Protein AF-A0A9W4S0P4-F1 (afdb_monomer_lite)

Foldseek 3Di:
DDPDDPPDPPPPPDPCPVCNVVDDDDPVVVVVVPPDDPLQDQDQADDLVVLVVVCVVQQLAFDDDPPDQLLRGDQGDGAAAEAAPRGLVRSLVSLLVVLLVLLVVLCCVLVNQNPPDDADWLVVLQQQLAWADPCAHPVGDGDFATFGPRDDDPVPDDSVSSNSVSVLVSLLCNSVRSPHLDYCLPPVNCVPPVPDPSRPQHHLLNDLFPVSNLVSCVPRFAQDPFPCRRAALSVPPCLLFQQNLQLCCQQNLPVQQKFQDDPVRLVLQLVLCVVVVVVVCVVDSVPDDSLQKIKNFQLCLCVLLVHALPDWLWDDDPSDAIFGAARKMWMWGQDLQQGIGTFKMFLHGRPGSVQTAMDGDPDPDPPPDRPCSVWQQLVSNRSQNVLLSVLCCLVQQQQLQVQQLLLSLLVSLCSNQPRCPDLLNVLQVVLCNSSRSSNVSCVSHVVVPPLCNQARHHSSSSSSNSVVSQLPAALVCPQLLNSCVRRSAHSDLVRCPRSSNPSSVCSNVLSVVLVVQLVVLLVSVCVPAPQVCNLVVCQVPRSNQSSQVSCCPSVVGHNSDNRRHSSSVSSNSSSSSSSSPVSNCSNPSCCSRQPVSCLSRGNTFQDTDDSYNVRSSPDGSSNSSNGD

Structure (mmCIF, N/CA/C/O backbone):
data_AF-A0A9W4S0P4-F1
#
_entry.id   AF-A0A9W4S0P4-F1
#
loop_
_atom_site.group_PDB
_atom_site.id
_atom_site.type_symbol
_atom_site.label_atom_id
_atom_site.label_alt_id
_atom_site.label_comp_id
_atom_site.label_asym_id
_atom_site.label_entity_id
_atom_site.label_seq_id
_atom_site.pdbx_PDB_ins_code
_atom_site.Cartn_x
_atom_site.Cartn_y
_atom_site.Cartn_z
_atom_site.occupancy
_atom_site.B_iso_or_equiv
_atom_site.auth_seq_id
_atom_site.auth_comp_id
_atom_site.auth_asym_id
_atom_site.auth_atom_id
_atom_site.pdbx_PDB_model_num
ATOM 1 N N . MET A 1 1 ? -3.890 -64.249 23.429 1.00 43.38 1 MET A N 1
ATOM 2 C CA . MET A 1 1 ? -2.995 -63.856 24.542 1.00 43.38 1 MET A CA 1
ATOM 3 C C . MET A 1 1 ? -1.859 -64.872 24.683 1.00 43.38 1 MET A C 1
ATOM 5 O O . MET A 1 1 ? -1.871 -65.682 25.593 1.00 43.38 1 MET A O 1
ATOM 9 N N . ALA A 1 2 ? -0.919 -64.854 23.736 1.00 40.12 2 ALA A N 1
ATOM 10 C CA . ALA A 1 2 ? 0.427 -65.438 23.806 1.00 40.12 2 ALA A CA 1
ATOM 11 C C . ALA A 1 2 ? 1.055 -65.195 22.425 1.00 40.12 2 ALA A C 1
ATOM 13 O O . ALA A 1 2 ? 0.642 -65.818 21.453 1.00 40.12 2 ALA A O 1
ATOM 14 N N . GLY A 1 3 ? 1.957 -64.220 22.320 1.00 43.75 3 GLY A N 1
ATOM 15 C CA . GLY A 1 3 ? 2.601 -63.862 21.052 1.00 43.75 3 GLY A CA 1
ATOM 16 C C . GLY A 1 3 ? 2.799 -62.362 20.887 1.00 43.75 3 GLY A C 1
ATOM 17 O O . GLY A 1 3 ? 2.212 -61.783 19.984 1.00 43.75 3 GLY A O 1
ATOM 18 N N . LEU A 1 4 ? 3.558 -61.736 21.797 1.00 37.00 4 LEU A N 1
ATOM 19 C CA . LEU A 1 4 ? 4.128 -60.385 21.638 1.00 37.00 4 LEU A CA 1
ATOM 20 C C . LEU A 1 4 ? 5.081 -60.051 22.805 1.00 37.00 4 LEU A C 1
ATOM 22 O O . LEU A 1 4 ? 4.949 -59.025 23.460 1.00 37.00 4 LEU A O 1
ATOM 26 N N . LEU A 1 5 ? 6.027 -60.946 23.112 1.00 39.72 5 LEU A N 1
ATOM 27 C CA . LEU A 1 5 ? 7.005 -60.736 24.193 1.00 39.72 5 LEU A CA 1
ATOM 28 C C . LEU A 1 5 ? 8.457 -61.019 23.780 1.00 39.72 5 LEU A C 1
ATOM 30 O O . LEU A 1 5 ? 9.267 -61.366 24.627 1.00 39.72 5 LEU A O 1
ATOM 34 N N . ASP A 1 6 ? 8.811 -60.834 22.503 1.00 44.28 6 ASP A N 1
ATOM 35 C CA . ASP A 1 6 ? 10.183 -61.122 22.043 1.00 44.28 6 ASP A CA 1
ATOM 36 C C . ASP A 1 6 ? 10.804 -60.046 21.135 1.00 44.28 6 ASP A C 1
ATOM 38 O O . ASP A 1 6 ? 11.559 -60.326 20.208 1.00 44.28 6 ASP A O 1
ATOM 42 N N . LEU A 1 7 ? 10.492 -58.771 21.394 1.00 41.81 7 LEU A N 1
ATOM 43 C CA . LEU A 1 7 ? 11.038 -57.648 20.620 1.00 41.81 7 LEU A CA 1
ATOM 44 C C . LEU A 1 7 ? 11.452 -56.458 21.489 1.00 41.81 7 LEU A C 1
ATOM 46 O O . LEU A 1 7 ? 11.227 -55.308 21.140 1.00 41.81 7 LEU A O 1
ATOM 50 N N . VAL A 1 8 ? 12.127 -56.728 22.607 1.00 38.03 8 VAL A N 1
ATOM 51 C CA . VAL A 1 8 ? 13.010 -55.737 23.236 1.00 38.03 8 VAL A CA 1
ATOM 52 C C . VAL A 1 8 ? 14.280 -56.445 23.705 1.00 38.03 8 VAL A C 1
ATOM 54 O O . VAL A 1 8 ? 14.461 -56.742 24.881 1.00 38.03 8 VAL A O 1
ATOM 57 N N . ARG A 1 9 ? 15.213 -56.690 22.775 1.00 40.59 9 ARG A N 1
ATOM 58 C CA . ARG A 1 9 ? 16.629 -56.729 23.156 1.00 40.59 9 ARG A CA 1
ATOM 59 C C . ARG A 1 9 ? 16.983 -55.315 23.599 1.00 40.59 9 ARG A C 1
ATOM 61 O O . ARG A 1 9 ? 17.320 -54.471 22.770 1.00 40.59 9 ARG A O 1
ATOM 68 N N . THR A 1 10 ? 16.879 -55.046 24.895 1.00 41.00 10 THR A N 1
ATOM 69 C CA . THR A 1 10 ? 17.542 -53.902 25.509 1.00 41.00 10 THR A CA 1
ATOM 70 C C . THR A 1 10 ? 19.032 -54.070 25.232 1.00 41.00 10 THR A C 1
ATOM 72 O O . THR A 1 10 ? 19.732 -54.841 25.884 1.00 41.00 10 THR A O 1
ATOM 75 N N . LYS A 1 11 ? 19.543 -53.373 24.210 1.00 44.16 11 LYS A N 1
ATOM 76 C CA . LYS A 1 11 ? 20.970 -53.066 24.168 1.00 44.16 11 LYS A CA 1
ATOM 77 C C . LYS A 1 11 ? 21.252 -52.371 25.496 1.00 44.16 11 LYS A C 1
ATOM 79 O O . LYS A 1 11 ? 20.682 -51.313 25.747 1.00 44.16 11 LYS A O 1
ATOM 84 N N . HIS A 1 12 ? 22.065 -52.982 26.356 1.00 43.97 12 HIS A N 1
ATOM 85 C CA . HIS A 1 12 ? 22.713 -52.263 27.444 1.00 43.97 12 HIS A CA 1
ATOM 86 C C . HIS A 1 12 ? 23.447 -51.081 26.809 1.00 43.97 12 HIS A C 1
ATOM 88 O O . HIS A 1 12 ? 24.526 -51.237 26.242 1.00 43.97 12 HIS A O 1
ATOM 94 N N . VAL A 1 13 ? 22.818 -49.908 26.833 1.00 51.09 13 VAL A N 1
ATOM 95 C CA . VAL A 1 13 ? 23.530 -48.647 26.695 1.00 51.09 13 VAL A CA 1
ATOM 96 C C . VAL A 1 13 ? 24.336 -48.559 27.988 1.00 51.09 13 VAL A C 1
ATOM 98 O O . VAL A 1 13 ? 23.722 -48.607 29.058 1.00 51.09 13 VAL A O 1
ATOM 101 N N . PRO A 1 14 ? 25.678 -48.544 27.940 1.00 56.94 14 PRO A N 1
ATOM 102 C CA . PRO A 1 14 ? 26.466 -48.369 29.149 1.00 56.94 14 PRO A CA 1
ATOM 103 C C . PRO A 1 14 ? 25.975 -47.101 29.843 1.00 56.94 14 PRO A C 1
ATOM 105 O O . PRO A 1 14 ? 25.745 -46.095 29.167 1.00 56.94 14 PRO A O 1
ATOM 108 N N . PHE A 1 15 ? 25.785 -47.149 31.163 1.00 55.56 15 PHE A N 1
ATOM 109 C CA . PHE A 1 15 ? 25.598 -45.933 31.947 1.00 55.56 15 PHE A CA 1
ATOM 110 C C . PHE A 1 15 ? 26.760 -45.000 31.602 1.00 55.56 15 PHE A C 1
ATOM 112 O O . PHE A 1 15 ? 27.913 -45.308 31.900 1.00 55.56 15 PHE A O 1
ATOM 119 N N . MET A 1 16 ? 26.456 -43.912 30.895 1.00 58.59 16 MET A N 1
ATOM 120 C CA . MET A 1 16 ? 27.433 -42.882 30.575 1.00 58.59 16 MET A CA 1
ATOM 121 C C . MET A 1 16 ? 27.926 -42.353 31.924 1.00 58.59 16 MET A C 1
ATOM 123 O O . MET A 1 16 ? 27.111 -41.894 32.727 1.00 58.59 16 MET A O 1
ATOM 127 N N . ASN A 1 17 ? 29.220 -42.513 32.217 1.00 65.94 17 ASN A N 1
ATOM 128 C CA . ASN A 1 17 ? 29.811 -42.004 33.451 1.00 65.94 17 ASN A CA 1
ATOM 129 C C . ASN A 1 17 ? 29.472 -40.506 33.546 1.00 65.94 17 ASN A C 1
ATOM 131 O O . ASN A 1 17 ? 29.605 -39.780 32.560 1.00 65.94 17 ASN A O 1
ATOM 135 N N . LEU A 1 18 ? 29.013 -40.040 34.711 1.00 62.00 18 LEU A N 1
ATOM 136 C CA . LEU A 1 18 ? 28.729 -38.624 34.946 1.00 62.00 18 LEU A CA 1
ATOM 137 C C . LEU A 1 18 ? 29.951 -37.753 34.601 1.00 62.00 18 LEU A C 1
ATOM 139 O O . LEU A 1 18 ? 29.788 -36.661 34.066 1.00 62.00 18 LEU A O 1
ATOM 143 N N . GLU A 1 19 ? 31.168 -38.260 34.822 1.00 68.69 19 GLU A N 1
ATOM 144 C CA . GLU A 1 19 ? 32.403 -37.593 34.402 1.00 68.69 19 GLU A CA 1
ATOM 145 C C . GLU A 1 19 ? 32.515 -37.459 32.883 1.00 68.69 19 GLU A C 1
ATOM 147 O O . GLU A 1 19 ? 32.966 -36.416 32.430 1.00 68.69 19 GLU A O 1
ATOM 152 N N . ASP A 1 20 ? 32.071 -38.442 32.093 1.00 69.25 20 ASP A N 1
ATOM 153 C CA . ASP A 1 20 ? 32.088 -38.370 30.624 1.00 69.25 20 ASP A CA 1
ATOM 154 C C . ASP A 1 20 ? 31.030 -37.390 30.089 1.00 69.25 20 ASP A C 1
ATOM 156 O O . ASP A 1 20 ? 31.280 -36.698 29.104 1.00 69.25 20 ASP A O 1
ATOM 160 N N . VAL A 1 21 ? 29.877 -37.272 30.762 1.00 66.25 21 VAL A N 1
ATOM 161 C CA . VAL A 1 21 ? 28.834 -36.274 30.441 1.00 66.25 21 VAL A CA 1
ATOM 162 C C . VAL A 1 21 ? 29.294 -34.855 30.792 1.00 66.25 21 VAL A C 1
ATOM 164 O O . VAL A 1 21 ? 28.997 -33.903 30.070 1.00 66.25 21 VAL A O 1
ATOM 167 N N . LEU A 1 22 ? 30.037 -34.703 31.890 1.00 73.31 22 LEU A N 1
ATOM 168 C CA . LEU A 1 22 ? 30.604 -33.427 32.332 1.00 73.31 22 LEU A CA 1
ATOM 169 C C . LEU A 1 22 ? 31.939 -33.094 31.644 1.00 73.31 22 LEU A C 1
ATOM 171 O O . LEU A 1 22 ? 32.423 -31.964 31.775 1.00 73.31 22 LEU A O 1
ATOM 175 N N . ARG A 1 23 ? 32.530 -34.038 30.896 1.00 76.69 23 ARG A N 1
ATOM 176 C CA . ARG A 1 23 ? 33.805 -33.864 30.197 1.00 76.69 23 ARG A CA 1
ATOM 177 C C . ARG A 1 23 ? 33.635 -32.887 29.047 1.00 76.69 23 ARG A C 1
ATOM 179 O O . ARG A 1 23 ? 33.257 -33.231 27.929 1.00 76.69 23 ARG A O 1
ATOM 186 N N . GLN A 1 24 ? 33.947 -31.631 29.328 1.00 75.50 24 GLN A N 1
ATOM 187 C CA . GLN A 1 24 ? 34.022 -30.615 28.297 1.00 75.50 24 GLN A CA 1
ATOM 188 C C . GLN A 1 24 ? 35.199 -30.941 27.365 1.00 75.50 24 GLN A C 1
ATOM 190 O O . GLN A 1 24 ? 36.301 -31.198 27.859 1.00 75.50 24 GLN A O 1
ATOM 195 N N . PRO A 1 25 ? 35.004 -30.923 26.032 1.00 76.69 25 PRO A N 1
ATOM 196 C CA . PRO A 1 25 ? 36.110 -31.082 25.100 1.00 76.69 25 PRO A CA 1
ATOM 197 C C . PRO A 1 25 ? 37.154 -29.999 25.361 1.00 76.69 25 PRO A C 1
ATOM 199 O O . PRO A 1 25 ? 36.801 -28.859 25.696 1.00 76.69 25 PRO A O 1
ATOM 202 N N . SER A 1 26 ? 38.428 -30.351 25.199 1.00 82.12 26 SER A N 1
ATOM 203 C CA . SER A 1 26 ? 39.521 -29.400 25.403 1.00 82.12 26 SER A CA 1
ATOM 204 C C . SER A 1 26 ? 39.373 -28.198 24.460 1.00 82.12 26 SER A C 1
ATOM 206 O O . SER A 1 26 ? 38.736 -28.284 23.405 1.00 82.12 26 SER A O 1
ATOM 208 N N . LEU A 1 27 ? 39.974 -27.052 24.802 1.00 78.50 27 LEU A N 1
ATOM 209 C CA . LEU A 1 27 ? 39.972 -25.888 23.903 1.00 78.50 27 LEU A CA 1
ATOM 210 C C . LEU A 1 27 ? 40.546 -26.237 22.521 1.00 78.50 27 LEU A C 1
ATOM 212 O O . LEU A 1 27 ? 40.086 -25.704 21.515 1.00 78.50 27 LEU A O 1
ATOM 216 N N . GLU A 1 28 ? 41.503 -27.163 22.457 1.00 82.44 28 GLU A N 1
ATOM 217 C CA . GLU A 1 28 ? 42.084 -27.646 21.206 1.00 82.44 28 GLU A CA 1
ATOM 218 C C . GLU A 1 28 ? 41.093 -28.497 20.395 1.00 82.44 28 GLU A C 1
ATOM 220 O O . GLU A 1 28 ? 40.957 -28.305 19.188 1.00 82.44 28 GLU A O 1
ATOM 225 N N . GLU A 1 29 ? 40.336 -29.384 21.046 1.00 80.94 29 GLU A N 1
ATOM 226 C CA . GLU A 1 29 ? 39.271 -30.169 20.405 1.00 80.94 29 GLU A CA 1
ATOM 227 C C . GLU A 1 29 ? 38.113 -29.292 19.923 1.00 80.94 29 GLU A C 1
ATOM 229 O O . GLU A 1 29 ? 37.562 -29.531 18.850 1.00 80.94 29 GLU A O 1
ATOM 234 N N . ARG A 1 30 ? 37.756 -28.248 20.681 1.00 78.56 30 ARG A N 1
ATOM 235 C CA . ARG A 1 30 ? 36.761 -27.253 20.256 1.00 78.56 30 ARG A CA 1
ATOM 236 C C . ARG A 1 30 ? 37.254 -26.448 19.056 1.00 78.56 30 ARG A C 1
ATOM 238 O O . ARG A 1 30 ? 36.494 -26.255 18.115 1.00 78.56 30 ARG A O 1
ATOM 245 N N . ARG A 1 31 ? 38.529 -26.039 19.047 1.00 77.25 31 ARG A N 1
ATOM 246 C CA . ARG A 1 31 ? 39.148 -25.348 17.903 1.00 77.25 31 ARG A CA 1
ATOM 247 C C . ARG A 1 31 ? 39.183 -26.218 16.650 1.00 77.25 31 ARG A C 1
ATOM 249 O O . ARG A 1 31 ? 38.881 -25.718 15.578 1.00 77.25 31 ARG A O 1
ATOM 256 N N . LYS A 1 32 ? 39.455 -27.521 16.781 1.00 79.31 32 LYS A N 1
ATOM 257 C CA . LYS A 1 32 ? 39.404 -28.479 15.659 1.00 79.31 32 LYS A CA 1
ATOM 258 C C . LYS A 1 32 ? 37.998 -28.651 15.060 1.00 79.31 32 LYS A C 1
ATOM 260 O O . LYS A 1 32 ? 37.893 -29.095 13.923 1.00 79.31 32 LYS A O 1
ATOM 265 N N . LYS A 1 33 ? 36.936 -28.300 15.800 1.00 74.25 33 LYS A N 1
ATOM 266 C CA . LYS A 1 33 ? 35.532 -28.314 15.338 1.00 74.25 33 LYS A CA 1
ATOM 267 C C . LYS A 1 33 ? 35.062 -26.983 14.734 1.00 74.25 33 LYS A C 1
ATOM 269 O O . LYS A 1 33 ? 33.964 -26.930 14.185 1.00 74.25 33 LYS A O 1
ATOM 274 N N . LEU A 1 34 ? 35.847 -25.906 14.845 1.00 73.38 34 LEU A N 1
ATOM 275 C CA . LEU A 1 34 ? 35.546 -24.635 14.183 1.00 73.38 34 LEU A CA 1
ATOM 276 C C . LEU A 1 34 ? 35.919 -24.766 12.702 1.00 73.38 34 LEU A C 1
ATOM 278 O O . LEU A 1 34 ? 37.085 -24.663 12.337 1.00 73.38 34 LEU A O 1
ATOM 282 N N . HIS A 1 35 ? 34.923 -25.045 11.861 1.00 70.12 35 HIS A N 1
ATOM 283 C CA . HIS A 1 35 ? 35.114 -25.230 10.418 1.00 70.12 35 HIS A CA 1
ATOM 284 C C . HIS A 1 35 ? 35.026 -23.931 9.603 1.00 70.12 35 HIS A C 1
ATOM 286 O O . HIS A 1 35 ? 35.460 -23.927 8.457 1.00 70.12 35 HIS A O 1
ATOM 292 N N . ALA A 1 36 ? 34.488 -22.853 10.181 1.00 69.00 36 ALA A N 1
ATOM 293 C CA . ALA A 1 36 ? 34.312 -21.560 9.521 1.00 69.00 36 ALA A CA 1
ATOM 294 C C . ALA A 1 36 ? 35.010 -20.448 10.310 1.00 69.00 36 ALA A C 1
ATOM 296 O O . ALA A 1 36 ? 34.996 -20.452 11.548 1.00 69.00 36 ALA A O 1
ATOM 297 N N . ARG A 1 37 ? 35.605 -19.488 9.598 1.00 74.19 37 ARG A N 1
ATOM 298 C CA . ARG A 1 37 ? 36.118 -18.247 10.195 1.00 74.19 37 ARG A CA 1
ATOM 299 C C . ARG A 1 37 ? 34.969 -17.267 10.411 1.00 74.19 37 ARG A C 1
ATOM 301 O O . ARG A 1 37 ? 33.988 -17.291 9.679 1.00 74.19 37 ARG A O 1
ATOM 308 N N . ILE A 1 38 ? 35.085 -16.382 11.401 1.00 77.12 38 ILE A N 1
ATOM 309 C CA . ILE A 1 38 ? 34.030 -15.392 11.674 1.00 77.12 38 ILE A CA 1
ATOM 310 C C . ILE A 1 38 ? 33.799 -14.460 10.474 1.00 77.12 38 ILE A C 1
ATOM 312 O O . ILE A 1 38 ? 32.658 -14.127 10.185 1.00 77.12 38 ILE A O 1
ATOM 316 N N . GLU A 1 39 ? 34.854 -14.130 9.718 1.00 72.31 39 GLU A N 1
ATOM 317 C CA . GLU A 1 39 ? 34.764 -13.364 8.464 1.00 72.31 39 GLU A CA 1
ATOM 318 C C . GLU A 1 39 ? 34.008 -14.083 7.330 1.00 72.31 39 GLU A C 1
ATOM 320 O O . GLU A 1 39 ? 33.661 -13.455 6.330 1.00 72.31 39 GLU A O 1
ATOM 325 N N . GLU A 1 40 ? 33.757 -15.389 7.474 1.00 69.56 40 GLU A N 1
ATOM 326 C CA . GLU A 1 40 ? 33.021 -16.207 6.506 1.00 69.56 40 GLU A CA 1
ATOM 327 C C . GLU A 1 40 ? 31.526 -16.322 6.838 1.00 69.56 40 GLU A C 1
ATOM 329 O O . GLU A 1 40 ? 30.764 -16.901 6.062 1.00 69.56 40 GLU A O 1
ATOM 334 N N . LEU A 1 41 ? 31.098 -15.781 7.982 1.00 72.88 41 LEU A N 1
ATOM 335 C CA . LEU A 1 41 ? 29.720 -15.832 8.454 1.00 72.88 41 LEU A CA 1
ATOM 336 C C . LEU A 1 41 ? 29.034 -14.480 8.236 1.00 72.88 41 LEU A C 1
ATOM 338 O O . LEU A 1 41 ? 29.562 -13.435 8.610 1.00 72.88 41 LEU A O 1
ATOM 342 N N . ALA A 1 42 ? 27.831 -14.502 7.661 1.00 70.88 42 ALA A N 1
ATOM 343 C CA . ALA A 1 42 ? 27.023 -13.298 7.494 1.00 70.88 42 ALA A CA 1
ATOM 344 C C . ALA A 1 42 ? 26.508 -12.791 8.851 1.00 70.88 42 ALA A C 1
ATOM 346 O O . ALA A 1 42 ? 26.011 -13.573 9.667 1.00 70.88 42 ALA A O 1
ATOM 347 N N . LEU A 1 43 ? 26.571 -11.476 9.071 1.00 78.75 43 LEU A N 1
ATOM 348 C CA . LEU A 1 43 ? 25.964 -10.848 10.242 1.00 78.75 43 LEU A CA 1
ATOM 349 C C . LEU A 1 43 ? 24.451 -10.720 10.028 1.00 78.75 43 LEU A C 1
ATOM 351 O O . LEU A 1 43 ? 23.988 -9.959 9.176 1.00 78.75 43 LEU A O 1
ATOM 355 N N . THR A 1 44 ? 23.673 -11.474 10.799 1.00 75.81 44 THR A N 1
ATOM 356 C CA . THR A 1 44 ? 22.209 -11.486 10.673 1.00 75.81 44 THR A CA 1
ATOM 357 C C . THR A 1 44 ? 21.516 -10.499 11.604 1.00 75.81 44 THR A C 1
ATOM 359 O O . THR A 1 44 ? 20.497 -9.937 11.216 1.00 75.81 44 THR A O 1
ATOM 362 N N . ASP A 1 45 ? 22.054 -10.292 12.806 1.00 83.69 45 ASP A N 1
ATOM 363 C CA . ASP A 1 45 ? 21.522 -9.376 13.820 1.00 83.69 45 ASP A CA 1
ATOM 364 C C . ASP A 1 45 ? 22.657 -8.915 14.753 1.00 83.69 45 ASP A C 1
ATOM 366 O O . ASP A 1 45 ? 23.716 -9.550 14.803 1.00 83.69 45 ASP A O 1
ATOM 370 N N . PHE A 1 46 ? 22.435 -7.831 15.494 1.00 88.38 46 PHE A N 1
ATOM 371 C CA . PHE A 1 46 ? 23.350 -7.363 16.533 1.00 88.38 46 PHE A CA 1
ATOM 372 C C . PHE A 1 46 ? 22.920 -7.862 17.914 1.00 88.38 46 PHE A C 1
ATOM 374 O O . PHE A 1 46 ? 21.733 -7.893 18.239 1.00 88.38 46 PHE A O 1
ATOM 381 N N . ASP A 1 47 ? 23.897 -8.183 18.767 1.00 91.06 47 ASP A N 1
ATOM 382 C CA . ASP A 1 47 ? 23.639 -8.235 20.207 1.00 91.06 47 ASP A CA 1
ATOM 383 C C . ASP A 1 47 ? 23.196 -6.831 20.669 1.00 91.06 47 ASP A C 1
ATOM 385 O O . ASP A 1 47 ? 23.927 -5.866 20.415 1.00 91.06 47 ASP A O 1
ATOM 389 N N . PRO A 1 48 ? 22.029 -6.682 21.326 1.00 89.62 48 PRO A N 1
ATOM 390 C CA . PRO A 1 48 ? 21.514 -5.367 21.696 1.00 89.62 48 PRO A CA 1
ATOM 391 C C . PRO A 1 48 ? 22.465 -4.559 22.584 1.00 89.62 48 PRO A C 1
ATOM 393 O O . PRO A 1 48 ? 22.616 -3.363 22.370 1.00 89.62 48 PRO A O 1
ATOM 396 N N . GLY A 1 49 ? 23.152 -5.199 23.536 1.00 91.62 49 GLY A N 1
ATOM 397 C CA . GLY A 1 49 ? 24.069 -4.503 24.438 1.00 91.62 49 GLY A CA 1
ATOM 398 C C . GLY A 1 49 ? 25.337 -4.036 23.725 1.00 91.62 49 GLY A C 1
ATOM 399 O O . GLY A 1 49 ? 25.835 -2.945 23.996 1.00 91.62 49 GLY A O 1
ATOM 400 N N . VAL A 1 50 ? 25.842 -4.830 22.777 1.00 92.56 50 VAL A N 1
ATOM 401 C CA . VAL A 1 50 ? 26.963 -4.411 21.918 1.00 92.56 50 VAL A CA 1
ATOM 402 C C . VAL A 1 50 ? 26.547 -3.250 21.014 1.00 92.56 50 VAL A C 1
ATOM 404 O O . VAL A 1 50 ? 27.310 -2.297 20.860 1.00 92.56 50 VAL A O 1
ATOM 407 N N . PHE A 1 51 ? 25.339 -3.305 20.451 1.00 93.75 51 PHE A N 1
ATOM 408 C CA . PHE A 1 51 ? 24.803 -2.242 19.604 1.00 93.75 51 PHE A CA 1
ATOM 409 C C . PHE A 1 51 ? 24.675 -0.916 20.362 1.00 93.75 51 PHE A C 1
ATOM 411 O O . PHE A 1 51 ? 25.153 0.107 19.877 1.00 93.75 51 PHE A O 1
ATOM 418 N N . ASP A 1 52 ? 24.126 -0.941 21.579 1.00 90.31 52 ASP A N 1
ATOM 419 C CA . ASP A 1 52 ? 23.987 0.244 22.433 1.00 90.31 52 ASP A CA 1
ATOM 420 C C . ASP A 1 52 ? 25.343 0.906 22.723 1.00 90.31 52 ASP A C 1
ATOM 422 O O . ASP A 1 52 ? 25.495 2.127 22.617 1.00 90.31 52 ASP A O 1
ATOM 426 N N . VAL A 1 53 ? 26.356 0.097 23.059 1.00 91.38 53 VAL A N 1
ATOM 427 C CA . VAL A 1 53 ? 27.721 0.584 23.307 1.00 91.38 53 VAL A CA 1
ATOM 428 C C . VAL A 1 53 ? 28.308 1.233 22.054 1.00 91.38 53 VAL A C 1
ATOM 430 O O . VAL A 1 53 ? 28.968 2.268 22.163 1.00 91.38 53 VAL A O 1
ATOM 433 N N . GLU A 1 54 ? 28.044 0.673 20.873 1.00 92.56 54 GLU A N 1
ATOM 434 C CA . GLU A 1 54 ? 28.544 1.227 19.617 1.00 92.56 54 GLU A CA 1
ATOM 435 C C . GLU A 1 54 ? 27.832 2.528 19.226 1.00 92.56 54 GLU A C 1
ATOM 437 O O . GLU A 1 54 ? 28.481 3.491 18.829 1.00 92.56 54 GLU A O 1
ATOM 442 N N . LEU A 1 55 ? 26.517 2.641 19.432 1.00 90.81 55 LEU A N 1
ATOM 443 C CA . LEU A 1 55 ? 25.811 3.910 19.221 1.00 90.81 55 LEU A CA 1
ATOM 444 C C . LEU A 1 55 ? 26.372 5.037 20.108 1.00 90.81 55 LEU A C 1
ATOM 446 O O . LEU A 1 55 ? 26.498 6.184 19.665 1.00 90.81 55 LEU A O 1
ATOM 450 N N . LEU A 1 56 ? 26.741 4.717 21.352 1.00 88.12 56 LEU A N 1
ATOM 451 C CA . LEU A 1 56 ? 27.374 5.657 22.283 1.00 88.12 56 LEU A CA 1
ATOM 452 C C . LEU A 1 56 ? 28.823 5.991 21.900 1.00 88.12 56 LEU A C 1
ATOM 454 O O . LEU A 1 56 ? 29.259 7.134 22.089 1.00 88.12 56 LEU A O 1
ATOM 458 N N . SER A 1 57 ? 29.579 5.014 21.390 1.00 89.75 57 SER A N 1
ATOM 459 C CA . SER A 1 57 ? 30.969 5.200 20.953 1.00 89.75 57 SER A CA 1
ATOM 460 C C . SER A 1 57 ? 31.031 6.119 19.728 1.00 89.75 57 SER A C 1
ATOM 462 O O . SER A 1 57 ? 31.816 7.070 19.713 1.00 89.75 57 SER A O 1
ATOM 464 N N . GLN A 1 58 ? 30.114 5.910 18.780 1.00 90.00 58 GLN A N 1
ATOM 465 C CA . GLN A 1 58 ? 29.964 6.680 17.545 1.00 90.00 58 GLN A CA 1
ATOM 466 C C . GLN A 1 58 ? 29.232 8.012 17.748 1.00 90.00 58 GLN A C 1
ATOM 468 O O . GLN A 1 58 ? 29.099 8.784 16.805 1.00 90.00 58 GLN A O 1
ATOM 473 N N . GLN A 1 59 ? 28.772 8.313 18.971 1.00 87.75 59 GLN A N 1
ATOM 474 C CA . GLN A 1 59 ? 28.019 9.531 19.304 1.00 87.75 59 GLN A CA 1
ATOM 475 C C . GLN A 1 59 ? 26.736 9.696 18.469 1.00 87.75 59 GLN A C 1
ATOM 477 O O . GLN A 1 59 ? 26.336 10.818 18.151 1.00 87.75 59 GLN A O 1
ATOM 482 N N . ILE A 1 60 ? 26.097 8.580 18.108 1.00 85.81 60 ILE A N 1
ATOM 483 C CA . ILE A 1 60 ? 24.792 8.534 17.427 1.00 85.81 60 ILE A CA 1
ATOM 484 C C . ILE A 1 60 ? 23.655 8.739 18.435 1.00 85.81 60 ILE A C 1
ATOM 486 O O . ILE A 1 60 ? 22.568 9.166 18.070 1.00 85.81 60 ILE A O 1
ATOM 490 N N . VAL A 1 61 ? 23.906 8.497 19.722 1.00 81.12 61 VAL A N 1
ATOM 491 C CA . VAL A 1 61 ? 22.983 8.825 20.814 1.00 81.12 61 VAL A CA 1
ATOM 492 C C . VAL A 1 61 ? 23.652 9.830 21.747 1.00 81.12 61 VAL A C 1
ATOM 494 O O . VAL A 1 61 ? 24.853 9.743 22.021 1.00 81.12 61 VAL A O 1
ATOM 497 N N . ALA A 1 62 ? 22.888 10.819 22.211 1.00 70.00 62 ALA A N 1
ATOM 498 C CA . ALA A 1 62 ? 23.404 11.877 23.066 1.00 70.00 62 ALA A CA 1
ATOM 499 C C . ALA A 1 62 ? 23.850 11.310 24.421 1.00 70.00 62 ALA A C 1
ATOM 501 O O . ALA A 1 62 ? 23.141 10.521 25.049 1.00 70.00 62 ALA A O 1
ATOM 502 N N . ARG A 1 63 ? 25.025 11.734 24.900 1.00 68.38 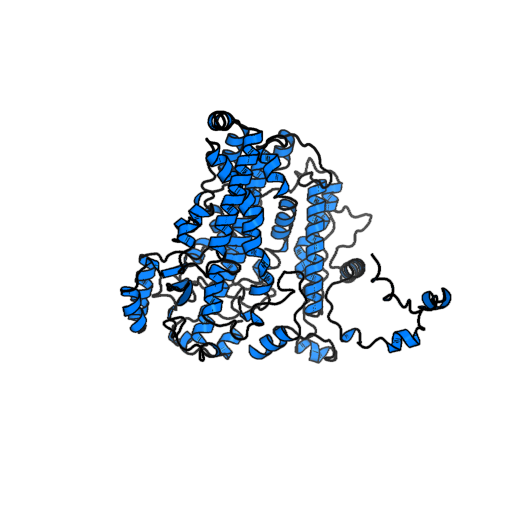63 ARG A N 1
ATOM 503 C CA . ARG A 1 63 ? 25.455 11.415 26.264 1.00 68.38 63 ARG A CA 1
ATOM 504 C C . ARG A 1 63 ? 24.648 12.254 27.244 1.00 68.38 63 ARG A C 1
ATOM 506 O O . ARG A 1 63 ? 24.597 13.474 27.113 1.00 68.38 63 ARG A O 1
ATOM 513 N N . VAL A 1 64 ? 24.055 11.593 28.230 1.00 65.25 64 VAL A N 1
ATOM 514 C CA . VAL A 1 64 ? 23.362 12.276 29.320 1.00 65.25 64 VAL A CA 1
ATOM 515 C C . VAL A 1 64 ? 24.392 12.762 30.332 1.00 65.25 64 VAL A C 1
ATOM 517 O O . VAL A 1 64 ? 25.116 11.958 30.917 1.00 65.25 64 VAL A O 1
ATOM 520 N N . ASP A 1 65 ? 24.465 14.077 30.512 1.00 61.53 65 ASP A N 1
ATOM 521 C CA . ASP A 1 65 ? 25.173 14.707 31.625 1.00 61.53 65 ASP A CA 1
ATOM 522 C C . ASP A 1 65 ? 24.213 14.828 32.819 1.00 61.53 65 ASP A C 1
ATOM 524 O O . ASP A 1 65 ? 23.052 15.197 32.638 1.00 61.53 65 ASP A O 1
ATOM 528 N N . GLN A 1 66 ? 24.684 14.506 34.027 1.00 59.62 66 GLN A N 1
ATOM 529 C CA . GLN A 1 66 ? 23.865 14.509 35.248 1.00 59.62 66 GLN A CA 1
ATOM 530 C C . GLN A 1 66 ? 23.290 15.897 35.560 1.00 59.62 66 GLN A C 1
ATOM 532 O O . GLN A 1 66 ? 22.219 15.992 36.159 1.00 59.62 66 GLN A O 1
ATOM 537 N N . ASP A 1 67 ? 23.960 16.953 35.095 1.00 61.00 67 ASP A N 1
ATOM 538 C CA . ASP A 1 67 ? 23.556 18.342 35.306 1.00 61.00 67 ASP A CA 1
ATOM 539 C C . ASP A 1 67 ? 22.701 18.912 34.159 1.00 61.00 67 ASP A C 1
ATOM 541 O O . ASP A 1 67 ? 22.186 20.029 34.265 1.00 61.00 67 ASP A O 1
ATOM 545 N N . THR A 1 68 ? 22.516 18.168 33.059 1.00 59.12 68 THR A N 1
ATOM 546 C CA . THR A 1 68 ? 21.726 18.617 31.903 1.00 59.12 68 THR A CA 1
ATOM 547 C C . THR A 1 68 ? 20.302 18.057 31.974 1.00 59.12 68 THR A C 1
ATOM 549 O O . THR A 1 68 ? 20.103 16.851 31.817 1.00 59.12 68 THR A O 1
ATOM 552 N N . PRO A 1 69 ? 19.273 18.910 32.153 1.00 58.56 69 PRO A N 1
ATOM 553 C CA . PRO A 1 69 ? 17.881 18.487 32.056 1.00 58.56 69 PRO A CA 1
ATOM 554 C C . PRO A 1 69 ? 17.610 17.818 30.707 1.00 58.56 69 PRO A C 1
ATOM 556 O O . PRO A 1 69 ? 18.052 18.317 29.673 1.00 58.56 69 PRO A O 1
ATOM 559 N N . ALA A 1 70 ? 16.856 16.719 30.690 1.00 55.91 70 ALA A N 1
ATOM 560 C CA . ALA A 1 70 ? 16.674 15.936 29.469 1.00 55.91 70 ALA A CA 1
ATOM 561 C C . ALA A 1 70 ? 16.039 16.717 28.303 1.00 55.91 70 ALA A C 1
ATOM 563 O O . ALA A 1 70 ? 16.449 16.528 27.166 1.00 55.91 70 ALA A O 1
ATOM 564 N N . ASN A 1 71 ? 15.152 17.688 28.557 1.00 53.47 71 ASN A N 1
ATOM 565 C CA . ASN A 1 71 ? 14.646 18.605 27.514 1.00 53.47 71 ASN A CA 1
ATOM 566 C C . ASN A 1 71 ? 15.712 19.512 26.873 1.00 53.47 71 ASN A C 1
ATOM 568 O O . ASN A 1 71 ? 15.392 20.263 25.955 1.00 53.47 71 ASN A O 1
ATOM 572 N N . ARG A 1 72 ? 16.952 19.499 27.367 1.00 56.50 72 ARG A N 1
ATOM 573 C CA . ARG A 1 72 ? 18.090 20.245 26.817 1.00 56.50 72 ARG A CA 1
ATOM 574 C C . ARG A 1 72 ? 19.164 19.336 26.226 1.00 56.50 72 ARG A C 1
ATOM 576 O O . ARG A 1 72 ? 20.206 19.844 25.813 1.00 56.50 72 ARG A O 1
ATOM 583 N N . LEU A 1 73 ? 18.931 18.022 26.176 1.00 63.22 73 LEU A N 1
ATOM 584 C CA . LEU A 1 73 ? 19.816 17.098 25.475 1.00 63.22 73 LEU A CA 1
ATOM 585 C C . LEU A 1 73 ? 19.870 17.491 23.999 1.00 63.22 73 LEU A C 1
ATOM 587 O O . LEU A 1 73 ? 18.862 17.484 23.296 1.00 63.22 73 LEU A O 1
ATOM 591 N N . ALA A 1 74 ? 21.060 17.873 23.541 1.00 65.56 74 ALA A N 1
ATOM 592 C CA . ALA A 1 74 ? 21.284 18.139 22.132 1.00 65.56 74 ALA A CA 1
ATOM 593 C C . ALA A 1 74 ? 21.162 16.833 21.342 1.00 65.56 74 ALA A C 1
ATOM 595 O O . ALA A 1 74 ? 21.670 15.801 21.779 1.00 65.56 74 ALA A O 1
ATOM 596 N N . ILE A 1 75 ? 20.552 16.901 20.158 1.00 73.75 75 ILE A N 1
ATOM 597 C CA . ILE A 1 75 ? 20.558 15.786 19.208 1.00 73.75 75 ILE A CA 1
ATOM 598 C C . ILE A 1 75 ? 22.017 15.433 18.906 1.00 73.75 75 ILE A C 1
ATOM 600 O O . ILE A 1 75 ? 22.818 16.307 18.545 1.00 73.75 75 ILE A O 1
ATOM 604 N N . ALA A 1 76 ? 22.362 14.159 19.084 1.00 79.25 76 ALA A N 1
ATOM 605 C CA . ALA A 1 76 ? 23.702 13.664 18.816 1.00 79.25 76 ALA A CA 1
ATOM 606 C C . ALA A 1 76 ? 24.079 13.935 17.353 1.00 79.25 76 ALA A C 1
ATOM 608 O O . ALA A 1 76 ? 23.219 13.912 16.477 1.00 79.25 76 ALA A O 1
ATOM 609 N N . LYS A 1 77 ? 25.354 14.218 17.078 1.00 83.12 77 LYS A N 1
ATOM 610 C CA . LYS A 1 77 ? 25.834 14.583 15.729 1.00 83.12 77 LYS A CA 1
ATOM 611 C C . LYS A 1 77 ? 26.749 13.533 15.105 1.00 83.12 77 LYS A C 1
ATOM 613 O O . LYS A 1 77 ? 27.319 13.793 14.050 1.00 83.12 77 LYS A O 1
ATOM 618 N N . GLY A 1 78 ? 26.913 12.393 15.768 1.00 85.75 78 GLY A N 1
ATOM 619 C CA . GLY A 1 78 ? 27.700 11.286 15.261 1.00 85.75 78 GLY A CA 1
ATOM 620 C C . GLY A 1 78 ? 27.088 10.657 14.018 1.00 85.75 78 GLY A C 1
ATOM 621 O O . GLY A 1 78 ? 25.902 10.822 13.722 1.00 85.75 78 GLY A O 1
ATOM 622 N N . ASN A 1 79 ? 27.926 9.939 13.286 1.00 88.88 79 ASN A N 1
ATOM 623 C CA . ASN A 1 79 ? 27.570 9.219 12.078 1.00 88.88 79 ASN A CA 1
ATOM 624 C C . ASN A 1 79 ? 28.538 8.053 11.868 1.00 88.88 79 ASN A C 1
ATOM 626 O O . ASN A 1 79 ? 29.691 8.096 12.297 1.00 88.88 79 ASN A O 1
ATOM 630 N N . ILE A 1 80 ? 28.079 7.020 11.169 1.00 90.19 80 ILE A N 1
ATOM 631 C CA . ILE A 1 80 ? 28.967 5.960 10.698 1.00 90.19 80 ILE A CA 1
ATOM 632 C C . ILE A 1 80 ? 29.701 6.457 9.446 1.00 90.19 80 ILE A C 1
ATOM 634 O O . ILE A 1 80 ? 29.082 6.833 8.456 1.00 90.19 80 ILE A O 1
ATOM 638 N N . ILE A 1 81 ? 31.036 6.447 9.456 1.00 88.25 81 ILE A N 1
ATOM 639 C CA . ILE A 1 81 ? 31.822 6.902 8.292 1.00 88.25 81 ILE A CA 1
ATOM 640 C C . ILE A 1 81 ? 31.961 5.792 7.243 1.00 88.25 81 ILE A C 1
ATOM 642 O O . ILE A 1 81 ? 31.818 6.036 6.046 1.00 88.25 81 ILE A O 1
ATOM 646 N N . ILE A 1 82 ? 32.255 4.566 7.688 1.00 87.38 82 ILE A N 1
ATOM 647 C CA . ILE A 1 82 ? 32.426 3.390 6.828 1.00 87.38 82 ILE A CA 1
ATOM 648 C C . ILE A 1 82 ? 31.622 2.229 7.411 1.00 87.38 82 ILE A C 1
ATOM 650 O O . ILE A 1 82 ? 31.799 1.888 8.578 1.00 87.38 82 ILE A O 1
ATOM 654 N N . GLY A 1 83 ? 30.783 1.596 6.591 1.00 87.44 83 GLY A N 1
ATOM 655 C CA . GLY A 1 83 ? 29.999 0.416 6.971 1.00 87.44 83 GLY A CA 1
ATOM 656 C C . GLY A 1 83 ? 29.908 -0.626 5.855 1.00 87.44 83 GLY A C 1
ATOM 657 O O . GLY A 1 83 ? 30.327 -0.386 4.724 1.00 87.44 83 GLY A O 1
ATOM 658 N N . THR A 1 84 ? 29.371 -1.806 6.155 1.00 85.25 84 THR A N 1
ATOM 659 C CA . THR A 1 84 ? 29.036 -2.835 5.153 1.00 85.25 84 THR A CA 1
ATOM 660 C C . THR A 1 84 ? 27.533 -2.847 4.898 1.00 85.25 84 THR A C 1
ATOM 662 O O . THR A 1 84 ? 26.767 -2.451 5.770 1.00 85.25 84 THR A O 1
ATOM 665 N N . TYR A 1 85 ? 27.092 -3.328 3.731 1.00 84.00 85 TYR A N 1
ATOM 666 C CA . TYR A 1 85 ? 25.661 -3.435 3.424 1.00 84.00 85 TYR A CA 1
ATOM 667 C C . TYR A 1 85 ? 24.914 -4.278 4.471 1.00 84.00 85 TYR A C 1
ATOM 669 O O . TYR A 1 85 ? 23.957 -3.803 5.080 1.00 84.00 85 TYR A O 1
ATOM 677 N N . ASP A 1 86 ? 25.406 -5.490 4.749 1.00 82.00 86 ASP A N 1
ATOM 678 C CA . ASP A 1 86 ? 24.776 -6.405 5.708 1.00 82.00 86 ASP A CA 1
ATOM 679 C C . ASP A 1 86 ? 24.749 -5.839 7.132 1.00 82.00 86 ASP A C 1
ATOM 681 O O . ASP A 1 86 ? 23.739 -5.967 7.830 1.00 82.00 86 ASP A O 1
ATOM 685 N N . GLY A 1 87 ? 25.841 -5.179 7.541 1.00 87.62 87 GLY A N 1
ATOM 686 C CA . GLY A 1 87 ? 25.955 -4.524 8.840 1.00 87.62 87 GLY A CA 1
ATOM 687 C C . GLY A 1 87 ? 24.991 -3.352 8.973 1.00 87.62 87 GLY A C 1
ATOM 688 O O . GLY A 1 87 ? 24.260 -3.277 9.954 1.00 87.62 87 GLY A O 1
ATOM 689 N N . THR A 1 88 ? 24.912 -2.478 7.968 1.00 90.06 88 THR A N 1
ATOM 690 C CA . THR A 1 88 ? 23.959 -1.361 7.957 1.00 90.06 88 THR A CA 1
ATOM 691 C C . THR A 1 88 ? 22.518 -1.857 7.952 1.00 90.06 88 THR A C 1
ATOM 693 O O . THR A 1 88 ? 21.701 -1.338 8.703 1.00 90.06 88 THR A O 1
ATOM 696 N N . GLN A 1 89 ? 22.189 -2.895 7.181 1.00 87.56 89 GLN A N 1
ATOM 697 C CA . GLN A 1 89 ? 20.839 -3.459 7.171 1.00 87.56 89 GLN A CA 1
ATOM 698 C C . GLN A 1 89 ? 20.439 -4.028 8.546 1.00 87.56 89 GLN A C 1
ATOM 700 O O . GLN A 1 89 ? 19.326 -3.781 9.020 1.00 87.56 89 GLN A O 1
ATOM 705 N N . ALA A 1 90 ? 21.336 -4.773 9.204 1.00 88.31 90 ALA A N 1
ATOM 706 C CA . ALA A 1 90 ? 21.102 -5.282 10.557 1.00 88.31 90 ALA A CA 1
ATOM 707 C C . ALA A 1 90 ? 20.986 -4.135 11.579 1.00 88.31 90 ALA A C 1
ATOM 709 O O . ALA A 1 90 ? 20.080 -4.141 12.411 1.00 88.31 90 ALA A O 1
ATOM 710 N N . ALA A 1 91 ? 21.839 -3.114 11.466 1.00 92.44 91 ALA A N 1
ATOM 711 C CA . ALA A 1 91 ? 21.819 -1.936 12.328 1.00 92.44 91 ALA A CA 1
ATOM 712 C C . ALA A 1 91 ? 20.525 -1.122 12.176 1.00 92.44 91 ALA A C 1
ATOM 714 O O . ALA A 1 91 ? 19.938 -0.730 13.178 1.00 92.44 91 ALA A O 1
ATOM 715 N N . LEU A 1 92 ? 20.039 -0.916 10.947 1.00 92.12 92 LEU A N 1
ATOM 716 C CA . LEU A 1 92 ? 18.764 -0.242 10.680 1.00 92.12 92 LEU A CA 1
ATOM 717 C C . LEU A 1 92 ? 17.588 -1.011 11.284 1.00 92.12 92 LEU A C 1
ATOM 719 O O . LEU A 1 92 ? 16.732 -0.412 11.928 1.00 92.12 92 LEU A O 1
ATOM 723 N N . THR A 1 93 ? 17.577 -2.339 11.133 1.00 89.75 93 THR A N 1
ATOM 724 C CA . THR A 1 93 ? 16.546 -3.198 11.736 1.00 89.75 93 THR A CA 1
ATOM 725 C C . THR A 1 93 ? 16.541 -3.052 13.255 1.00 89.75 93 THR A C 1
ATOM 727 O O . THR A 1 93 ? 15.481 -2.918 13.867 1.00 89.75 93 THR A O 1
ATOM 730 N N . GLN A 1 94 ? 17.722 -3.060 13.877 1.00 92.06 94 GLN A N 1
ATOM 731 C CA . GLN A 1 94 ? 17.813 -2.963 15.325 1.00 92.06 94 GLN A CA 1
ATOM 732 C C . GLN A 1 94 ? 17.495 -1.559 15.850 1.00 92.06 94 GLN A C 1
ATOM 734 O O . GLN A 1 94 ? 16.792 -1.423 16.850 1.00 92.06 94 GLN A O 1
ATOM 739 N N . ALA A 1 95 ? 17.926 -0.512 15.152 1.00 92.06 95 ALA A N 1
ATOM 740 C CA . ALA A 1 95 ? 17.562 0.858 15.484 1.00 92.06 95 ALA A CA 1
ATOM 741 C C . ALA A 1 95 ? 16.057 1.096 15.368 1.00 92.06 95 ALA A C 1
ATOM 743 O O . ALA A 1 95 ? 15.474 1.714 16.253 1.00 92.06 95 ALA A O 1
ATOM 744 N N . TYR A 1 96 ? 15.401 0.544 14.345 1.00 91.25 96 TYR A N 1
ATOM 745 C CA . TYR A 1 96 ? 13.952 0.662 14.216 1.00 91.25 96 TYR A CA 1
ATOM 746 C C . TYR A 1 96 ? 13.206 -0.031 15.366 1.00 91.25 96 TYR A C 1
ATOM 748 O O . TYR A 1 96 ? 12.317 0.572 15.961 1.00 91.25 96 TYR A O 1
ATOM 756 N N . LYS A 1 97 ? 13.654 -1.218 15.806 1.00 91.19 97 LYS A N 1
ATOM 757 C CA . LYS A 1 97 ? 13.126 -1.864 17.027 1.00 91.19 97 LYS A CA 1
ATOM 758 C C . LYS A 1 97 ? 13.303 -0.994 18.283 1.00 91.19 97 LYS A C 1
ATOM 760 O O . LYS A 1 97 ? 12.472 -1.041 19.189 1.00 91.19 97 LYS A O 1
ATOM 765 N N . MET A 1 98 ? 14.395 -0.228 18.389 1.00 90.50 98 MET A N 1
ATOM 766 C CA . MET A 1 98 ? 14.598 0.720 19.498 1.00 90.50 98 MET A CA 1
ATOM 767 C C . MET A 1 98 ? 13.655 1.923 19.404 1.00 90.50 98 MET A C 1
ATOM 769 O O . MET A 1 98 ? 13.132 2.364 20.428 1.00 90.50 98 MET A O 1
ATOM 773 N N . ILE A 1 99 ? 13.411 2.427 18.192 1.00 89.69 99 ILE A N 1
ATOM 774 C CA . ILE A 1 99 ? 12.438 3.491 17.927 1.00 89.69 99 ILE A CA 1
ATOM 775 C C . ILE A 1 99 ? 11.043 3.030 18.362 1.00 89.69 99 ILE A C 1
ATOM 777 O O . ILE A 1 99 ? 10.441 3.682 19.210 1.00 89.69 99 ILE A O 1
ATOM 781 N N . GLU A 1 100 ? 10.568 1.875 17.889 1.00 90.62 100 GLU A N 1
ATOM 782 C CA . GLU A 1 100 ? 9.263 1.311 18.271 1.00 90.62 100 GLU A CA 1
ATOM 783 C C . GLU A 1 100 ? 9.105 1.224 19.797 1.00 90.62 100 GLU A C 1
ATOM 785 O O . GLU A 1 100 ? 8.168 1.786 20.361 1.00 90.62 100 GLU A O 1
ATOM 790 N N . LYS A 1 101 ? 10.081 0.629 20.496 1.00 90.31 101 LYS A N 1
ATOM 791 C CA . LYS A 1 101 ? 10.078 0.537 21.969 1.00 90.31 101 LYS A CA 1
ATOM 792 C C . LYS A 1 101 ? 10.068 1.901 22.665 1.00 90.31 101 LYS A C 1
ATOM 794 O O . LYS A 1 101 ? 9.503 2.030 23.751 1.00 90.31 101 LYS A O 1
ATOM 799 N N . THR A 1 102 ? 10.702 2.909 22.069 1.00 87.94 102 THR A N 1
ATOM 800 C CA . THR A 1 102 ? 10.717 4.275 22.608 1.00 87.94 102 THR A CA 1
ATOM 801 C C . THR A 1 102 ? 9.316 4.880 22.563 1.00 87.94 102 THR A C 1
ATOM 803 O O . THR A 1 102 ? 8.847 5.391 23.581 1.00 87.94 102 THR A O 1
ATOM 806 N N . TYR A 1 103 ? 8.611 4.762 21.434 1.00 88.88 103 TYR A N 1
ATOM 807 C CA . TYR A 1 103 ? 7.235 5.253 21.312 1.00 88.88 103 TYR A CA 1
ATOM 808 C C . TYR A 1 103 ? 6.249 4.439 22.155 1.00 88.88 103 TYR A C 1
ATOM 810 O O . TYR A 1 103 ? 5.384 5.034 22.793 1.00 88.88 103 TYR A O 1
ATOM 818 N N . GLU A 1 104 ? 6.409 3.115 22.255 1.00 90.44 104 GLU A N 1
ATOM 819 C CA . GLU A 1 104 ? 5.617 2.291 23.181 1.00 90.44 104 GLU A CA 1
ATOM 820 C C . GLU A 1 104 ? 5.743 2.795 24.631 1.00 90.44 104 GLU A C 1
ATOM 822 O O . GLU A 1 104 ? 4.743 2.995 25.318 1.00 90.44 104 GLU A O 1
ATOM 827 N N . SER A 1 105 ? 6.972 3.068 25.085 1.00 87.94 105 SER A N 1
ATOM 828 C CA . SER A 1 105 ? 7.243 3.599 26.429 1.00 87.94 105 SER A CA 1
ATOM 829 C C . SER A 1 105 ? 6.638 4.992 26.643 1.00 87.94 105 SER A C 1
ATOM 831 O O . SER A 1 105 ? 6.064 5.282 27.696 1.00 87.94 105 SER A O 1
ATOM 833 N N . VAL A 1 106 ? 6.713 5.869 25.635 1.00 84.69 106 VAL A N 1
ATOM 834 C CA . VAL A 1 106 ? 6.077 7.196 25.676 1.00 84.69 106 VAL A CA 1
ATOM 835 C C . VAL A 1 106 ? 4.563 7.058 25.836 1.00 84.69 106 VAL A C 1
ATOM 837 O O . VAL A 1 106 ? 3.978 7.699 26.708 1.00 84.69 106 VAL A O 1
ATOM 840 N N . PHE A 1 107 ? 3.932 6.205 25.033 1.00 88.50 107 PHE A N 1
ATOM 841 C CA . PHE A 1 107 ? 2.482 6.026 25.028 1.00 88.50 107 PHE A CA 1
ATOM 842 C C . PHE A 1 107 ? 1.966 5.347 26.303 1.00 88.50 107 PHE A C 1
ATOM 844 O O . PHE A 1 107 ? 0.863 5.670 26.755 1.00 88.50 107 PHE A O 1
ATOM 851 N N . ASP A 1 108 ? 2.778 4.490 26.929 1.00 86.94 108 ASP A N 1
ATOM 852 C CA . ASP A 1 108 ? 2.523 3.938 28.262 1.00 86.94 108 ASP A CA 1
ATOM 853 C C . ASP A 1 108 ? 2.508 5.042 29.332 1.00 86.94 108 ASP A C 1
ATOM 855 O O . ASP A 1 108 ? 1.535 5.183 30.082 1.00 86.94 108 ASP A O 1
ATOM 859 N N . VAL A 1 109 ? 3.536 5.901 29.356 1.00 83.38 109 VAL A N 1
ATOM 860 C CA . VAL A 1 109 ? 3.629 7.023 30.308 1.00 83.38 109 VAL A CA 1
ATOM 861 C C . VAL A 1 109 ? 2.480 8.016 30.121 1.00 83.38 109 VAL A C 1
ATOM 863 O O . VAL A 1 109 ? 1.906 8.475 31.111 1.00 83.38 109 VAL A O 1
ATOM 866 N N . LEU A 1 110 ? 2.095 8.301 28.874 1.00 82.00 110 LEU A N 1
ATOM 867 C CA . LEU A 1 110 ? 0.980 9.194 28.538 1.00 82.00 110 LEU A CA 1
ATOM 868 C C . LEU A 1 110 ? -0.409 8.593 28.814 1.00 82.00 110 LEU A C 1
ATOM 870 O O . LEU A 1 110 ? -1.404 9.301 28.676 1.00 82.00 110 LEU A O 1
ATOM 874 N N . GLN A 1 111 ? -0.491 7.322 29.229 1.00 84.75 111 GLN A N 1
ATOM 875 C CA . GLN A 1 111 ? -1.749 6.597 29.465 1.00 84.75 111 GLN A CA 1
ATOM 876 C C . GLN A 1 111 ? -2.615 6.426 28.204 1.00 84.75 111 GLN A C 1
ATOM 878 O O . GLN A 1 111 ? -3.822 6.207 28.308 1.00 84.75 111 GLN A O 1
ATOM 883 N N . ILE A 1 112 ? -2.009 6.514 27.017 1.00 88.19 112 ILE A N 1
ATOM 884 C CA . ILE A 1 112 ? -2.697 6.304 25.739 1.00 88.19 112 ILE A CA 1
ATOM 885 C C . ILE A 1 112 ? -2.796 4.796 25.481 1.00 88.19 112 ILE A C 1
ATOM 887 O O . ILE A 1 112 ? -3.900 4.268 25.405 1.00 88.19 112 ILE A O 1
ATOM 891 N N . GLU A 1 113 ? -1.667 4.084 25.452 1.00 88.75 113 GLU A N 1
ATOM 892 C CA . GLU A 1 113 ? -1.609 2.622 25.280 1.00 88.75 113 GLU A CA 1
ATOM 893 C C . GLU A 1 113 ? -0.927 1.977 26.500 1.00 88.75 113 GLU A C 1
ATOM 895 O O . GLU A 1 113 ? 0.211 1.518 26.407 1.00 88.75 113 GLU A O 1
ATOM 900 N N . PRO A 1 114 ? -1.575 1.975 27.683 1.00 86.69 114 PRO A N 1
ATOM 901 C CA . PRO A 1 114 ? -0.938 1.504 28.904 1.00 86.69 114 PRO A CA 1
ATOM 902 C C . PRO A 1 114 ? -0.703 -0.013 28.866 1.00 86.69 114 PRO A C 1
ATOM 904 O O . PRO A 1 114 ? -1.614 -0.808 28.629 1.00 86.69 114 PRO A O 1
ATOM 907 N N . THR A 1 115 ? 0.523 -0.417 29.182 1.00 86.94 115 THR A N 1
ATOM 908 C CA . THR A 1 115 ? 0.986 -1.806 29.297 1.00 86.94 115 THR A CA 1
ATOM 909 C C . THR A 1 115 ? 0.242 -2.540 30.405 1.00 86.94 115 THR A C 1
ATOM 911 O O . THR A 1 115 ? -0.125 -3.706 30.259 1.00 86.94 115 THR A O 1
ATOM 914 N N . ILE A 1 116 ? 0.013 -1.853 31.528 1.00 84.94 116 ILE A N 1
ATOM 915 C CA . ILE A 1 116 ? -0.833 -2.350 32.613 1.00 84.94 116 ILE A CA 1
ATOM 916 C C . ILE A 1 116 ? -2.253 -1.842 32.358 1.00 84.94 116 ILE A C 1
ATOM 918 O O . ILE A 1 116 ? -2.452 -0.625 32.388 1.00 84.94 116 ILE A O 1
ATOM 922 N N . PRO A 1 117 ? -3.246 -2.730 32.166 1.00 82.75 117 PRO A N 1
ATOM 923 C CA . PRO A 1 117 ? -4.620 -2.319 31.917 1.00 82.75 117 PRO A CA 1
ATOM 924 C C . PRO A 1 117 ? -5.140 -1.397 33.019 1.00 82.75 117 PRO A C 1
ATOM 926 O O . PRO A 1 117 ? -5.055 -1.714 34.208 1.00 82.75 117 PRO A O 1
ATOM 929 N N . ARG A 1 118 ? -5.700 -0.254 32.620 1.00 84.31 118 ARG A N 1
ATOM 930 C CA . ARG A 1 118 ? -6.334 0.712 33.519 1.00 84.31 118 ARG A CA 1
ATOM 931 C C . ARG A 1 118 ? -7.693 1.085 32.971 1.00 84.31 118 ARG A C 1
ATOM 933 O O . ARG A 1 118 ? -7.858 1.259 31.767 1.00 84.31 118 ARG A O 1
ATOM 940 N N . PHE A 1 119 ? -8.654 1.206 33.874 1.00 88.12 119 PHE A N 1
ATOM 941 C CA . PHE A 1 119 ? -9.929 1.805 33.536 1.00 88.12 119 PHE A CA 1
ATOM 942 C C . PHE A 1 119 ? -9.753 3.322 33.435 1.00 88.12 119 PHE A C 1
ATOM 944 O O . PHE A 1 119 ? -9.188 3.934 34.342 1.00 88.12 119 PHE A O 1
ATOM 951 N N . ILE A 1 120 ? -10.223 3.905 32.335 1.00 89.44 120 ILE A N 1
ATOM 952 C CA . ILE A 1 120 ? -10.137 5.336 32.062 1.00 89.44 120 ILE A CA 1
ATOM 953 C C . ILE A 1 120 ? -11.524 5.821 31.647 1.00 89.44 120 ILE A C 1
ATOM 955 O O . ILE A 1 120 ? -12.099 5.315 30.680 1.00 89.44 120 ILE A O 1
ATOM 959 N N . ASP A 1 121 ? -12.055 6.805 32.373 1.00 92.25 121 ASP A N 1
ATOM 960 C CA . ASP A 1 121 ? -13.349 7.395 32.055 1.00 92.25 121 ASP A CA 1
ATOM 961 C C . ASP A 1 121 ? -13.305 8.199 30.743 1.00 92.25 121 ASP A C 1
ATOM 963 O O . ASP A 1 121 ? -12.260 8.668 30.281 1.00 92.25 121 ASP A O 1
ATOM 967 N N . LEU A 1 122 ? -14.471 8.351 30.115 1.00 95.31 122 LEU A N 1
ATOM 968 C CA . LEU A 1 122 ? -14.585 8.974 28.798 1.00 95.31 122 LEU A CA 1
ATOM 969 C C . LEU A 1 122 ? -14.166 10.454 28.793 1.00 95.31 122 LEU A C 1
ATOM 971 O O . LEU A 1 122 ? -13.653 10.940 27.783 1.00 95.31 122 LEU A O 1
ATOM 975 N N . GLU A 1 123 ? -14.359 11.177 29.899 1.00 94.06 123 GLU A N 1
ATOM 976 C CA . GLU A 1 123 ? -13.965 12.583 30.000 1.00 94.06 123 GLU A CA 1
ATOM 977 C C . GLU A 1 123 ? -12.442 12.714 29.962 1.00 94.06 123 GLU A C 1
ATOM 979 O O . GLU A 1 123 ? -11.914 13.515 29.187 1.00 94.06 123 GLU A O 1
ATOM 984 N N . PHE A 1 124 ? -11.726 11.872 30.707 1.00 91.06 124 PHE A N 1
ATOM 985 C CA . PHE A 1 124 ? -1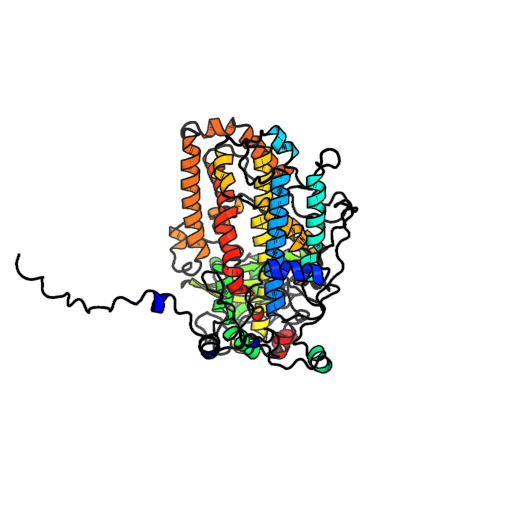0.270 11.820 30.641 1.00 91.06 124 PHE A CA 1
ATOM 986 C C . PHE A 1 124 ? -9.772 11.360 29.266 1.00 91.06 124 PHE A C 1
ATOM 988 O O . PHE A 1 124 ? -8.848 11.970 28.720 1.00 91.06 124 PHE A O 1
ATOM 995 N N . LYS A 1 125 ? -10.416 10.361 28.636 1.00 92.88 125 LYS A N 1
ATOM 996 C CA . LYS A 1 125 ? -10.065 9.953 27.261 1.00 92.88 125 LYS A CA 1
ATOM 997 C C . LYS A 1 125 ? -10.166 11.127 26.284 1.00 92.88 125 LYS A C 1
ATOM 999 O O . LYS A 1 125 ? -9.248 11.336 25.501 1.00 92.88 125 LYS A O 1
ATOM 1004 N N . ARG A 1 126 ? -11.209 11.959 26.359 1.00 93.81 126 ARG A N 1
ATOM 1005 C CA . ARG A 1 126 ? -11.349 13.154 25.498 1.00 93.81 126 ARG A CA 1
ATOM 1006 C C . ARG A 1 126 ? -10.231 14.184 25.686 1.00 93.81 126 ARG A C 1
ATOM 1008 O O . ARG A 1 126 ? -9.969 14.950 24.759 1.00 93.81 126 ARG A O 1
ATOM 1015 N N . GLN A 1 127 ? -9.588 14.214 26.855 1.00 89.62 127 GLN A N 1
ATOM 1016 C CA . GLN A 1 127 ? -8.463 15.110 27.134 1.00 89.62 127 GLN A CA 1
ATOM 1017 C C . GLN A 1 127 ? -7.150 14.606 26.525 1.00 89.62 127 GLN A C 1
ATOM 1019 O O . GLN A 1 127 ? -6.377 15.423 26.025 1.00 89.62 127 GLN A O 1
ATOM 1024 N N . ILE A 1 128 ? -6.897 13.293 26.566 1.00 88.75 128 ILE A N 1
ATOM 1025 C CA . ILE A 1 128 ? -5.628 12.704 26.099 1.00 88.75 128 ILE A CA 1
ATOM 1026 C C . ILE A 1 128 ? -5.678 12.252 24.631 1.00 88.75 128 ILE A C 1
ATOM 1028 O O . ILE A 1 128 ? -4.659 12.279 23.952 1.00 88.75 128 ILE A O 1
ATOM 1032 N N . TYR A 1 129 ? -6.859 11.902 24.114 1.00 93.75 129 TYR A N 1
ATOM 1033 C CA . TYR A 1 129 ? -7.081 11.596 22.703 1.00 93.75 129 TYR A CA 1
ATOM 1034 C C . TYR A 1 129 ? -7.542 12.857 21.979 1.00 93.75 129 TYR A C 1
ATOM 1036 O O . TYR A 1 129 ? -8.730 13.190 21.977 1.00 93.75 129 TYR A O 1
ATOM 1044 N N . ARG A 1 130 ? -6.600 13.585 21.380 1.00 93.19 130 ARG A N 1
ATOM 1045 C CA . ARG A 1 130 ? -6.859 14.800 20.596 1.00 93.19 130 ARG A CA 1
ATOM 1046 C C . ARG A 1 130 ? -6.406 14.586 19.161 1.00 93.19 130 ARG A C 1
ATOM 1048 O O . ARG A 1 130 ? -5.436 13.873 18.932 1.00 93.19 130 ARG A O 1
ATOM 1055 N N . TYR A 1 131 ? -7.102 15.199 18.212 1.00 95.00 131 TYR A N 1
ATOM 1056 C CA . TYR A 1 131 ? -6.658 15.194 16.824 1.00 95.00 131 TYR A CA 1
ATOM 1057 C C . TYR A 1 131 ? -5.553 16.221 16.603 1.00 95.00 131 TYR A C 1
ATOM 1059 O O . TYR A 1 131 ? -5.619 17.337 17.120 1.00 95.00 131 TYR A O 1
ATOM 1067 N N . SER A 1 132 ? -4.574 15.849 15.786 1.00 94.50 132 SER A N 1
ATOM 1068 C CA . SER A 1 132 ? -3.591 16.765 15.218 1.00 94.50 132 SER A CA 1
ATOM 1069 C C . SER A 1 132 ? -4.244 17.818 14.313 1.00 94.50 132 SER A C 1
ATOM 1071 O O . SER A 1 132 ? -5.287 17.581 13.700 1.00 94.50 132 SER A O 1
ATOM 1073 N N . SER A 1 133 ? -3.580 18.962 14.138 1.00 92.56 133 SER A N 1
ATOM 1074 C CA . SER A 1 133 ? -3.969 19.966 13.138 1.00 92.56 133 SER A CA 1
ATOM 1075 C C . SER A 1 133 ? -3.877 19.407 11.707 1.00 92.56 133 SER A C 1
ATOM 1077 O O . SER A 1 133 ? -2.901 18.743 11.364 1.00 92.56 133 SER A O 1
ATOM 1079 N N . TYR A 1 134 ? -4.881 19.694 10.869 1.00 94.88 134 TYR A N 1
ATOM 1080 C CA . TYR A 1 134 ? -4.963 19.267 9.463 1.00 94.88 134 TYR A CA 1
ATOM 1081 C C . TYR A 1 134 ? -5.854 20.241 8.646 1.00 94.88 134 TYR A C 1
ATOM 1083 O O . TYR A 1 134 ? -6.915 20.646 9.146 1.00 94.88 134 TYR A O 1
ATOM 1091 N N . PRO A 1 135 ? -5.486 20.662 7.410 1.00 92.00 135 PRO A N 1
ATOM 1092 C CA . PRO A 1 135 ? -4.417 20.136 6.541 1.00 92.00 135 PRO A CA 1
ATOM 1093 C C . PRO A 1 135 ? -3.021 20.727 6.771 1.00 92.00 135 PRO A C 1
ATOM 1095 O O . PRO A 1 135 ? -2.050 20.284 6.158 1.00 92.00 135 PRO A O 1
ATOM 1098 N N . TYR A 1 136 ? -2.904 21.710 7.662 1.00 93.38 136 TYR A N 1
ATOM 1099 C CA . TYR A 1 136 ? -1.639 22.359 7.987 1.00 93.38 136 TYR A CA 1
ATOM 1100 C C . TYR A 1 136 ? -1.271 22.133 9.448 1.00 93.38 136 TYR A C 1
ATOM 1102 O O . TYR A 1 136 ? -2.144 22.057 10.316 1.00 93.38 136 TYR A O 1
ATOM 1110 N N . LYS A 1 137 ? 0.033 22.065 9.721 1.00 87.69 137 LYS A N 1
ATOM 1111 C CA . LYS A 1 137 ? 0.555 22.067 11.090 1.00 87.69 137 LYS A CA 1
ATOM 1112 C C . LYS A 1 137 ? 0.284 23.426 11.734 1.00 87.69 137 LYS A C 1
ATOM 1114 O O . LYS A 1 137 ? 0.217 24.442 11.046 1.00 87.69 137 LYS A O 1
ATOM 1119 N N . THR A 1 138 ? 0.212 23.458 13.063 1.00 82.25 138 THR A N 1
ATOM 1120 C CA . THR A 1 138 ? 0.026 24.704 13.830 1.00 82.25 138 THR A CA 1
ATOM 1121 C C . THR A 1 138 ? 1.125 25.736 13.543 1.00 82.25 138 THR A C 1
ATOM 1123 O O . THR A 1 138 ? 0.850 26.930 13.493 1.00 82.25 138 THR A O 1
ATOM 1126 N N . GLU A 1 139 ? 2.355 25.278 13.295 1.00 83.00 139 GLU A N 1
ATOM 1127 C CA . GLU A 1 139 ? 3.526 26.115 12.986 1.00 83.00 139 GLU A CA 1
ATOM 1128 C C . GLU A 1 139 ? 3.665 26.460 11.486 1.00 83.00 139 GLU A C 1
ATOM 1130 O O . GLU A 1 139 ? 4.577 27.185 11.097 1.00 83.00 139 GLU A O 1
ATOM 1135 N N . GLY A 1 140 ? 2.759 25.962 10.636 1.00 85.31 140 GLY A N 1
ATOM 1136 C CA . GLY A 1 140 ? 2.818 26.092 9.179 1.00 85.31 140 GLY A CA 1
ATOM 1137 C C . GLY A 1 140 ? 3.393 24.861 8.464 1.00 85.31 140 GLY A C 1
ATOM 1138 O O . GLY A 1 140 ? 4.035 23.996 9.057 1.00 85.31 140 GLY A O 1
ATOM 1139 N N . GLY A 1 141 ? 3.131 24.769 7.156 1.00 88.81 141 GLY A N 1
ATOM 1140 C CA . GLY A 1 141 ? 3.459 23.598 6.333 1.00 88.81 141 GLY A CA 1
ATOM 1141 C C . GLY A 1 141 ? 2.389 22.501 6.378 1.00 88.81 141 GLY A C 1
ATOM 1142 O O . GLY A 1 141 ? 1.495 22.517 7.225 1.00 88.81 141 GLY A O 1
ATOM 1143 N N . LEU A 1 142 ? 2.452 21.565 5.428 1.00 90.69 142 LEU A N 1
ATOM 1144 C CA . LEU A 1 142 ? 1.483 20.470 5.317 1.00 90.69 142 LEU A CA 1
ATOM 1145 C C . LEU A 1 142 ? 1.589 19.508 6.508 1.00 90.69 142 LEU A C 1
ATOM 1147 O O . LEU A 1 142 ? 2.682 19.229 7.008 1.00 90.69 142 LEU A O 1
ATOM 1151 N N . ALA A 1 143 ? 0.440 19.010 6.956 1.00 92.50 143 ALA A N 1
ATOM 1152 C CA . ALA A 1 143 ? 0.328 18.002 8.002 1.00 92.50 143 ALA A CA 1
ATOM 1153 C C . ALA A 1 143 ? -0.015 16.626 7.416 1.00 92.50 143 ALA A C 1
ATOM 1155 O O . ALA A 1 143 ? -0.584 16.518 6.329 1.00 92.50 143 ALA A O 1
ATOM 1156 N N . TYR A 1 144 ? 0.299 15.571 8.170 1.00 95.69 144 TYR A N 1
ATOM 1157 C CA . TYR A 1 144 ? -0.297 14.255 7.939 1.00 95.69 144 TYR A CA 1
ATOM 1158 C C . TYR A 1 144 ? -1.817 14.315 8.139 1.00 95.69 144 TYR A C 1
ATOM 1160 O O . TYR A 1 144 ? -2.276 15.183 8.890 1.00 95.69 144 TYR A O 1
ATOM 1168 N N . PRO A 1 145 ? -2.585 13.387 7.537 1.00 96.62 145 PRO A N 1
ATOM 1169 C CA . PRO A 1 145 ? -4.008 13.229 7.827 1.00 96.62 145 PRO A CA 1
ATOM 1170 C C . PRO A 1 145 ? -4.333 13.172 9.330 1.00 96.62 145 PRO A C 1
ATOM 1172 O O . PRO A 1 145 ? -3.431 12.878 10.123 1.00 96.62 145 PRO A O 1
ATOM 1175 N N . PRO A 1 146 ? -5.586 13.459 9.741 1.00 97.06 146 PRO A N 1
ATOM 1176 C CA . PRO A 1 146 ? -5.979 13.491 11.149 1.00 97.06 146 PRO A CA 1
ATOM 1177 C C . PRO A 1 146 ? -5.528 12.242 11.912 1.00 97.06 146 PRO A C 1
ATOM 1179 O O . PRO A 1 146 ? -5.897 11.123 11.574 1.00 97.06 146 PRO A O 1
ATOM 1182 N N . HIS A 1 147 ? -4.723 12.448 12.949 1.00 96.38 147 HIS A N 1
ATOM 1183 C CA . HIS A 1 147 ? -4.142 11.385 13.767 1.00 96.38 147 HIS A CA 1
ATOM 1184 C C . HIS A 1 147 ? -4.053 11.830 15.229 1.00 96.38 147 HIS A C 1
ATOM 1186 O O . HIS A 1 147 ? -4.447 12.952 15.566 1.00 96.38 147 HIS A O 1
ATOM 1192 N N . LEU A 1 148 ? -3.545 10.967 16.112 1.00 95.81 148 LEU A N 1
ATOM 1193 C CA . LEU A 1 148 ? -3.415 11.305 17.524 1.00 95.81 148 LEU A CA 1
ATOM 1194 C C . LEU A 1 148 ? -2.330 12.372 17.763 1.00 95.81 148 LEU A C 1
ATOM 1196 O O . LEU A 1 148 ? -1.136 12.124 17.570 1.00 95.81 148 LEU A O 1
ATOM 1200 N N . ASP A 1 149 ? -2.740 13.529 18.282 1.00 90.69 149 ASP A N 1
ATOM 1201 C CA . ASP A 1 149 ? -1.847 14.528 18.868 1.00 90.69 149 ASP A CA 1
ATOM 1202 C C . ASP A 1 149 ? -1.404 14.084 20.267 1.00 90.69 149 ASP A C 1
ATOM 1204 O O . ASP A 1 149 ? -2.028 14.385 21.292 1.00 90.69 149 ASP A O 1
ATOM 1208 N N . HIS A 1 150 ? -0.314 13.324 20.278 1.00 78.38 150 HIS A N 1
ATOM 1209 C CA . HIS A 1 150 ? 0.284 12.752 21.476 1.00 78.38 150 HIS A CA 1
ATOM 1210 C C . HIS A 1 150 ? 1.216 13.728 22.212 1.00 78.38 150 HIS A C 1
ATOM 1212 O O . HIS A 1 150 ? 1.711 13.383 23.283 1.00 78.38 150 HIS A O 1
ATOM 1218 N N . ILE A 1 151 ? 1.462 14.938 21.685 1.00 71.50 151 ILE A N 1
ATOM 1219 C CA . ILE A 1 151 ? 2.317 15.926 22.352 1.00 71.50 151 ILE A CA 1
ATOM 1220 C C . ILE A 1 151 ? 1.536 16.531 23.531 1.00 71.50 151 ILE A C 1
ATOM 1222 O O . ILE A 1 151 ? 0.508 17.185 23.322 1.00 71.50 151 ILE A O 1
ATOM 1226 N N . PRO A 1 152 ? 1.980 16.341 24.787 1.00 60.66 152 PRO A N 1
ATOM 1227 C CA . PRO A 1 152 ? 1.251 16.857 25.938 1.00 60.66 152 PRO A CA 1
ATOM 1228 C C . PRO A 1 152 ? 1.295 18.392 26.002 1.00 60.66 152 PRO A C 1
ATOM 1230 O O . PRO A 1 152 ? 2.284 19.024 25.635 1.00 60.66 152 PRO A O 1
ATOM 1233 N N . LEU A 1 153 ? 0.216 19.008 26.500 1.00 56.88 153 LEU A N 1
ATOM 1234 C CA . LEU A 1 153 ? 0.166 20.453 26.755 1.00 56.88 153 LEU A CA 1
ATOM 1235 C C . LEU A 1 153 ? 1.187 20.829 27.840 1.00 56.88 153 LEU A C 1
ATOM 1237 O O . LEU A 1 153 ? 1.207 20.203 28.902 1.00 56.88 153 LEU A O 1
ATOM 1241 N N . THR A 1 154 ? 1.974 21.880 27.591 1.00 54.06 154 THR A N 1
ATOM 1242 C CA . THR A 1 154 ? 3.104 22.333 28.429 1.00 54.06 154 THR A CA 1
ATOM 1243 C C . THR A 1 154 ? 2.773 22.456 29.917 1.00 54.06 154 THR A C 1
ATOM 1245 O O . THR A 1 154 ? 3.611 22.142 30.761 1.00 54.06 154 THR A O 1
ATOM 1248 N N . ASP A 1 155 ? 1.537 22.830 30.246 1.00 51.75 155 ASP A N 1
ATOM 1249 C CA . ASP A 1 155 ? 1.107 23.135 31.615 1.00 51.75 155 ASP A CA 1
ATOM 1250 C C . ASP A 1 155 ? 0.648 21.896 32.412 1.00 51.75 155 ASP A C 1
ATOM 1252 O O . ASP A 1 155 ? 0.270 22.013 33.577 1.00 51.75 155 ASP A O 1
ATOM 1256 N N . LYS A 1 156 ? 0.660 20.698 31.806 1.00 50.59 156 LYS A N 1
ATOM 1257 C CA . LYS A 1 156 ? 0.191 19.443 32.430 1.00 50.59 156 LYS A CA 1
ATOM 1258 C C . LYS A 1 156 ? 1.230 18.316 32.441 1.00 50.59 156 LYS A C 1
ATOM 1260 O O . LYS A 1 156 ? 0.890 17.179 32.757 1.00 50.59 156 LYS A O 1
ATOM 1265 N N . THR A 1 157 ? 2.485 18.603 32.103 1.00 51.91 157 THR A N 1
ATOM 1266 C CA . THR A 1 157 ? 3.516 17.574 31.902 1.00 51.91 157 THR A CA 1
ATOM 1267 C C . THR A 1 157 ? 4.229 17.181 33.205 1.00 51.91 157 THR A C 1
ATOM 1269 O O . THR A 1 157 ? 4.893 18.025 33.807 1.00 51.91 157 THR A O 1
ATOM 1272 N N . PRO A 1 158 ? 4.188 15.907 33.644 1.00 55.50 158 PRO A N 1
ATOM 1273 C CA . PRO A 1 158 ? 5.113 15.405 34.658 1.00 55.50 158 PRO A CA 1
ATOM 1274 C C . PRO A 1 158 ? 6.552 15.443 34.123 1.00 55.50 158 PRO A C 1
ATOM 1276 O O . PRO A 1 158 ? 6.778 15.158 32.947 1.00 55.50 158 PRO A O 1
ATOM 1279 N N . ASN A 1 159 ? 7.544 15.690 34.986 1.00 55.88 159 ASN A N 1
ATOM 1280 C CA . ASN A 1 159 ? 8.965 15.716 34.596 1.00 55.88 159 ASN A CA 1
ATOM 1281 C C . ASN A 1 159 ? 9.410 14.461 33.809 1.00 55.88 159 ASN A C 1
ATOM 1283 O O . ASN A 1 159 ? 10.270 14.560 32.947 1.00 55.88 159 ASN A O 1
ATOM 1287 N N . ILE A 1 160 ? 8.801 13.292 34.045 1.00 53.97 160 ILE A N 1
ATOM 1288 C CA . ILE A 1 160 ? 9.103 12.021 33.350 1.00 53.97 160 ILE A CA 1
ATOM 1289 C C . ILE A 1 160 ? 8.752 12.064 31.851 1.00 53.97 160 ILE A C 1
ATOM 1291 O O . ILE A 1 160 ? 9.507 11.550 31.031 1.00 53.97 160 ILE A O 1
ATOM 1295 N N . ALA A 1 161 ? 7.662 12.728 31.464 1.00 54.41 161 ALA A N 1
ATOM 1296 C CA . ALA A 1 161 ? 7.304 12.881 30.051 1.00 54.41 161 ALA A CA 1
ATOM 1297 C C . ALA A 1 161 ? 8.282 13.817 29.309 1.00 54.41 161 ALA A C 1
ATOM 1299 O O . ALA A 1 161 ? 8.539 13.625 28.123 1.00 54.41 161 ALA A O 1
ATOM 1300 N N . ILE A 1 162 ? 8.918 14.751 30.028 1.00 53.84 162 ILE A N 1
ATOM 1301 C CA . ILE A 1 162 ? 10.040 15.545 29.511 1.00 53.84 162 ILE A CA 1
ATOM 1302 C C . ILE A 1 162 ? 11.286 14.669 29.261 1.00 53.84 162 ILE A C 1
ATOM 1304 O O . ILE A 1 162 ? 11.967 14.861 28.255 1.00 53.84 162 ILE A O 1
ATOM 1308 N N . PHE A 1 163 ? 11.580 13.691 30.130 1.00 53.91 163 PHE A N 1
ATOM 1309 C CA . PHE A 1 163 ? 12.702 12.761 29.925 1.00 53.91 163 PHE A CA 1
ATOM 1310 C C . PHE A 1 163 ? 12.518 11.890 28.673 1.00 53.91 163 PHE A C 1
ATOM 1312 O O . PHE A 1 163 ? 13.468 11.708 27.914 1.00 53.91 163 PHE A O 1
ATOM 1319 N N . ASN A 1 164 ? 11.295 11.429 28.402 1.00 61.47 164 ASN A N 1
ATOM 1320 C CA . ASN A 1 164 ? 10.997 10.631 27.210 1.00 61.47 164 ASN A CA 1
ATOM 1321 C C . ASN A 1 164 ? 11.029 11.451 25.905 1.00 61.47 164 ASN A C 1
ATOM 1323 O O . ASN A 1 164 ? 11.425 10.924 24.866 1.00 61.47 164 ASN A O 1
ATOM 1327 N N . ALA A 1 165 ? 10.697 12.747 25.949 1.00 60.25 165 ALA A N 1
ATOM 1328 C CA . ALA A 1 165 ? 10.753 13.632 24.780 1.00 60.25 165 ALA A CA 1
ATOM 1329 C C . ALA A 1 165 ? 12.173 13.776 24.195 1.00 60.25 165 ALA A C 1
ATOM 1331 O O . ALA A 1 165 ? 12.334 13.899 22.984 1.00 60.25 165 ALA A O 1
ATOM 1332 N N . ALA A 1 166 ? 13.213 13.708 25.032 1.00 61.94 166 ALA A N 1
ATOM 1333 C CA . ALA A 1 166 ? 14.603 13.723 24.575 1.00 61.94 166 ALA A CA 1
ATOM 1334 C C . ALA A 1 166 ? 14.980 12.456 23.789 1.00 61.94 166 ALA A C 1
ATOM 1336 O O . ALA A 1 166 ? 15.669 12.534 22.773 1.00 61.94 166 ALA A O 1
ATOM 1337 N N . GLY A 1 167 ? 14.489 11.295 24.240 1.00 66.88 167 GLY A N 1
ATOM 1338 C CA . GLY A 1 167 ? 14.640 10.024 23.528 1.00 66.88 167 GLY A CA 1
ATOM 1339 C C . GLY A 1 167 ? 13.959 10.059 22.159 1.00 66.88 167 GLY A C 1
ATOM 1340 O O . GLY A 1 167 ? 14.578 9.699 21.163 1.00 66.88 167 GLY A O 1
ATOM 1341 N N . VAL A 1 168 ? 12.736 10.593 22.098 1.00 74.94 168 VAL A N 1
ATOM 1342 C CA . VAL A 1 168 ? 11.982 10.813 20.849 1.00 74.94 168 VAL A CA 1
ATOM 1343 C C . VAL A 1 168 ? 12.689 11.804 19.912 1.00 74.94 168 VAL A C 1
ATOM 1345 O O . VAL A 1 168 ? 12.778 11.584 18.708 1.00 74.94 168 VAL A O 1
ATOM 1348 N N . ALA A 1 169 ? 13.275 12.883 20.435 1.00 74.06 169 ALA A N 1
ATOM 1349 C CA . ALA A 1 169 ? 14.030 13.820 19.600 1.00 74.06 169 ALA A CA 1
ATOM 1350 C C . ALA A 1 169 ? 15.250 13.155 18.931 1.00 74.06 169 ALA A C 1
ATOM 1352 O O . ALA A 1 169 ? 15.591 13.489 17.795 1.00 74.06 169 ALA A O 1
ATOM 1353 N N . GLN A 1 170 ? 15.890 12.187 19.599 1.00 78.50 170 GLN A N 1
ATOM 1354 C CA . GLN A 1 170 ? 17.022 11.450 19.034 1.00 78.50 170 GLN A CA 1
ATOM 1355 C C . GLN A 1 170 ? 16.599 10.487 17.913 1.00 78.50 170 GLN A C 1
ATOM 1357 O O . GLN A 1 170 ? 17.349 10.300 16.952 1.00 78.50 170 GLN A O 1
ATOM 1362 N N . THR A 1 171 ? 15.399 9.898 17.983 1.00 82.69 171 THR A N 1
ATOM 1363 C CA . THR A 1 171 ? 14.919 8.973 16.941 1.00 82.69 171 THR A CA 1
ATOM 1364 C C . THR A 1 171 ? 14.713 9.661 15.591 1.00 82.69 171 THR A C 1
ATOM 1366 O O . THR A 1 171 ? 14.882 9.024 14.552 1.00 82.69 171 THR A O 1
ATOM 1369 N N . ALA A 1 172 ? 14.448 10.972 15.583 1.00 80.31 172 ALA A N 1
ATOM 1370 C CA . ALA A 1 172 ? 14.207 11.773 14.378 1.00 80.31 172 ALA A CA 1
ATOM 1371 C C . ALA A 1 172 ? 15.398 11.853 13.397 1.00 80.31 172 ALA A C 1
ATOM 1373 O O . ALA A 1 172 ? 15.222 12.256 12.247 1.00 80.31 172 ALA A O 1
ATOM 1374 N N . VAL A 1 173 ? 16.608 11.473 13.826 1.00 83.25 173 VAL A N 1
ATOM 1375 C CA . VAL A 1 173 ? 17.809 11.439 12.967 1.00 83.25 173 VAL A CA 1
ATOM 1376 C C . VAL A 1 173 ? 18.542 10.095 12.978 1.00 83.25 173 VAL A C 1
ATOM 1378 O O . VAL A 1 173 ? 19.480 9.910 12.204 1.00 83.25 173 VAL A O 1
ATOM 1381 N N . MET A 1 174 ? 18.138 9.166 13.849 1.00 86.88 174 MET A N 1
ATOM 1382 C CA . MET A 1 174 ? 18.900 7.956 14.165 1.00 86.88 174 MET A CA 1
ATOM 1383 C C . MET A 1 174 ? 19.147 7.066 12.940 1.00 86.88 174 MET A C 1
ATOM 1385 O O . MET A 1 174 ? 20.274 6.613 12.739 1.00 86.88 174 MET A O 1
ATOM 1389 N N . LEU A 1 175 ? 18.135 6.837 12.095 1.00 89.31 175 LEU A N 1
ATOM 1390 C CA . LEU A 1 175 ? 18.287 5.971 10.919 1.00 89.31 175 LEU A CA 1
ATOM 1391 C C . LEU A 1 175 ? 19.292 6.579 9.931 1.00 89.31 175 LEU A C 1
ATOM 1393 O O . LEU A 1 175 ? 20.206 5.897 9.467 1.00 89.31 175 LEU A O 1
ATOM 1397 N N . ASN A 1 176 ? 19.203 7.890 9.708 1.00 87.12 176 ASN A N 1
ATOM 1398 C CA . ASN A 1 176 ? 20.110 8.634 8.832 1.00 87.12 176 ASN A CA 1
ATOM 1399 C C . ASN A 1 176 ? 21.563 8.700 9.320 1.00 87.12 176 ASN A C 1
ATOM 1401 O O . ASN A 1 176 ? 22.458 8.957 8.512 1.00 87.12 176 ASN A O 1
ATOM 1405 N N . GLN A 1 177 ? 21.800 8.530 10.622 1.00 89.56 177 GLN A N 1
ATOM 1406 C CA . GLN A 1 177 ? 23.139 8.501 11.221 1.00 89.56 177 GLN A CA 1
ATOM 1407 C C . GLN A 1 177 ? 23.784 7.113 11.165 1.00 89.56 177 GLN A C 1
ATOM 1409 O O . GLN A 1 177 ? 25.011 7.005 11.149 1.00 89.56 177 GLN A O 1
ATOM 1414 N N . ILE A 1 178 ? 22.958 6.064 11.130 1.00 91.75 178 ILE A N 1
ATOM 1415 C CA . ILE A 1 178 ? 23.387 4.665 11.020 1.00 91.75 178 ILE A CA 1
ATOM 1416 C C . ILE A 1 178 ? 23.760 4.302 9.582 1.00 91.75 178 ILE A C 1
ATOM 1418 O O . ILE A 1 178 ? 24.652 3.476 9.370 1.00 91.75 178 ILE A O 1
ATOM 1422 N N . ILE A 1 179 ? 23.098 4.908 8.591 1.00 90.19 179 ILE A N 1
ATOM 1423 C CA . ILE A 1 179 ? 23.496 4.769 7.188 1.00 90.19 179 ILE A CA 1
ATOM 1424 C C . ILE A 1 179 ? 24.892 5.387 7.027 1.00 90.19 179 ILE A C 1
ATOM 1426 O O . ILE A 1 179 ? 25.062 6.575 7.315 1.00 90.19 179 ILE A O 1
ATOM 1430 N N . PRO A 1 180 ? 25.894 4.605 6.589 1.00 89.31 180 PRO A N 1
ATOM 1431 C CA . PRO A 1 180 ? 27.260 5.078 6.543 1.00 89.31 180 PRO A CA 1
ATOM 1432 C C . PRO A 1 180 ? 27.456 6.100 5.424 1.00 89.31 180 PRO A C 1
ATOM 1434 O O . PRO A 1 180 ? 26.857 5.977 4.356 1.00 89.31 180 PRO A O 1
ATOM 1437 N N . ASP A 1 181 ? 28.369 7.050 5.626 1.00 86.38 181 ASP A N 1
ATOM 1438 C CA . ASP A 1 181 ? 28.755 8.002 4.576 1.00 86.38 181 ASP A CA 1
ATOM 1439 C C . ASP A 1 181 ? 29.319 7.278 3.341 1.00 86.38 181 ASP A C 1
ATOM 1441 O O . ASP A 1 181 ? 29.143 7.730 2.209 1.00 86.38 181 ASP A O 1
ATOM 1445 N N . LYS A 1 182 ? 30.030 6.159 3.559 1.00 83.62 182 LYS A N 1
ATOM 1446 C CA . LYS A 1 182 ? 30.571 5.299 2.502 1.00 83.62 182 LYS A CA 1
ATOM 1447 C C . LYS A 1 182 ? 30.449 3.822 2.857 1.00 83.62 182 LYS A C 1
ATOM 1449 O O . LYS A 1 182 ? 30.710 3.406 3.985 1.00 83.62 182 LYS A O 1
ATOM 1454 N N . PHE A 1 183 ? 30.159 2.992 1.862 1.00 83.06 183 PHE A N 1
ATOM 1455 C CA . PHE A 1 183 ? 30.222 1.543 2.032 1.00 83.06 183 PHE A CA 1
ATOM 1456 C C . PHE A 1 183 ? 31.645 1.026 1.801 1.00 83.06 183 PHE A C 1
ATOM 1458 O O . PHE A 1 183 ? 32.322 1.428 0.861 1.00 83.06 183 PHE A O 1
ATOM 1465 N N . ALA A 1 184 ? 32.094 0.076 2.622 1.00 76.50 184 ALA A N 1
ATOM 1466 C CA . ALA A 1 184 ? 33.429 -0.525 2.546 1.00 76.50 184 ALA A CA 1
ATOM 1467 C C . ALA A 1 184 ? 33.727 -1.167 1.178 1.00 76.50 184 ALA A C 1
ATOM 1469 O O . ALA A 1 184 ? 34.883 -1.277 0.771 1.00 76.50 184 ALA A O 1
ATOM 1470 N N . ASN A 1 185 ? 32.679 -1.574 0.454 1.00 68.50 185 ASN A N 1
ATOM 1471 C CA . ASN A 1 185 ? 32.796 -2.180 -0.866 1.00 68.50 185 ASN A CA 1
ATOM 1472 C C . ASN A 1 185 ? 32.871 -1.172 -2.030 1.00 68.50 185 ASN A C 1
ATOM 1474 O O . ASN A 1 185 ? 33.085 -1.607 -3.166 1.00 68.50 185 ASN A O 1
ATOM 1478 N N . ASP A 1 186 ? 32.743 0.130 -1.759 1.00 68.56 186 ASP A N 1
ATOM 1479 C CA . ASP A 1 186 ? 32.900 1.208 -2.739 1.00 68.56 186 ASP A CA 1
ATOM 1480 C C . ASP A 1 186 ? 34.315 1.164 -3.364 1.00 68.56 186 ASP A C 1
ATOM 1482 O O . ASP A 1 186 ? 35.311 1.124 -2.628 1.00 68.56 186 ASP A O 1
ATOM 1486 N N . PRO A 1 187 ? 34.445 1.172 -4.708 1.00 64.31 187 PRO A N 1
ATOM 1487 C CA . PRO A 1 187 ? 35.737 1.192 -5.395 1.00 64.31 187 PRO A CA 1
ATOM 1488 C C . PRO A 1 187 ? 36.703 2.277 -4.892 1.00 64.31 187 PRO A C 1
ATOM 1490 O O . PRO A 1 187 ? 37.904 2.019 -4.774 1.00 64.31 187 PRO A O 1
ATOM 1493 N N . ALA A 1 188 ? 36.195 3.465 -4.546 1.00 61.78 188 ALA A N 1
ATOM 1494 C CA . ALA A 1 188 ? 36.998 4.569 -4.028 1.00 61.78 188 ALA A CA 1
ATOM 1495 C C . ALA A 1 188 ? 37.522 4.296 -2.607 1.00 61.78 188 ALA A C 1
ATOM 1497 O O . ALA A 1 188 ? 38.629 4.712 -2.264 1.00 61.78 188 ALA A O 1
ATOM 1498 N N . VAL A 1 189 ? 36.766 3.559 -1.786 1.00 60.12 189 VAL A N 1
ATOM 1499 C CA . VAL A 1 189 ? 37.188 3.143 -0.438 1.00 60.12 189 VAL A CA 1
ATOM 1500 C C . VAL A 1 189 ? 38.187 1.989 -0.521 1.00 60.12 189 VAL A C 1
ATOM 1502 O O . VAL A 1 189 ? 39.202 2.015 0.180 1.00 60.12 189 VAL A O 1
ATOM 1505 N N . LYS A 1 190 ? 37.978 1.020 -1.423 1.00 59.62 190 LYS A N 1
ATOM 1506 C CA . LYS A 1 190 ? 38.895 -0.118 -1.637 1.00 59.62 190 LYS A CA 1
ATOM 1507 C C . LYS A 1 190 ? 40.302 0.324 -2.029 1.00 59.62 190 LYS A C 1
ATOM 1509 O O . LYS A 1 190 ? 41.276 -0.232 -1.530 1.00 59.62 190 LYS A O 1
ATOM 1514 N N . PHE A 1 191 ? 40.407 1.336 -2.890 1.00 53.62 191 PHE A N 1
ATOM 1515 C CA . PHE A 1 191 ? 41.695 1.856 -3.355 1.00 53.62 191 PHE A CA 1
ATOM 1516 C C . PHE A 1 191 ? 42.517 2.512 -2.233 1.00 53.62 191 PHE A C 1
ATOM 1518 O O . PHE A 1 191 ? 43.741 2.419 -2.233 1.00 53.62 191 PHE A O 1
ATOM 1525 N N . VAL A 1 192 ? 41.852 3.153 -1.267 1.00 51.84 192 VAL A N 1
ATOM 1526 C CA . VAL A 1 192 ? 42.507 3.954 -0.217 1.00 51.84 192 VAL A CA 1
ATOM 1527 C C . VAL A 1 192 ? 42.743 3.166 1.074 1.00 51.84 192 VAL A C 1
ATOM 1529 O O . VAL A 1 192 ? 43.744 3.382 1.750 1.00 51.84 192 VAL A O 1
ATOM 1532 N N . SER A 1 193 ? 41.833 2.262 1.439 1.00 51.78 193 SER A N 1
ATOM 1533 C CA . SER A 1 193 ? 41.824 1.636 2.770 1.00 51.78 193 SER A CA 1
ATOM 1534 C C . SER A 1 193 ? 42.602 0.322 2.870 1.00 51.78 193 SER A C 1
ATOM 1536 O O . SER A 1 193 ? 42.825 -0.158 3.979 1.00 51.78 193 SER A O 1
ATOM 1538 N N . GLY A 1 194 ? 43.003 -0.290 1.748 1.00 44.69 194 GLY A N 1
ATOM 1539 C CA . GLY A 1 194 ? 43.711 -1.579 1.755 1.00 44.69 194 GLY A CA 1
ATOM 1540 C C . GLY A 1 194 ? 42.918 -2.732 2.391 1.00 44.69 194 GLY A C 1
ATOM 1541 O O . GLY A 1 194 ? 43.486 -3.795 2.640 1.00 44.69 194 GLY A O 1
ATOM 1542 N N . VAL A 1 195 ? 41.621 -2.536 2.662 1.00 45.56 195 VAL A N 1
ATOM 1543 C CA . VAL A 1 195 ? 40.732 -3.546 3.239 1.00 45.56 195 VAL A CA 1
ATOM 1544 C C . VAL A 1 195 ? 40.581 -4.659 2.211 1.00 45.56 195 VAL A C 1
ATOM 1546 O O . VAL A 1 195 ? 39.949 -4.495 1.165 1.00 45.56 195 VAL A O 1
ATOM 1549 N N . ALA A 1 196 ? 41.244 -5.782 2.489 1.00 40.00 196 ALA A N 1
ATOM 1550 C CA . ALA A 1 196 ? 41.218 -6.962 1.648 1.00 40.00 196 ALA A CA 1
ATOM 1551 C C . ALA A 1 196 ? 39.768 -7.416 1.422 1.00 40.00 196 ALA A C 1
ATOM 1553 O O . ALA A 1 196 ? 38.931 -7.381 2.322 1.00 40.00 196 ALA A O 1
ATOM 1554 N N . SER A 1 197 ? 39.495 -7.877 0.205 1.00 43.41 197 SER A N 1
ATOM 1555 C CA . SER A 1 197 ? 38.216 -8.373 -0.311 1.00 43.41 197 SER A CA 1
ATOM 1556 C C . SER A 1 197 ? 37.723 -9.674 0.351 1.00 43.41 197 SER A C 1
ATOM 1558 O O . SER A 1 197 ? 37.125 -10.511 -0.320 1.00 43.41 197 SER A O 1
ATOM 1560 N N . SER A 1 198 ? 38.030 -9.898 1.631 1.00 40.50 198 SER A N 1
ATOM 1561 C CA . SER A 1 198 ? 37.732 -11.129 2.369 1.00 40.50 198 SER A CA 1
ATOM 1562 C C . SER A 1 198 ? 36.456 -11.056 3.208 1.00 40.50 198 SER A C 1
ATOM 1564 O O . SER A 1 198 ? 36.151 -12.023 3.896 1.00 40.50 198 SER A O 1
ATOM 1566 N N . LEU A 1 199 ? 35.712 -9.946 3.172 1.00 45.22 199 LEU A N 1
ATOM 1567 C CA . LEU A 1 199 ? 34.386 -9.880 3.787 1.00 45.22 199 LEU A CA 1
ATOM 1568 C C . LEU A 1 199 ? 33.393 -10.603 2.873 1.00 45.22 199 LEU A C 1
ATOM 1570 O O . LEU A 1 199 ? 33.082 -10.130 1.777 1.00 45.22 199 LEU A O 1
ATOM 1574 N N . VAL A 1 200 ? 32.933 -11.776 3.308 1.00 43.38 200 VAL A N 1
ATOM 1575 C CA . VAL A 1 200 ? 31.826 -12.489 2.666 1.00 43.38 200 VAL A CA 1
ATOM 1576 C C . VAL A 1 200 ? 30.617 -11.551 2.597 1.00 43.38 200 VAL A C 1
ATOM 1578 O O . VAL A 1 200 ? 30.264 -10.948 3.604 1.00 43.38 200 VAL A O 1
ATOM 1581 N N . GLY A 1 201 ? 30.009 -11.412 1.409 1.00 53.94 201 GLY A N 1
ATOM 1582 C CA . GLY A 1 201 ? 28.700 -10.758 1.270 1.00 53.94 201 GLY A CA 1
ATOM 1583 C C . GLY A 1 201 ? 28.562 -9.546 0.343 1.00 53.94 201 GLY A C 1
ATOM 1584 O O . GLY A 1 201 ? 27.469 -9.036 0.288 1.00 53.94 201 GLY A O 1
ATOM 1585 N N . GLY A 1 202 ? 29.564 -9.074 -0.418 1.00 64.50 202 GLY A N 1
ATOM 1586 C CA . GLY A 1 202 ? 29.362 -8.089 -1.519 1.00 64.50 202 GLY A CA 1
ATOM 1587 C C . GLY A 1 202 ? 28.386 -6.910 -1.253 1.00 64.50 202 GLY A C 1
ATOM 1588 O O . GLY A 1 202 ? 28.311 -6.398 -0.143 1.00 64.50 202 GLY A O 1
ATOM 1589 N N . MET A 1 203 ? 27.701 -6.404 -2.286 1.00 71.00 203 MET A N 1
ATOM 1590 C CA . MET A 1 203 ? 26.460 -5.612 -2.161 1.00 71.00 203 MET A CA 1
ATOM 1591 C C . MET A 1 203 ? 25.486 -6.104 -3.244 1.00 71.00 203 MET A C 1
ATOM 1593 O O . MET A 1 203 ? 25.968 -6.437 -4.334 1.00 71.00 203 MET A O 1
ATOM 1597 N N . PRO A 1 204 ? 24.160 -6.132 -3.014 1.00 73.75 204 PRO A N 1
ATOM 1598 C CA . PRO A 1 204 ? 23.205 -6.664 -3.993 1.00 73.75 204 PRO A CA 1
ATOM 1599 C C . PRO A 1 204 ? 23.217 -5.950 -5.348 1.00 73.75 204 PRO A C 1
ATOM 1601 O O . PRO A 1 204 ? 22.891 -6.563 -6.358 1.00 73.75 204 PRO A O 1
ATOM 1604 N N . GLN A 1 205 ? 23.651 -4.690 -5.372 1.00 72.25 205 GLN A N 1
ATOM 1605 C CA . GLN A 1 205 ? 23.766 -3.832 -6.551 1.00 72.25 205 GLN A CA 1
ATOM 1606 C C . GLN A 1 205 ? 25.186 -3.753 -7.145 1.00 72.25 205 GLN A C 1
ATOM 1608 O O . GLN A 1 205 ? 25.442 -2.937 -8.022 1.00 72.25 205 GLN A O 1
ATOM 1613 N N . ALA A 1 206 ? 26.151 -4.541 -6.654 1.00 64.88 206 ALA A N 1
ATOM 1614 C CA . ALA A 1 206 ? 27.559 -4.409 -7.056 1.00 64.88 206 ALA A CA 1
ATOM 1615 C C . ALA A 1 206 ? 27.868 -4.906 -8.486 1.00 64.88 206 ALA A C 1
ATOM 1617 O O . ALA A 1 206 ? 28.978 -4.697 -8.980 1.00 64.88 206 ALA A O 1
ATOM 1618 N N . GLY A 1 207 ? 26.929 -5.595 -9.135 1.00 66.81 207 GLY A N 1
ATOM 1619 C CA . GLY A 1 207 ? 27.087 -6.108 -10.491 1.00 66.81 207 GLY A CA 1
ATOM 1620 C C . GLY A 1 207 ? 26.643 -5.096 -11.553 1.00 66.81 207 GLY A C 1
ATOM 1621 O O . GLY A 1 207 ? 25.570 -4.521 -11.401 1.00 66.81 207 GLY A O 1
ATOM 1622 N N . PRO A 1 208 ? 27.398 -4.885 -12.650 1.00 76.31 208 PRO A N 1
ATOM 1623 C CA . PRO A 1 208 ? 26.988 -3.973 -13.720 1.00 76.31 208 PRO A CA 1
ATOM 1624 C C . PRO A 1 208 ? 25.853 -4.537 -14.590 1.00 76.31 208 PRO A C 1
ATOM 1626 O O . PRO A 1 208 ? 25.427 -3.862 -15.524 1.00 76.31 208 PRO A O 1
ATOM 1629 N N . THR A 1 209 ? 25.410 -5.776 -14.345 1.00 87.31 209 THR A N 1
ATOM 1630 C CA . THR A 1 209 ? 24.370 -6.456 -15.124 1.00 87.31 209 THR A CA 1
ATOM 1631 C C . THR A 1 209 ? 23.265 -7.002 -14.228 1.00 87.31 209 THR A C 1
ATOM 1633 O O . THR A 1 209 ? 23.486 -7.338 -13.062 1.00 87.31 209 THR A O 1
ATOM 1636 N N . ILE A 1 210 ? 22.077 -7.185 -14.806 1.00 90.62 210 ILE A N 1
ATOM 1637 C CA . ILE A 1 210 ? 20.943 -7.812 -14.117 1.00 90.62 210 ILE A CA 1
ATOM 1638 C C . ILE A 1 210 ? 21.299 -9.235 -13.663 1.00 90.62 210 ILE A C 1
ATOM 1640 O O . ILE A 1 210 ? 20.941 -9.638 -12.557 1.00 90.62 210 ILE A O 1
ATOM 1644 N N . ALA A 1 211 ? 22.043 -9.982 -14.484 1.00 90.19 211 ALA A N 1
ATOM 1645 C CA . ALA A 1 211 ? 22.459 -11.350 -14.178 1.00 90.19 211 ALA A CA 1
ATOM 1646 C C . ALA A 1 211 ? 23.370 -11.436 -12.941 1.00 90.19 211 ALA A C 1
ATOM 1648 O O . ALA A 1 211 ? 23.305 -12.411 -12.189 1.00 90.19 211 ALA A O 1
ATOM 1649 N N . ASP A 1 212 ? 24.205 -10.424 -12.703 1.00 87.38 212 ASP A N 1
ATOM 1650 C CA . ASP A 1 212 ? 25.046 -10.368 -11.508 1.00 87.38 212 ASP A CA 1
ATOM 1651 C C . ASP A 1 212 ? 24.209 -10.120 -10.245 1.00 87.38 212 ASP A C 1
ATOM 1653 O O . ASP A 1 212 ? 24.427 -10.785 -9.230 1.00 87.38 212 ASP A O 1
ATOM 1657 N N . CYS A 1 213 ? 23.203 -9.241 -10.322 1.00 89.19 213 CYS A N 1
ATOM 1658 C CA . CYS A 1 213 ? 22.242 -9.014 -9.238 1.00 89.19 213 CYS A CA 1
ATOM 1659 C C . CYS A 1 213 ? 21.400 -10.272 -8.950 1.00 89.19 213 CYS A C 1
ATOM 1661 O O . CYS A 1 213 ? 21.222 -10.649 -7.792 1.00 89.19 213 CYS A O 1
ATOM 1663 N N . GLU A 1 214 ? 20.926 -10.971 -9.989 1.00 90.50 214 GLU A N 1
ATOM 1664 C CA . GLU A 1 214 ? 20.224 -12.262 -9.867 1.00 90.50 214 GLU A CA 1
ATOM 1665 C C . GLU A 1 214 ? 21.105 -13.311 -9.173 1.00 90.50 214 GLU A C 1
ATOM 1667 O O . GLU A 1 214 ? 20.667 -14.005 -8.250 1.00 90.50 214 GLU A O 1
ATOM 1672 N N . ARG A 1 215 ? 22.375 -13.408 -9.584 1.00 88.00 215 ARG A N 1
ATOM 1673 C CA . ARG A 1 215 ? 23.348 -14.328 -8.991 1.00 88.00 215 ARG A CA 1
ATOM 1674 C C . ARG A 1 215 ? 23.607 -13.994 -7.529 1.00 88.00 215 ARG A C 1
ATOM 1676 O O . ARG A 1 215 ? 23.625 -14.902 -6.702 1.00 88.00 215 ARG A O 1
ATOM 1683 N N . TYR A 1 216 ? 23.800 -12.718 -7.204 1.00 85.75 216 TYR A N 1
ATOM 1684 C CA . TYR A 1 216 ? 23.978 -12.292 -5.822 1.00 85.75 216 TYR A CA 1
ATOM 1685 C C . TYR A 1 216 ? 22.760 -12.679 -4.976 1.00 85.75 216 TYR A C 1
ATOM 1687 O O . TYR A 1 216 ? 22.913 -13.325 -3.940 1.00 85.75 216 TYR A O 1
ATOM 1695 N N . ASN A 1 217 ? 21.552 -12.367 -5.455 1.00 88.06 217 ASN A N 1
ATOM 1696 C CA . ASN A 1 217 ? 20.296 -12.684 -4.776 1.00 88.06 217 ASN A CA 1
ATOM 1697 C C . ASN A 1 217 ? 20.146 -14.191 -4.496 1.00 88.06 217 ASN A C 1
ATOM 1699 O O . ASN A 1 217 ? 19.675 -14.590 -3.433 1.00 88.06 217 ASN A O 1
ATOM 1703 N N . LEU A 1 218 ? 20.606 -15.042 -5.417 1.00 86.31 218 LEU A N 1
ATOM 1704 C CA . LEU A 1 218 ? 20.579 -16.494 -5.247 1.00 86.31 218 LEU A CA 1
ATOM 1705 C C . LEU A 1 218 ? 21.494 -16.987 -4.107 1.00 86.31 218 LEU A C 1
ATOM 1707 O O . LEU A 1 218 ? 21.112 -17.908 -3.384 1.00 86.31 218 LEU A O 1
ATOM 1711 N N . PHE A 1 219 ? 22.688 -16.404 -3.946 1.00 80.56 219 PHE A N 1
ATOM 1712 C CA . PHE A 1 219 ? 23.715 -16.914 -3.024 1.00 80.56 219 PHE A CA 1
ATOM 1713 C C . PHE A 1 219 ? 23.776 -16.201 -1.667 1.00 80.56 219 PHE A C 1
ATOM 1715 O O . PHE A 1 219 ? 24.198 -16.822 -0.694 1.00 80.56 219 PHE A O 1
ATOM 1722 N N . PHE A 1 220 ? 23.352 -14.938 -1.586 1.00 75.69 220 PHE A N 1
ATOM 1723 C CA . PHE A 1 220 ? 23.520 -14.087 -0.398 1.00 75.69 220 PHE A CA 1
ATOM 1724 C C . PHE A 1 220 ? 22.192 -13.666 0.247 1.00 75.69 220 PHE A C 1
ATOM 1726 O O . PHE A 1 220 ? 22.149 -12.724 1.036 1.00 75.69 220 PHE A O 1
ATOM 1733 N N . ARG A 1 221 ? 21.087 -14.361 -0.060 1.00 73.94 221 ARG A N 1
ATOM 1734 C CA . ARG A 1 221 ? 19.796 -14.103 0.594 1.00 73.94 221 ARG A CA 1
ATOM 1735 C C . ARG A 1 221 ? 19.863 -14.367 2.098 1.00 73.94 221 ARG A C 1
ATOM 1737 O O . ARG A 1 221 ? 20.407 -15.381 2.542 1.00 73.94 221 ARG A O 1
ATOM 1744 N N . LYS A 1 222 ? 19.223 -13.500 2.880 1.00 66.38 222 LYS A N 1
ATOM 1745 C CA . LYS A 1 222 ? 18.986 -13.759 4.302 1.00 66.38 222 LYS A CA 1
ATOM 1746 C C . LYS A 1 222 ? 17.904 -14.822 4.469 1.00 66.38 222 LYS A C 1
ATOM 1748 O O . LYS A 1 222 ? 16.927 -14.861 3.728 1.00 66.38 222 LYS A O 1
ATOM 1753 N N . THR A 1 223 ? 18.060 -15.668 5.480 1.00 66.12 223 THR A N 1
ATOM 1754 C CA . THR A 1 223 ? 16.952 -16.475 5.993 1.00 66.12 223 THR A CA 1
ATOM 1755 C C . THR A 1 223 ? 15.960 -15.539 6.680 1.00 66.12 223 THR A C 1
ATOM 1757 O O . THR A 1 223 ? 16.298 -14.926 7.692 1.00 66.12 223 THR A O 1
ATOM 1760 N N . GLY A 1 224 ? 14.767 -15.397 6.113 1.00 63.84 224 GLY A N 1
ATOM 1761 C CA . GLY A 1 224 ? 13.688 -14.589 6.684 1.00 63.84 224 GLY A CA 1
ATOM 1762 C C . GLY A 1 224 ? 12.879 -15.356 7.728 1.00 63.84 224 GLY A C 1
ATOM 1763 O O . GLY A 1 224 ? 12.891 -16.589 7.768 1.00 63.84 224 GLY A O 1
ATOM 1764 N N . THR A 1 225 ? 12.159 -14.615 8.567 1.00 64.25 225 THR A N 1
ATOM 1765 C CA . THR A 1 225 ? 11.151 -15.143 9.504 1.00 64.25 225 THR A CA 1
ATOM 1766 C C . THR A 1 225 ? 9.746 -15.198 8.893 1.00 64.25 225 THR A C 1
ATOM 1768 O O . THR A 1 225 ? 8.830 -15.725 9.521 1.00 64.25 225 THR A O 1
ATOM 1771 N N . ASP A 1 226 ? 9.575 -14.667 7.678 1.00 72.44 226 ASP A N 1
ATOM 1772 C CA . ASP A 1 226 ? 8.339 -14.729 6.894 1.00 72.44 226 ASP A CA 1
ATOM 1773 C C . ASP A 1 226 ? 8.037 -16.152 6.369 1.00 72.44 226 ASP A C 1
ATOM 1775 O O . ASP A 1 226 ? 8.869 -17.062 6.450 1.00 72.44 226 ASP A O 1
ATOM 1779 N N . VAL A 1 227 ? 6.827 -16.366 5.828 1.00 79.81 227 VAL A N 1
ATOM 1780 C CA . VAL A 1 227 ? 6.397 -17.675 5.280 1.00 79.81 227 VAL A CA 1
ATOM 1781 C C . VAL A 1 227 ? 7.276 -18.184 4.145 1.00 79.81 227 VAL A C 1
ATOM 1783 O O . VAL A 1 227 ? 7.436 -19.396 4.004 1.00 79.81 227 VAL A O 1
ATOM 1786 N N . GLU A 1 228 ? 7.876 -17.274 3.383 1.00 83.88 228 GLU A N 1
ATOM 1787 C CA . GLU A 1 228 ? 8.786 -17.581 2.282 1.00 83.88 228 GLU A CA 1
ATOM 1788 C C . GLU A 1 228 ? 10.224 -17.811 2.780 1.00 83.88 228 GLU A C 1
ATOM 1790 O O . GLU A 1 228 ? 11.124 -18.146 2.005 1.00 83.88 228 GLU A O 1
ATOM 1795 N N . ARG A 1 229 ? 10.454 -17.683 4.095 1.00 82.75 229 ARG A N 1
ATOM 1796 C CA . ARG A 1 229 ? 11.741 -17.857 4.778 1.00 82.75 229 ARG A CA 1
ATOM 1797 C C . ARG A 1 229 ? 12.847 -17.018 4.138 1.00 82.75 229 ARG A C 1
ATOM 1799 O O . ARG A 1 229 ? 13.995 -17.461 4.042 1.00 82.75 229 ARG A O 1
ATOM 1806 N N . GLY A 1 230 ? 12.507 -15.799 3.712 1.00 80.69 230 GLY A N 1
ATOM 1807 C CA . GLY A 1 230 ? 13.420 -14.866 3.044 1.00 80.69 230 GLY A CA 1
ATOM 1808 C C . GLY A 1 230 ? 13.640 -15.139 1.555 1.00 80.69 230 GLY A C 1
ATOM 1809 O O . GLY A 1 230 ? 14.544 -14.560 0.951 1.00 80.69 230 GLY A O 1
ATOM 1810 N N . ALA A 1 231 ? 12.847 -16.021 0.937 1.00 89.69 231 ALA A N 1
ATOM 1811 C CA . ALA A 1 231 ? 12.748 -16.066 -0.515 1.00 89.69 231 ALA A CA 1
ATOM 1812 C C . ALA A 1 231 ? 12.053 -14.804 -1.053 1.00 89.69 231 ALA A C 1
ATOM 1814 O O . ALA A 1 231 ? 11.248 -14.167 -0.378 1.00 89.69 231 ALA A O 1
ATOM 1815 N N . ASN A 1 232 ? 12.382 -14.447 -2.291 1.00 93.62 232 ASN A N 1
ATOM 1816 C CA . ASN A 1 232 ? 11.790 -13.317 -2.993 1.00 93.62 232 ASN A CA 1
ATOM 1817 C C . ASN A 1 232 ? 11.544 -13.659 -4.464 1.00 93.62 232 ASN A C 1
ATOM 1819 O O . ASN A 1 232 ? 12.028 -14.675 -4.976 1.00 93.62 232 ASN A O 1
ATOM 1823 N N . ILE A 1 233 ? 10.797 -12.794 -5.147 1.00 95.44 233 ILE A N 1
ATOM 1824 C CA . ILE A 1 233 ? 10.375 -12.987 -6.533 1.00 95.44 233 ILE A CA 1
ATOM 1825 C C . ILE A 1 233 ? 11.559 -13.156 -7.493 1.00 95.44 233 ILE A C 1
ATOM 1827 O O . ILE A 1 233 ? 11.444 -13.906 -8.458 1.00 95.44 233 ILE A O 1
ATOM 1831 N N . GLY A 1 234 ? 12.714 -12.548 -7.202 1.00 94.06 234 GLY A N 1
ATOM 1832 C CA . GLY A 1 234 ? 13.930 -12.647 -8.014 1.00 94.06 234 GLY A CA 1
ATOM 1833 C C . GLY A 1 234 ? 14.553 -14.046 -8.063 1.00 94.06 234 GLY A C 1
ATOM 1834 O O . GLY A 1 234 ? 15.424 -14.297 -8.889 1.00 94.06 234 GLY A O 1
ATOM 1835 N N . LEU A 1 235 ? 14.111 -14.977 -7.211 1.00 93.81 235 LEU A N 1
ATOM 1836 C CA . LEU A 1 235 ? 14.509 -16.389 -7.282 1.00 93.81 235 LEU A CA 1
ATOM 1837 C C . LEU A 1 235 ? 13.753 -17.168 -8.366 1.00 93.81 235 LEU A C 1
ATOM 1839 O O . LEU A 1 235 ? 14.103 -18.307 -8.677 1.00 93.81 235 LEU A O 1
ATOM 1843 N N . LEU A 1 236 ? 12.709 -16.572 -8.940 1.00 94.81 236 LEU A N 1
ATOM 1844 C CA . LEU A 1 236 ? 11.967 -17.148 -10.048 1.00 94.81 236 LEU A CA 1
ATOM 1845 C C . LEU A 1 236 ? 12.688 -16.787 -11.357 1.00 94.81 236 LEU A C 1
ATOM 1847 O O . LEU A 1 236 ? 12.882 -15.605 -11.628 1.00 94.81 236 LEU A O 1
ATOM 1851 N N . PRO A 1 237 ? 13.065 -17.758 -12.208 1.00 92.56 237 PRO A N 1
ATOM 1852 C CA . PRO A 1 237 ? 13.896 -17.503 -13.396 1.00 92.56 237 PRO A CA 1
ATOM 1853 C C . PRO A 1 237 ? 13.225 -16.603 -14.453 1.00 92.56 237 PRO A C 1
ATOM 1855 O O . PRO A 1 237 ? 13.884 -16.080 -15.352 1.00 92.56 237 PRO A O 1
ATOM 1858 N N . ASP A 1 238 ? 11.907 -16.447 -14.353 1.00 95.94 238 ASP A N 1
ATOM 1859 C CA . ASP A 1 238 ? 11.023 -15.653 -15.200 1.00 95.94 238 ASP A CA 1
ATOM 1860 C C . ASP A 1 238 ? 10.331 -14.527 -14.403 1.00 95.94 238 ASP A C 1
ATOM 1862 O O . ASP A 1 238 ? 9.209 -14.148 -14.739 1.00 95.94 238 ASP A O 1
ATOM 1866 N N . TRP A 1 239 ? 10.955 -14.001 -13.336 1.00 97.31 239 TRP A N 1
ATOM 1867 C CA . TRP A 1 239 ? 10.425 -12.898 -12.506 1.00 97.31 239 TRP A CA 1
ATOM 1868 C C . TRP A 1 239 ? 9.979 -11.677 -13.326 1.00 97.31 239 TRP A C 1
ATOM 1870 O O . TRP A 1 239 ? 9.000 -11.025 -12.979 1.00 97.31 239 TRP A O 1
ATOM 1880 N N . TYR A 1 240 ? 10.652 -11.413 -14.449 1.00 97.56 240 TYR A N 1
ATOM 1881 C CA . TYR A 1 240 ? 10.357 -10.325 -15.387 1.00 97.56 240 TYR A CA 1
ATOM 1882 C C . TYR A 1 240 ? 9.179 -10.614 -16.327 1.00 97.56 240 TYR A C 1
ATOM 1884 O O . TYR A 1 240 ? 8.835 -9.757 -17.143 1.00 97.56 240 TYR A O 1
ATOM 1892 N N . SER A 1 241 ? 8.595 -11.813 -16.291 1.00 98.62 241 SER A N 1
ATOM 1893 C CA . SER A 1 241 ? 7.597 -12.225 -17.278 1.00 98.62 241 SER A CA 1
ATOM 1894 C C . SER A 1 241 ? 6.280 -11.460 -17.167 1.00 98.62 241 SER A C 1
ATOM 1896 O O . SER A 1 241 ? 5.893 -10.998 -16.095 1.00 98.62 241 SER A O 1
ATOM 1898 N N . ASP A 1 242 ? 5.548 -11.371 -18.274 1.00 98.75 242 ASP A N 1
ATOM 1899 C CA . ASP A 1 242 ? 4.209 -10.775 -18.340 1.00 98.75 242 ASP A CA 1
ATOM 1900 C C . ASP A 1 242 ? 3.244 -11.412 -17.349 1.00 98.75 242 ASP A C 1
ATOM 1902 O O . ASP A 1 242 ? 2.468 -10.715 -16.699 1.00 98.75 242 ASP A O 1
ATOM 1906 N N . ARG A 1 243 ? 3.327 -12.741 -17.209 1.00 97.88 243 ARG A N 1
ATOM 1907 C CA . ARG A 1 243 ? 2.494 -13.507 -16.283 1.00 97.88 243 ARG A CA 1
ATOM 1908 C C . ARG A 1 243 ? 2.712 -13.041 -14.846 1.00 97.88 243 ARG A C 1
ATOM 1910 O O . ARG A 1 243 ? 1.745 -12.722 -14.168 1.00 97.88 243 ARG A O 1
ATOM 1917 N N . ARG A 1 244 ? 3.965 -12.985 -14.385 1.00 98.00 244 ARG A N 1
ATOM 1918 C CA . ARG A 1 244 ? 4.287 -12.616 -12.995 1.00 98.00 244 ARG A CA 1
ATOM 1919 C C . ARG A 1 244 ? 4.106 -11.132 -12.715 1.00 98.00 244 ARG A C 1
ATOM 1921 O O . ARG A 1 244 ? 3.785 -10.762 -11.590 1.00 98.00 244 ARG A O 1
ATOM 1928 N N . PHE A 1 245 ? 4.309 -10.292 -13.724 1.00 98.81 245 PHE A N 1
ATOM 1929 C CA . PHE A 1 245 ? 3.969 -8.879 -13.649 1.00 98.81 245 PHE A CA 1
ATOM 1930 C C . PHE A 1 245 ? 2.459 -8.694 -13.442 1.00 98.81 245 PHE A C 1
ATOM 1932 O O . PHE A 1 245 ? 2.058 -8.072 -12.468 1.00 98.81 245 PHE A O 1
ATOM 1939 N N . ALA A 1 246 ? 1.616 -9.305 -14.279 1.00 98.62 246 ALA A N 1
ATOM 1940 C CA . ALA A 1 246 ? 0.165 -9.166 -14.154 1.00 98.62 246 ALA A CA 1
ATOM 1941 C C . ALA A 1 246 ? -0.409 -9.854 -12.902 1.00 98.62 246 ALA A C 1
ATOM 1943 O O . ALA A 1 246 ? -1.308 -9.314 -12.264 1.00 98.62 246 ALA A O 1
ATOM 1944 N N . GLU A 1 247 ? 0.117 -11.017 -12.500 1.00 97.44 247 GLU A N 1
ATOM 1945 C CA . GLU A 1 247 ? -0.321 -11.719 -11.281 1.00 97.44 247 GLU A CA 1
ATOM 1946 C C . GLU A 1 247 ? -0.179 -10.848 -10.016 1.00 97.44 247 GLU A C 1
ATOM 1948 O O . GLU A 1 247 ? -0.989 -10.976 -9.097 1.00 97.44 247 GLU A O 1
ATOM 1953 N N . GLN A 1 248 ? 0.772 -9.906 -9.972 1.00 98.44 248 GLN A N 1
ATOM 1954 C CA . GLN A 1 248 ? 0.923 -8.989 -8.835 1.00 98.44 248 GLN A CA 1
ATOM 1955 C C . GLN A 1 248 ? -0.302 -8.090 -8.609 1.00 98.44 248 GLN A C 1
ATOM 1957 O O . GLN A 1 248 ? -0.606 -7.785 -7.458 1.00 98.44 248 GLN A O 1
ATOM 1962 N N . SER A 1 249 ? -1.069 -7.747 -9.646 1.00 98.31 249 SER A N 1
ATOM 1963 C CA . SER A 1 249 ? -2.327 -7.002 -9.482 1.00 98.31 249 SER A CA 1
ATOM 1964 C C . SER A 1 249 ? -3.438 -7.827 -8.815 1.00 98.31 249 SER A C 1
ATOM 1966 O O . SER A 1 249 ? -4.434 -7.268 -8.366 1.00 98.31 249 SER A O 1
ATOM 1968 N N . PHE A 1 250 ? -3.293 -9.155 -8.735 1.00 98.12 250 PHE A N 1
ATOM 1969 C CA . PHE A 1 250 ? -4.260 -10.060 -8.102 1.00 98.12 250 PHE A CA 1
ATOM 1970 C C . PHE A 1 250 ? -3.778 -10.657 -6.780 1.00 98.12 250 PHE A C 1
ATOM 1972 O O . PHE A 1 250 ? -4.598 -10.943 -5.906 1.00 98.12 250 PHE A O 1
ATOM 1979 N N . THR A 1 251 ? -2.473 -10.882 -6.632 1.00 95.88 251 THR A N 1
ATOM 1980 C CA . THR A 1 251 ? -1.885 -11.589 -5.480 1.00 95.88 251 THR A CA 1
ATOM 1981 C C . THR A 1 251 ? -0.587 -10.959 -4.971 1.00 95.88 251 THR A C 1
ATOM 1983 O O . THR A 1 251 ? 0.113 -11.562 -4.156 1.00 95.88 251 THR A O 1
ATOM 1986 N N . GLY A 1 252 ? -0.225 -9.783 -5.487 1.00 96.38 252 GLY A N 1
ATOM 1987 C CA . GLY A 1 252 ? 0.904 -8.990 -5.013 1.00 96.38 252 GLY A CA 1
ATOM 1988 C C . GLY A 1 252 ? 0.589 -8.245 -3.721 1.00 96.38 252 GLY A C 1
ATOM 1989 O O . GLY A 1 252 ? -0.389 -8.537 -3.037 1.00 96.38 252 GLY A O 1
ATOM 1990 N N . THR A 1 253 ? 1.413 -7.248 -3.400 1.00 95.69 253 THR A N 1
ATOM 1991 C CA . THR A 1 253 ? 1.209 -6.391 -2.220 1.00 95.69 253 THR A CA 1
ATOM 1992 C C . THR A 1 253 ? 0.115 -5.338 -2.408 1.00 95.69 253 THR A C 1
ATOM 1994 O O . THR A 1 253 ? -0.345 -4.757 -1.433 1.00 95.69 253 THR A O 1
ATOM 1997 N N . ASN A 1 254 ? -0.346 -5.114 -3.643 1.00 98.25 254 ASN A N 1
ATOM 1998 C CA . ASN A 1 254 ? -1.441 -4.198 -3.956 1.00 98.25 254 ASN A CA 1
ATOM 1999 C C . ASN A 1 254 ? -2.529 -4.872 -4.818 1.00 98.25 254 ASN A C 1
ATOM 2001 O O . ASN A 1 254 ? -2.728 -4.510 -5.977 1.00 98.25 254 ASN A O 1
ATOM 2005 N N . PRO A 1 255 ? -3.256 -5.868 -4.281 1.00 98.00 255 PRO A N 1
ATOM 2006 C CA . PRO A 1 255 ? -4.271 -6.593 -5.040 1.00 98.00 255 PRO A CA 1
ATOM 2007 C C . PRO A 1 255 ? -5.643 -5.896 -5.040 1.00 98.00 255 PRO A C 1
ATOM 2009 O O . PRO A 1 255 ? -6.637 -6.494 -5.452 1.00 98.00 255 PRO A O 1
ATOM 2012 N N . THR A 1 256 ? -5.732 -4.667 -4.522 1.00 97.44 256 THR A N 1
ATOM 2013 C CA . THR A 1 256 ? -6.993 -3.999 -4.149 1.00 97.44 256 THR A CA 1
ATOM 2014 C C . THR A 1 256 ? -7.348 -2.814 -5.039 1.00 97.44 256 THR A C 1
ATOM 2016 O O . THR A 1 256 ? -8.318 -2.114 -4.778 1.00 97.44 256 THR A O 1
ATOM 2019 N N . THR A 1 257 ? -6.559 -2.552 -6.080 1.00 98.44 257 THR A N 1
ATOM 2020 C CA . THR A 1 257 ? -6.666 -1.305 -6.850 1.00 98.44 257 THR A CA 1
ATOM 2021 C C . THR A 1 257 ? -6.811 -1.496 -8.353 1.00 98.44 257 THR A C 1
ATOM 2023 O O . THR A 1 257 ? -7.163 -0.538 -9.034 1.00 98.44 257 THR A O 1
ATOM 2026 N N . ILE A 1 258 ? -6.587 -2.708 -8.872 1.00 98.81 258 ILE A N 1
ATOM 2027 C CA . ILE A 1 258 ? -6.972 -3.040 -10.243 1.00 98.81 258 ILE A CA 1
ATOM 2028 C C . ILE A 1 258 ? -8.494 -2.958 -10.375 1.00 98.81 258 ILE A C 1
ATOM 2030 O O . ILE A 1 258 ? -9.229 -3.486 -9.535 1.00 98.81 258 ILE A O 1
ATOM 2034 N N . GLU A 1 259 ? -8.966 -2.314 -11.433 1.00 98.69 259 GLU A N 1
ATOM 2035 C CA . GLU A 1 259 ? -10.387 -2.057 -11.662 1.00 98.69 259 GLU A CA 1
ATOM 2036 C C . GLU A 1 259 ? -10.751 -2.175 -13.140 1.00 98.69 259 GLU A C 1
ATOM 2038 O O . GLU A 1 259 ? -9.884 -2.224 -14.010 1.00 98.69 259 GLU A O 1
ATOM 2043 N N . LYS A 1 260 ? -12.040 -2.283 -13.446 1.00 98.56 260 LYS A N 1
ATOM 2044 C CA . LYS A 1 260 ? -12.536 -2.317 -14.821 1.00 98.56 260 LYS A CA 1
ATOM 2045 C C . LYS A 1 260 ? -12.143 -1.030 -15.548 1.00 98.56 260 LYS A C 1
ATOM 2047 O O . LYS A 1 260 ? -12.309 0.060 -15.013 1.00 98.56 260 LYS A O 1
ATOM 2052 N N . VAL A 1 261 ? -11.659 -1.155 -16.784 1.00 98.31 261 VAL A N 1
ATOM 2053 C CA . VAL A 1 261 ? -11.232 0.018 -17.558 1.00 98.31 261 VAL A CA 1
ATOM 2054 C C . VAL A 1 261 ? -12.416 0.976 -17.809 1.00 98.31 261 VAL A C 1
ATOM 2056 O O . VAL A 1 261 ? -13.471 0.523 -18.272 1.00 98.31 261 VAL A O 1
ATOM 2059 N N . PRO A 1 262 ? -12.265 2.286 -17.530 1.00 97.38 262 PRO A N 1
ATOM 2060 C CA . PRO A 1 262 ? -13.231 3.303 -17.939 1.00 97.38 262 PRO A CA 1
ATOM 2061 C C . PRO A 1 262 ? -13.363 3.402 -19.467 1.00 97.38 262 PRO A C 1
ATOM 2063 O O . PRO A 1 262 ? -12.406 3.151 -20.202 1.00 97.38 262 PRO A O 1
ATOM 2066 N N . GLU A 1 263 ? -14.547 3.772 -19.962 1.00 96.88 263 GLU A N 1
ATOM 2067 C CA . GLU A 1 263 ? -14.828 3.837 -21.407 1.00 96.88 263 GLU A CA 1
ATOM 2068 C C . GLU A 1 263 ? -13.966 4.884 -22.127 1.00 96.88 263 GLU A C 1
ATOM 2070 O O . GLU A 1 263 ? -13.410 4.597 -23.188 1.00 96.88 263 GLU A O 1
ATOM 2075 N N . ASP A 1 264 ? -13.795 6.062 -21.522 1.00 96.50 264 ASP A N 1
ATOM 2076 C CA . ASP A 1 264 ? -12.937 7.141 -22.021 1.00 96.50 264 ASP A CA 1
ATOM 2077 C C . ASP A 1 264 ? -11.483 6.678 -22.157 1.00 96.50 264 ASP A C 1
ATOM 2079 O O . ASP A 1 264 ? -10.853 6.872 -23.198 1.00 96.50 264 ASP A O 1
ATOM 2083 N N . LEU A 1 265 ? -10.974 5.984 -21.137 1.00 98.00 265 LEU A N 1
ATOM 2084 C CA . LEU A 1 265 ? -9.601 5.500 -21.125 1.00 98.00 265 LEU A CA 1
ATOM 2085 C C . LEU A 1 265 ? -9.381 4.376 -22.149 1.00 98.00 265 LEU A C 1
ATOM 2087 O O . LEU A 1 265 ? -8.346 4.332 -22.816 1.00 98.00 265 LEU A O 1
ATOM 2091 N N . LEU A 1 266 ? -10.353 3.472 -22.315 1.00 98.50 266 LEU A N 1
ATOM 2092 C CA . LEU A 1 266 ? -10.291 2.435 -23.347 1.00 98.50 266 LEU A CA 1
ATOM 2093 C C . LEU A 1 266 ? -10.253 3.046 -24.754 1.00 98.50 266 LEU A C 1
ATOM 2095 O O . LEU A 1 266 ? -9.466 2.606 -25.597 1.00 98.50 266 LEU A O 1
ATOM 2099 N N . GLN A 1 267 ? -11.078 4.063 -25.003 1.00 98.44 267 GLN A N 1
ATOM 2100 C CA . GLN A 1 267 ? -11.093 4.775 -26.276 1.00 98.44 267 GLN A CA 1
ATOM 2101 C C . GLN A 1 267 ? -9.740 5.445 -26.557 1.00 98.44 267 GLN A C 1
ATOM 2103 O O . GLN A 1 267 ? -9.220 5.345 -27.671 1.00 98.44 267 GLN A O 1
ATOM 2108 N N . GLU A 1 268 ? -9.120 6.039 -25.540 1.00 98.56 268 GLU A N 1
ATOM 2109 C CA . GLU A 1 268 ? -7.805 6.667 -25.652 1.00 98.56 268 GLU A CA 1
ATOM 2110 C C . GLU A 1 268 ? -6.687 5.664 -25.993 1.00 98.56 268 GLU A C 1
ATOM 2112 O O . GLU A 1 268 ? -5.834 5.949 -26.847 1.00 98.56 268 GLU A O 1
ATOM 2117 N N . PHE A 1 269 ? -6.715 4.455 -25.413 1.00 98.75 269 PHE A N 1
ATOM 2118 C CA . PHE A 1 269 ? -5.831 3.362 -25.834 1.00 98.75 269 PHE A CA 1
ATOM 2119 C C . PHE A 1 269 ? -6.068 3.012 -27.315 1.00 98.75 269 PHE A C 1
ATOM 2121 O O . PHE A 1 269 ? -5.131 2.988 -28.113 1.00 98.75 269 PHE A O 1
ATOM 2128 N N . ILE A 1 270 ? -7.319 2.808 -27.739 1.00 98.69 270 ILE A N 1
ATOM 2129 C CA . ILE A 1 270 ? -7.639 2.469 -29.140 1.00 98.69 270 ILE A CA 1
ATOM 2130 C C . ILE A 1 270 ? -7.103 3.532 -30.113 1.00 98.69 270 ILE A C 1
ATOM 2132 O O . ILE A 1 270 ? -6.511 3.198 -31.142 1.00 98.69 270 ILE A O 1
ATOM 2136 N N . GLU A 1 271 ? -7.301 4.812 -29.809 1.00 98.62 271 GLU A N 1
ATOM 2137 C CA . GLU A 1 271 ? -6.828 5.928 -30.635 1.00 98.62 271 GLU A CA 1
ATOM 2138 C C . GLU A 1 271 ? -5.308 6.036 -30.656 1.00 98.62 271 GLU A C 1
ATOM 2140 O O . GLU A 1 271 ? -4.710 6.275 -31.709 1.00 98.62 271 GLU A O 1
ATOM 2145 N N . THR A 1 272 ? -4.668 5.802 -29.515 1.00 98.62 272 THR A N 1
ATOM 2146 C CA . THR A 1 272 ? -3.212 5.795 -29.413 1.00 98.62 272 THR A CA 1
ATOM 2147 C C . THR A 1 272 ? -2.612 4.662 -30.229 1.00 98.62 272 THR A C 1
ATOM 2149 O O . THR A 1 272 ? -1.699 4.923 -31.004 1.00 98.62 272 THR A O 1
ATOM 2152 N N . ALA A 1 273 ? -3.167 3.448 -30.157 1.00 98.62 273 ALA A N 1
ATOM 2153 C CA . ALA A 1 273 ? -2.730 2.322 -30.981 1.00 98.62 273 ALA A CA 1
ATOM 2154 C C . ALA A 1 273 ? -2.810 2.633 -32.487 1.00 98.62 273 ALA A C 1
ATOM 2156 O O . ALA A 1 273 ? -1.893 2.285 -33.229 1.00 98.62 273 ALA A O 1
ATOM 2157 N N . LYS A 1 274 ? -3.867 3.330 -32.941 1.00 98.31 274 LYS A N 1
ATOM 2158 C CA . LYS A 1 274 ? -3.993 3.793 -34.340 1.00 98.31 274 LYS A CA 1
ATOM 2159 C C . LYS A 1 274 ? -2.912 4.812 -34.699 1.00 98.31 274 LYS A C 1
ATOM 2161 O O . LYS A 1 274 ? -2.319 4.724 -35.768 1.00 98.31 274 LYS A O 1
ATOM 2166 N N . ARG A 1 275 ? -2.660 5.784 -33.816 1.00 97.81 275 ARG A N 1
ATOM 2167 C CA . ARG A 1 275 ? -1.686 6.865 -34.036 1.00 97.81 275 ARG A CA 1
ATOM 2168 C C . ARG A 1 275 ? -0.244 6.355 -34.087 1.00 97.81 275 ARG A C 1
ATOM 2170 O O . ARG A 1 275 ? 0.551 6.900 -34.844 1.00 97.81 275 ARG A O 1
ATOM 2177 N N . THR A 1 276 ? 0.090 5.338 -33.295 1.00 96.56 276 THR A N 1
ATOM 2178 C CA . THR A 1 276 ? 1.458 4.806 -33.166 1.00 96.56 276 THR A CA 1
ATOM 2179 C C . THR A 1 276 ? 1.715 3.537 -33.984 1.00 96.56 276 THR A C 1
ATOM 2181 O O . THR A 1 276 ? 2.787 2.950 -33.871 1.00 96.56 276 THR A O 1
ATOM 2184 N N . GLY A 1 277 ? 0.769 3.118 -34.835 1.00 96.12 277 GLY A N 1
ATOM 2185 C CA . GLY A 1 277 ? 0.963 2.013 -35.784 1.00 96.12 277 GLY A CA 1
ATOM 2186 C C . GLY A 1 277 ? 0.833 0.604 -35.192 1.00 96.12 277 GLY A C 1
ATOM 2187 O O . GLY A 1 277 ? 1.279 -0.365 -35.805 1.00 96.12 277 GLY A O 1
ATOM 2188 N N . TYR A 1 278 ? 0.203 0.447 -34.023 1.00 97.81 278 TYR A N 1
ATOM 2189 C CA . TYR A 1 278 ? -0.120 -0.865 -33.446 1.00 97.81 278 TYR A CA 1
ATOM 2190 C C . TYR A 1 278 ? -1.461 -1.391 -33.983 1.00 97.81 278 TYR A C 1
ATOM 2192 O O . TYR A 1 278 ? -2.424 -1.579 -33.234 1.00 97.81 278 TYR A O 1
ATOM 2200 N N . ASP A 1 279 ? -1.524 -1.659 -35.291 1.00 97.69 279 ASP A N 1
ATOM 2201 C CA . ASP A 1 279 ? -2.758 -2.012 -36.018 1.00 97.69 279 ASP A CA 1
ATOM 2202 C C . ASP A 1 279 ? -3.525 -3.196 -35.409 1.00 97.69 279 ASP A C 1
ATOM 2204 O O . ASP A 1 279 ? -4.759 -3.177 -35.328 1.00 97.69 279 ASP A O 1
ATOM 2208 N N . TYR A 1 280 ? -2.806 -4.227 -34.944 1.00 97.94 280 TYR A N 1
ATOM 2209 C CA . TYR A 1 280 ? -3.425 -5.372 -34.273 1.00 97.94 280 TYR A CA 1
ATOM 2210 C C . TYR A 1 280 ? -4.216 -4.930 -33.040 1.00 97.94 280 TYR A C 1
ATOM 2212 O O . TYR A 1 280 ? -5.377 -5.316 -32.883 1.00 97.94 280 TYR A O 1
ATOM 2220 N N . TRP A 1 281 ? -3.609 -4.111 -32.179 1.00 98.12 281 TRP A N 1
ATOM 2221 C CA . TRP A 1 281 ? -4.235 -3.649 -30.944 1.00 98.12 281 TRP A CA 1
ATOM 2222 C C . TRP A 1 281 ? -5.344 -2.642 -31.214 1.00 98.12 281 TRP A C 1
ATOM 2224 O O . TRP A 1 281 ? -6.417 -2.780 -30.635 1.00 98.12 281 TRP A O 1
ATOM 2234 N N . ALA A 1 282 ? -5.147 -1.726 -32.164 1.00 97.69 282 ALA A N 1
ATOM 2235 C CA . ALA A 1 282 ? -6.178 -0.794 -32.614 1.00 97.69 282 ALA A CA 1
ATOM 2236 C C . ALA A 1 282 ? -7.463 -1.517 -33.053 1.00 97.69 282 ALA A C 1
ATOM 2238 O O . ALA A 1 282 ? -8.567 -1.118 -32.679 1.00 97.69 282 ALA A O 1
ATOM 2239 N N . LYS A 1 283 ? -7.329 -2.607 -33.821 1.00 97.88 283 LYS A N 1
ATOM 2240 C CA . LYS A 1 283 ? -8.462 -3.431 -34.264 1.00 97.88 283 LYS A CA 1
ATOM 2241 C C . LYS A 1 283 ? -9.034 -4.290 -33.137 1.00 97.88 283 LYS A C 1
ATOM 2243 O O . LYS A 1 283 ? -10.250 -4.396 -32.995 1.00 97.88 283 LYS A O 1
ATOM 2248 N N . THR A 1 284 ? -8.169 -4.939 -32.364 1.00 97.69 284 THR A N 1
ATOM 2249 C CA . THR A 1 284 ? -8.581 -5.918 -31.353 1.00 97.69 284 THR A CA 1
ATOM 2250 C C . THR A 1 284 ? -9.289 -5.235 -30.190 1.00 97.69 284 THR A C 1
ATOM 2252 O O . THR A 1 284 ? -10.406 -5.626 -29.864 1.00 97.69 284 THR A O 1
ATOM 2255 N N . LEU A 1 285 ? -8.715 -4.169 -29.623 1.00 97.94 285 LEU A N 1
ATOM 2256 C CA . LEU A 1 285 ? -9.316 -3.429 -28.507 1.00 97.94 285 LEU A CA 1
ATOM 2257 C C . LEU A 1 285 ? -10.701 -2.869 -28.855 1.00 97.94 285 LEU A C 1
ATOM 2259 O O . LEU A 1 285 ? -11.600 -2.943 -28.028 1.00 97.94 285 LEU A O 1
ATOM 2263 N N . ALA A 1 286 ? -10.911 -2.424 -30.099 1.00 96.75 286 ALA A N 1
ATOM 2264 C CA . ALA A 1 286 ? -12.207 -1.931 -30.574 1.00 96.75 286 ALA A CA 1
ATOM 2265 C C . ALA A 1 286 ? -13.305 -3.012 -30.678 1.00 96.75 286 ALA A C 1
ATOM 2267 O O . ALA A 1 286 ? -14.469 -2.684 -30.892 1.00 96.75 286 ALA A O 1
ATOM 2268 N N . THR A 1 287 ? -12.951 -4.298 -30.574 1.00 97.00 287 THR A N 1
ATOM 2269 C CA . THR A 1 287 ? -13.891 -5.429 -30.716 1.00 97.00 287 THR A CA 1
ATOM 2270 C C . THR A 1 287 ? -13.945 -6.342 -29.492 1.00 97.00 287 THR A C 1
ATOM 2272 O O . THR A 1 287 ? -14.835 -7.189 -29.398 1.00 97.00 287 THR A O 1
ATOM 2275 N N . LEU A 1 288 ? -13.009 -6.196 -28.549 1.00 95.81 288 LEU A N 1
ATOM 2276 C CA . LEU A 1 288 ? -13.008 -6.955 -27.304 1.00 95.81 288 LEU A CA 1
ATOM 2277 C C . LEU A 1 288 ? -14.175 -6.535 -26.413 1.00 95.81 288 LEU A C 1
ATOM 2279 O O . LEU A 1 288 ? -14.550 -5.370 -26.360 1.00 95.81 288 LEU A O 1
ATOM 2283 N N . ASN A 1 289 ? -14.714 -7.493 -25.658 1.00 96.31 289 ASN A N 1
ATOM 2284 C CA . ASN A 1 289 ? -15.699 -7.194 -24.625 1.00 96.31 289 ASN A CA 1
ATOM 2285 C C . ASN A 1 289 ? -15.031 -6.369 -23.501 1.00 96.31 289 ASN A C 1
ATOM 2287 O O . ASN A 1 289 ? -14.152 -6.917 -22.822 1.00 96.31 289 ASN A O 1
ATOM 2291 N N . PRO A 1 290 ? -15.466 -5.119 -23.239 1.00 95.31 290 PRO A N 1
ATOM 2292 C CA . PRO A 1 290 ? -14.882 -4.279 -22.192 1.00 95.31 290 PRO A CA 1
ATOM 2293 C C . PRO A 1 290 ? -14.978 -4.883 -20.783 1.00 95.31 290 PRO A C 1
ATOM 2295 O O . PRO A 1 290 ? -14.168 -4.569 -19.923 1.00 95.31 290 PRO A O 1
ATOM 2298 N N . ALA A 1 291 ? -15.909 -5.814 -20.532 1.00 95.62 291 ALA A N 1
ATOM 2299 C CA . ALA A 1 291 ? -16.001 -6.546 -19.261 1.00 95.62 291 ALA A CA 1
ATOM 2300 C C . ALA A 1 291 ? -14.814 -7.500 -18.991 1.00 95.62 291 ALA A C 1
ATOM 2302 O O . ALA A 1 291 ? -14.728 -8.119 -17.926 1.00 95.62 291 ALA A O 1
ATOM 2303 N N . ASN A 1 292 ? -13.917 -7.670 -19.962 1.00 97.62 292 ASN A N 1
ATOM 2304 C CA . ASN A 1 292 ? -12.678 -8.429 -19.817 1.00 97.62 292 ASN A CA 1
ATOM 2305 C C . ASN A 1 292 ? -11.445 -7.525 -19.710 1.00 97.62 292 ASN A C 1
ATOM 2307 O O . ASN A 1 292 ? -10.340 -8.057 -19.650 1.00 97.62 292 ASN A O 1
ATOM 2311 N N . LEU A 1 293 ? -11.609 -6.201 -19.721 1.00 98.69 293 LEU A N 1
ATOM 2312 C CA . LEU A 1 293 ? -10.508 -5.248 -19.702 1.00 98.69 293 LEU A CA 1
ATOM 2313 C C . LEU A 1 293 ? -10.446 -4.528 -18.356 1.00 98.69 293 LEU A C 1
ATOM 2315 O O . LEU A 1 293 ? -11.447 -4.018 -17.854 1.00 98.69 293 LEU A O 1
ATOM 2319 N N . PHE A 1 294 ? -9.249 -4.509 -17.784 1.00 98.88 294 PHE A N 1
ATOM 2320 C CA . PHE A 1 294 ? -8.966 -3.954 -16.466 1.00 98.88 294 PHE A CA 1
ATOM 2321 C C . PHE A 1 294 ? -7.776 -3.009 -16.548 1.00 98.88 294 PHE A C 1
ATOM 2323 O O . PHE A 1 294 ? -6.970 -3.103 -17.472 1.00 98.88 294 PHE A O 1
ATOM 2330 N N . VAL A 1 295 ? -7.650 -2.109 -15.584 1.00 98.81 295 VAL A N 1
ATOM 2331 C CA . VAL A 1 295 ? -6.594 -1.113 -15.534 1.00 98.81 295 VAL A CA 1
ATOM 2332 C C . VAL A 1 295 ? -6.010 -1.004 -14.133 1.00 98.81 295 VAL A C 1
ATOM 2334 O O . VAL A 1 295 ? -6.720 -1.096 -13.133 1.00 98.81 295 VAL A O 1
ATOM 2337 N N . GLN A 1 296 ? -4.700 -0.787 -14.079 1.00 98.75 296 GLN A N 1
ATOM 2338 C CA . GLN A 1 296 ? -4.039 -0.167 -12.940 1.00 98.75 296 GLN A CA 1
ATOM 2339 C C . GLN A 1 296 ? -3.823 1.308 -13.295 1.00 98.75 296 GLN A C 1
ATOM 2341 O O . GLN A 1 296 ? -2.939 1.623 -14.094 1.00 98.75 296 GLN A O 1
ATOM 2346 N N . ASP A 1 297 ? -4.690 2.190 -12.790 1.00 98.12 297 ASP A N 1
ATOM 2347 C CA . ASP A 1 297 ? -4.746 3.603 -13.190 1.00 98.12 297 ASP A CA 1
ATOM 2348 C C . ASP A 1 297 ? -4.063 4.509 -12.154 1.00 98.12 297 ASP A C 1
ATOM 2350 O O . ASP A 1 297 ? -4.577 4.687 -11.048 1.00 98.12 297 ASP A O 1
ATOM 2354 N N . CYS A 1 298 ? -2.909 5.088 -12.507 1.00 98.31 298 CYS A N 1
ATOM 2355 C CA . CYS A 1 298 ? -2.223 6.098 -11.695 1.00 98.31 298 CYS A CA 1
ATOM 2356 C C . CYS A 1 298 ? -2.271 7.511 -12.314 1.00 98.31 298 CYS A C 1
ATOM 2358 O O . CYS A 1 298 ? -1.509 8.380 -11.888 1.00 98.31 298 CYS A O 1
ATOM 2360 N N . ARG A 1 299 ? -3.190 7.800 -13.258 1.00 96.75 299 ARG A N 1
ATOM 2361 C CA . ARG A 1 299 ? -3.377 9.147 -13.858 1.00 96.75 299 ARG A CA 1
ATOM 2362 C C . ARG A 1 299 ? -3.594 10.230 -12.801 1.00 96.75 299 ARG A C 1
ATOM 2364 O O . ARG A 1 299 ? -3.172 11.375 -12.959 1.00 96.75 299 ARG A O 1
ATOM 2371 N N . TYR A 1 300 ? -4.230 9.863 -11.691 1.00 97.69 300 TYR A N 1
ATOM 2372 C CA . TYR A 1 300 ? -4.545 10.780 -10.600 1.00 97.69 300 TYR A CA 1
ATOM 2373 C C . TYR A 1 300 ? -3.316 11.293 -9.833 1.00 97.69 300 TYR A C 1
ATOM 2375 O O . TYR A 1 300 ? -3.448 12.288 -9.124 1.00 97.69 300 TYR A O 1
ATOM 2383 N N . PHE A 1 301 ? -2.129 10.685 -9.981 1.00 98.12 301 PHE A N 1
ATOM 2384 C CA . PHE A 1 301 ? -0.916 11.080 -9.249 1.00 98.12 301 PHE A CA 1
ATOM 2385 C C . PHE A 1 301 ? -0.583 12.562 -9.426 1.00 98.12 301 PHE A C 1
ATOM 2387 O O . PHE A 1 301 ? -0.254 13.242 -8.461 1.00 98.12 301 PHE A O 1
ATOM 2394 N N . ARG A 1 302 ? -0.718 13.101 -10.643 1.00 96.81 302 ARG A N 1
ATOM 2395 C CA . ARG A 1 302 ? -0.431 14.519 -10.922 1.00 96.81 302 ARG A CA 1
ATOM 2396 C C . ARG A 1 302 ? -1.351 15.448 -10.148 1.00 96.81 302 ARG A C 1
ATOM 2398 O O . ARG A 1 302 ? -0.884 16.366 -9.480 1.00 96.81 302 ARG A O 1
ATOM 2405 N N . LYS A 1 303 ? -2.650 15.147 -10.166 1.00 97.50 303 LYS A N 1
ATOM 2406 C CA . LYS A 1 303 ? -3.658 15.871 -9.387 1.00 97.50 303 LYS A CA 1
ATOM 2407 C C . LYS A 1 303 ? -3.389 15.749 -7.885 1.00 97.50 303 LYS A C 1
ATOM 2409 O O . LYS A 1 303 ? -3.407 16.760 -7.192 1.00 97.50 303 LYS A O 1
ATOM 2414 N N . ALA A 1 304 ? -3.118 14.538 -7.404 1.00 97.62 304 ALA A N 1
ATOM 2415 C CA . ALA A 1 304 ? -2.878 14.247 -5.993 1.00 97.62 304 ALA A CA 1
ATOM 2416 C C . ALA A 1 304 ? -1.616 14.939 -5.455 1.00 97.62 304 ALA A C 1
ATOM 2418 O O . ALA A 1 304 ? -1.632 15.465 -4.351 1.00 97.62 304 ALA A O 1
ATOM 2419 N N . CYS A 1 305 ? -0.546 14.999 -6.247 1.00 96.56 305 CYS A N 1
ATOM 2420 C CA . CYS A 1 305 ? 0.717 15.634 -5.867 1.00 96.56 305 CYS A CA 1
ATOM 2421 C C . CYS A 1 305 ? 0.767 17.141 -6.184 1.00 96.56 305 CYS A C 1
ATOM 2423 O O . CYS A 1 305 ? 1.687 17.831 -5.744 1.00 96.56 305 CYS A O 1
ATOM 2425 N N . GLY A 1 306 ? -0.192 17.666 -6.955 1.00 95.81 306 GLY A N 1
ATOM 2426 C CA . GLY A 1 306 ? -0.179 19.044 -7.452 1.00 95.81 306 GLY A CA 1
ATOM 2427 C C . GLY A 1 306 ? 0.932 19.311 -8.473 1.00 95.81 306 GLY A C 1
ATOM 2428 O O . GLY A 1 306 ? 1.580 20.351 -8.403 1.00 95.81 306 GLY A O 1
ATOM 2429 N N . VAL A 1 307 ? 1.179 18.359 -9.377 1.00 95.94 307 VAL A N 1
ATOM 2430 C CA . VAL A 1 307 ? 2.202 18.429 -10.432 1.00 95.94 307 VAL A CA 1
ATOM 2431 C C . VAL A 1 307 ? 1.534 18.691 -11.778 1.00 95.94 307 VAL A C 1
ATOM 2433 O O . VAL A 1 307 ? 0.545 18.042 -12.119 1.00 95.94 307 VAL A O 1
ATOM 2436 N N . ASN A 1 308 ? 2.081 19.618 -12.564 1.00 94.38 308 ASN A N 1
ATOM 2437 C CA . ASN A 1 308 ? 1.542 19.951 -13.883 1.00 94.38 308 ASN A CA 1
ATOM 2438 C C . ASN A 1 308 ? 1.815 18.843 -14.920 1.00 94.38 308 ASN A C 1
ATOM 2440 O O . ASN A 1 308 ? 2.688 17.989 -14.736 1.00 94.38 308 ASN A O 1
ATOM 2444 N N . ALA A 1 309 ? 1.076 18.858 -16.034 1.00 91.31 309 ALA A N 1
ATOM 2445 C CA . ALA A 1 309 ? 1.203 17.852 -17.093 1.00 91.31 309 ALA A CA 1
ATOM 2446 C C . ALA A 1 309 ? 2.601 17.833 -17.744 1.00 91.31 309 ALA A C 1
ATOM 2448 O O . ALA A 1 309 ? 3.149 16.763 -17.981 1.00 91.31 309 ALA A O 1
ATOM 2449 N N . GLU A 1 310 ? 3.212 18.999 -17.961 1.00 88.62 310 GLU A N 1
ATOM 2450 C CA . GLU A 1 310 ? 4.531 19.119 -18.607 1.00 88.62 310 GLU A CA 1
ATOM 2451 C C . GLU A 1 310 ? 5.706 18.756 -17.681 1.00 88.62 310 GLU A C 1
ATOM 2453 O O . GLU A 1 310 ? 6.839 18.573 -18.127 1.00 88.62 310 GLU A O 1
ATOM 2458 N N . GLU A 1 311 ? 5.462 18.651 -16.374 1.00 92.12 311 GLU A N 1
ATOM 2459 C CA . GLU A 1 311 ? 6.509 18.419 -15.385 1.00 92.12 311 GLU A CA 1
ATOM 2460 C C . GLU A 1 311 ? 6.787 16.922 -15.195 1.00 92.12 311 GLU A C 1
ATOM 2462 O O . GLU A 1 311 ? 5.892 16.067 -15.165 1.00 92.12 311 GLU A O 1
ATOM 2467 N N . ASN A 1 312 ? 8.061 16.579 -15.029 1.00 91.69 312 ASN A N 1
ATOM 2468 C CA . ASN A 1 312 ? 8.453 15.246 -14.588 1.00 91.69 312 ASN A CA 1
ATOM 2469 C C . ASN A 1 312 ? 8.372 15.169 -13.065 1.00 91.69 312 ASN A C 1
ATOM 2471 O O . ASN A 1 312 ? 8.735 16.121 -12.377 1.00 91.69 312 ASN A O 1
ATOM 2475 N N . PHE A 1 313 ? 7.959 14.016 -12.539 1.00 94.69 313 PHE A N 1
ATOM 2476 C CA . PHE A 1 313 ? 8.186 13.727 -11.128 1.00 94.69 313 PHE A CA 1
ATOM 2477 C C . PHE A 1 313 ? 9.683 13.514 -10.940 1.00 94.69 313 PHE A C 1
ATOM 2479 O O . PHE A 1 313 ? 10.239 12.529 -11.430 1.00 94.69 313 PHE A O 1
ATOM 2486 N N . THR A 1 314 ? 10.344 14.474 -10.307 1.00 94.75 314 THR A N 1
ATOM 2487 C CA . THR A 1 314 ? 11.752 14.356 -9.963 1.00 94.75 314 THR A CA 1
ATOM 2488 C C . THR A 1 314 ? 12.039 15.073 -8.665 1.00 94.75 314 THR A C 1
ATOM 2490 O O . THR A 1 314 ? 11.490 16.141 -8.382 1.00 94.75 314 THR A O 1
ATOM 2493 N N . TRP A 1 315 ? 12.915 14.471 -7.878 1.00 92.94 315 TRP A N 1
ATOM 2494 C CA . TRP A 1 315 ? 13.397 15.051 -6.646 1.00 92.94 315 TRP A CA 1
ATOM 2495 C C . TRP A 1 315 ? 14.834 14.612 -6.400 1.00 92.94 315 TRP A C 1
ATOM 2497 O O . TRP A 1 315 ? 15.246 13.524 -6.810 1.00 92.94 315 TRP A O 1
ATOM 2507 N N . LYS A 1 316 ? 15.602 15.490 -5.757 1.00 90.06 316 LYS A N 1
ATOM 2508 C CA . LYS A 1 316 ? 16.976 15.221 -5.351 1.00 90.06 316 LYS A CA 1
ATOM 2509 C C . LYS A 1 316 ? 17.117 15.535 -3.875 1.00 90.06 316 LYS A C 1
ATOM 2511 O O . LYS A 1 316 ? 17.099 16.704 -3.490 1.00 90.06 316 LYS A O 1
ATOM 2516 N N . GLU A 1 317 ? 17.309 14.499 -3.073 1.00 83.62 317 GLU A N 1
ATOM 2517 C CA . GLU A 1 317 ? 17.660 14.664 -1.668 1.00 83.62 317 GLU A CA 1
ATOM 2518 C C . GLU A 1 317 ? 19.155 15.006 -1.530 1.00 83.62 317 GLU A C 1
ATOM 2520 O O . GLU A 1 317 ? 19.967 14.619 -2.374 1.00 83.62 317 GLU A O 1
ATOM 2525 N N . PRO A 1 318 ? 19.581 15.723 -0.472 1.00 78.81 318 PRO A N 1
ATOM 2526 C CA . PRO A 1 318 ? 20.977 16.136 -0.308 1.00 78.81 318 PRO A CA 1
ATOM 2527 C C . PRO A 1 318 ? 21.991 14.984 -0.322 1.00 78.81 318 PRO A C 1
ATOM 2529 O O . PRO A 1 318 ? 23.142 15.193 -0.706 1.00 78.81 318 PRO A O 1
ATOM 2532 N N . LYS A 1 319 ? 21.573 13.788 0.115 1.00 71.06 319 LYS A N 1
ATOM 2533 C CA . LYS A 1 319 ? 22.402 12.576 0.187 1.00 71.06 319 LYS A CA 1
ATOM 2534 C C . LYS A 1 319 ? 22.153 11.586 -0.965 1.00 71.06 319 LYS A C 1
ATOM 2536 O O . LYS A 1 319 ? 22.763 10.522 -0.951 1.00 71.06 319 LYS A O 1
ATOM 2541 N N . SER A 1 320 ? 21.293 11.907 -1.940 1.00 73.06 320 SER A N 1
ATOM 2542 C CA . SER A 1 320 ? 20.987 11.027 -3.078 1.00 73.06 320 SER A CA 1
ATOM 2543 C C . SER A 1 320 ? 21.338 11.660 -4.426 1.00 73.06 320 SER A C 1
ATOM 2545 O O . SER A 1 320 ? 21.512 12.877 -4.566 1.00 73.06 320 SER A O 1
ATOM 2547 N N . ASP A 1 321 ? 21.404 10.813 -5.451 1.00 81.62 321 ASP A N 1
ATOM 2548 C CA . ASP A 1 321 ? 21.350 11.260 -6.839 1.00 81.62 321 ASP A CA 1
ATOM 2549 C C . ASP A 1 321 ? 19.933 11.739 -7.204 1.00 81.62 321 ASP A C 1
ATOM 2551 O O . ASP A 1 321 ? 19.008 11.702 -6.389 1.00 81.62 321 ASP A O 1
ATOM 2555 N N . ASN A 1 322 ? 19.772 12.269 -8.420 1.00 87.62 322 ASN A N 1
ATOM 2556 C CA . ASN A 1 322 ? 18.444 12.614 -8.922 1.00 87.62 322 ASN A CA 1
ATOM 2557 C C . ASN A 1 322 ? 17.609 11.342 -9.076 1.00 87.62 322 ASN A C 1
ATOM 2559 O O . ASN A 1 322 ? 18.060 10.389 -9.709 1.00 87.62 322 ASN A O 1
ATOM 2563 N N . ASN A 1 323 ? 16.378 11.395 -8.582 1.00 92.25 323 ASN A N 1
ATOM 2564 C CA . ASN A 1 323 ? 15.422 10.305 -8.663 1.00 92.25 323 ASN A CA 1
ATOM 2565 C C . ASN A 1 323 ? 14.205 10.754 -9.473 1.00 92.25 323 ASN A C 1
ATOM 2567 O O . ASN A 1 323 ? 13.840 11.937 -9.475 1.00 92.25 323 ASN A O 1
ATOM 2571 N N . TRP A 1 324 ? 13.558 9.810 -10.149 1.00 95.88 324 TRP A N 1
ATOM 2572 C CA . TRP A 1 324 ? 12.345 10.045 -10.925 1.00 95.88 324 TRP A CA 1
ATOM 2573 C C . TRP A 1 324 ? 11.234 9.082 -10.524 1.00 95.88 324 TRP A C 1
ATOM 2575 O O . TRP A 1 324 ? 11.477 7.941 -10.137 1.00 95.88 324 TRP A O 1
ATOM 2585 N N . SER A 1 325 ? 9.998 9.554 -10.626 1.00 95.81 325 SER A N 1
ATOM 2586 C CA . SER A 1 325 ? 8.796 8.729 -10.504 1.00 95.81 325 SER A CA 1
ATOM 2587 C C . SER A 1 325 ? 7.948 8.869 -11.770 1.00 95.81 325 SER A C 1
ATOM 2589 O O . SER A 1 325 ? 8.299 9.602 -12.698 1.00 95.81 325 SER A O 1
ATOM 2591 N N . CYS A 1 326 ? 6.840 8.146 -11.832 1.00 95.81 326 CYS A N 1
ATOM 2592 C CA . CYS A 1 326 ? 5.936 8.164 -12.971 1.00 95.81 326 CYS A CA 1
ATOM 2593 C C . CYS A 1 326 ? 4.486 7.918 -12.547 1.00 95.81 326 CYS A C 1
ATOM 2595 O O . CYS A 1 326 ? 4.220 7.305 -11.512 1.00 95.81 326 CYS A O 1
ATOM 2597 N N . ALA A 1 327 ? 3.551 8.411 -13.359 1.00 98.00 327 ALA A N 1
ATOM 2598 C CA . ALA A 1 327 ? 2.118 8.150 -13.251 1.00 98.00 327 ALA A CA 1
ATOM 2599 C C . ALA A 1 327 ? 1.699 7.095 -14.289 1.00 98.00 327 ALA A C 1
ATOM 2601 O O . ALA A 1 327 ? 0.985 7.397 -15.245 1.00 98.00 327 ALA A O 1
ATOM 2602 N N . ALA A 1 328 ? 2.216 5.872 -14.165 1.00 98.62 328 ALA A N 1
ATOM 2603 C CA . ALA A 1 328 ? 2.006 4.829 -15.158 1.00 98.62 328 ALA A CA 1
ATOM 2604 C C . ALA A 1 328 ? 0.552 4.331 -15.193 1.00 98.62 328 ALA A C 1
ATOM 2606 O O . ALA A 1 328 ? -0.144 4.293 -14.179 1.00 98.62 328 ALA A O 1
ATOM 2607 N N . VAL A 1 329 ? 0.101 3.895 -16.367 1.00 98.88 329 VAL A N 1
ATOM 2608 C CA . VAL A 1 329 ? -1.232 3.301 -16.555 1.00 98.88 329 VAL A CA 1
ATOM 2609 C C . VAL A 1 329 ? -1.066 1.986 -17.288 1.00 98.88 329 VAL A C 1
ATOM 2611 O O . VAL A 1 329 ? -0.527 1.970 -18.393 1.00 98.88 329 VAL A O 1
ATOM 2614 N N . THR A 1 330 ? -1.529 0.888 -16.693 1.00 98.88 330 THR A N 1
ATOM 2615 C CA . THR A 1 330 ? -1.400 -0.444 -17.301 1.00 98.88 330 THR A CA 1
ATOM 2616 C C . THR A 1 330 ? -2.762 -1.013 -17.650 1.00 98.88 330 THR A C 1
ATOM 2618 O O . THR A 1 330 ? -3.579 -1.229 -16.760 1.00 98.88 330 THR A O 1
ATOM 2621 N N . LEU A 1 331 ? -2.989 -1.287 -18.935 1.00 98.94 331 LEU A N 1
ATOM 2622 C CA . LEU A 1 331 ? -4.168 -1.989 -19.434 1.00 98.94 331 LEU A CA 1
ATOM 2623 C C . LEU A 1 331 ? -3.924 -3.498 -19.411 1.00 98.94 331 LEU A C 1
ATOM 2625 O O . LEU A 1 331 ? -2.908 -3.980 -19.916 1.00 98.94 331 LEU A O 1
ATOM 2629 N N . PHE A 1 332 ? -4.898 -4.249 -18.912 1.00 98.88 332 PHE A N 1
ATOM 2630 C CA . PHE A 1 332 ? -4.888 -5.702 -18.859 1.00 98.88 332 PHE A CA 1
ATOM 2631 C C . PHE A 1 332 ? -6.118 -6.303 -19.536 1.00 98.88 332 PHE A C 1
ATOM 2633 O O . PHE A 1 332 ? -7.197 -5.711 -19.552 1.00 98.88 332 PHE A O 1
ATOM 2640 N N . GLN A 1 333 ? -5.971 -7.534 -20.019 1.00 98.69 333 GLN A N 1
ATOM 2641 C CA . GLN A 1 333 ? -7.074 -8.387 -20.443 1.00 98.69 333 GLN A CA 1
ATOM 2642 C C . GLN A 1 333 ? -7.147 -9.628 -19.552 1.00 98.69 333 GLN A C 1
ATOM 2644 O O . GLN A 1 333 ? -6.176 -10.374 -19.434 1.00 98.69 333 GLN A O 1
ATOM 2649 N N . LEU A 1 334 ? -8.318 -9.885 -18.971 1.00 98.62 334 LEU A N 1
ATOM 2650 C CA . LEU A 1 334 ? -8.610 -11.099 -18.218 1.00 98.62 334 LEU A CA 1
ATOM 2651 C C . LEU A 1 334 ? -9.246 -12.152 -19.132 1.00 98.62 334 LEU A C 1
ATOM 2653 O O . LEU A 1 334 ? -10.342 -11.959 -19.666 1.00 98.62 334 LEU A O 1
ATOM 2657 N N . PHE A 1 335 ? -8.553 -13.273 -19.309 1.00 98.00 335 PHE A N 1
ATOM 2658 C CA . PHE A 1 335 ? -9.013 -14.394 -20.123 1.00 98.00 335 PHE A CA 1
ATOM 2659 C C . PHE A 1 335 ? -9.926 -15.336 -19.326 1.00 98.00 335 PHE A C 1
ATOM 2661 O O . PHE A 1 335 ? -9.862 -15.414 -18.101 1.00 98.00 335 PHE A O 1
ATOM 2668 N N . GLY A 1 336 ? -10.780 -16.090 -20.029 1.00 96.94 336 GLY A N 1
ATOM 2669 C CA . GLY A 1 336 ? -11.743 -17.009 -19.403 1.00 96.94 336 GLY A CA 1
ATOM 2670 C C . GLY A 1 336 ? -11.117 -18.197 -18.656 1.00 96.94 336 GLY A C 1
ATOM 2671 O O . GLY A 1 336 ? -11.816 -18.891 -17.926 1.00 96.94 336 GLY A O 1
ATOM 2672 N N . ASP A 1 337 ? -9.813 -18.438 -18.819 1.00 96.00 337 ASP A N 1
ATOM 2673 C CA . ASP A 1 337 ? -9.045 -19.422 -18.046 1.00 96.00 337 ASP A CA 1
ATOM 2674 C C . ASP A 1 337 ? -8.401 -18.830 -16.776 1.00 96.00 337 ASP A C 1
ATOM 2676 O O . ASP A 1 337 ? -7.651 -19.523 -16.090 1.00 96.00 337 ASP A O 1
ATOM 2680 N N . GLY A 1 338 ? -8.688 -17.563 -16.464 1.00 97.38 338 GLY A N 1
ATOM 2681 C CA . GLY A 1 338 ? -8.218 -16.867 -15.269 1.00 97.38 338 GLY A CA 1
ATOM 2682 C C . GLY A 1 338 ? -6.894 -16.129 -15.433 1.00 97.38 338 GLY A C 1
ATOM 2683 O O . GLY A 1 338 ? -6.449 -15.464 -14.499 1.00 97.38 338 GLY A O 1
ATOM 2684 N N . LYS A 1 339 ? -6.243 -16.211 -16.597 1.00 98.25 339 LYS A N 1
ATOM 2685 C CA . LYS A 1 339 ? -4.974 -15.513 -16.828 1.00 98.25 339 LYS A CA 1
ATOM 2686 C C . LYS A 1 339 ? -5.212 -14.033 -17.112 1.00 98.25 339 LYS A C 1
ATOM 2688 O O . LYS A 1 339 ? -5.924 -13.685 -18.056 1.00 98.25 339 LYS A O 1
ATOM 2693 N N . LEU A 1 340 ? -4.574 -13.179 -16.319 1.00 98.62 340 LEU A N 1
ATOM 2694 C CA . LEU A 1 340 ? -4.484 -11.746 -16.571 1.00 98.62 340 LEU A CA 1
ATOM 2695 C C . LEU A 1 340 ? -3.269 -11.478 -17.471 1.00 98.62 340 LEU A C 1
ATOM 2697 O O . LEU A 1 340 ? -2.168 -11.939 -17.176 1.00 98.62 340 LEU A O 1
ATOM 2701 N N . HIS A 1 341 ? -3.473 -10.776 -18.584 1.00 98.75 341 HIS A N 1
ATOM 2702 C CA . HIS A 1 341 ? -2.430 -10.460 -19.565 1.00 98.75 341 HIS A CA 1
ATOM 2703 C C . HIS A 1 341 ? -2.222 -8.948 -19.657 1.00 98.75 341 HIS A C 1
ATOM 2705 O O . HIS A 1 341 ? -3.211 -8.243 -19.866 1.00 98.75 341 HIS A O 1
ATOM 2711 N N . PRO A 1 342 ? -0.988 -8.428 -19.550 1.00 98.81 342 PRO A N 1
ATOM 2712 C CA . PRO A 1 342 ? -0.718 -7.010 -19.749 1.00 98.81 342 PRO A CA 1
ATOM 2713 C C . PRO A 1 342 ? -0.731 -6.678 -21.249 1.00 98.81 342 PRO A C 1
ATOM 2715 O O . PRO A 1 342 ? -0.028 -7.301 -22.046 1.00 98.81 342 PRO A O 1
ATOM 2718 N N . VAL A 1 343 ? -1.550 -5.702 -21.635 1.00 98.81 343 VAL A N 1
ATOM 2719 C CA . VAL A 1 343 ? -1.823 -5.327 -23.032 1.00 98.81 343 VAL A CA 1
ATOM 2720 C C . VAL A 1 343 ? -1.044 -4.084 -23.446 1.00 98.81 343 VAL A C 1
ATOM 2722 O O . VAL A 1 343 ? -0.413 -4.079 -24.500 1.00 98.81 343 VAL A O 1
ATOM 2725 N N . ALA A 1 344 ? -1.090 -3.032 -22.632 1.00 98.94 344 ALA A N 1
ATOM 2726 C CA . ALA A 1 344 ? -0.453 -1.756 -22.929 1.00 98.94 344 ALA A CA 1
ATOM 2727 C C . ALA A 1 344 ? -0.019 -1.065 -21.642 1.00 98.94 344 ALA A C 1
ATOM 2729 O O . ALA A 1 344 ? -0.668 -1.224 -20.607 1.00 98.94 344 ALA A O 1
ATOM 2730 N N . ILE A 1 345 ? 1.061 -0.293 -21.721 1.00 98.94 345 ILE A N 1
ATOM 2731 C CA . ILE A 1 345 ? 1.560 0.512 -20.608 1.00 98.94 345 ILE A CA 1
ATOM 2732 C C . ILE A 1 345 ? 1.834 1.925 -21.109 1.00 98.94 345 ILE A C 1
ATOM 2734 O O . ILE A 1 345 ? 2.571 2.122 -22.077 1.00 98.94 345 ILE A O 1
ATOM 2738 N N . VAL A 1 346 ? 1.253 2.904 -20.421 1.00 98.81 346 VAL A N 1
ATOM 2739 C CA . VAL A 1 346 ? 1.678 4.303 -20.471 1.00 98.81 346 VAL A CA 1
ATOM 2740 C C . VAL A 1 346 ? 2.760 4.470 -19.410 1.00 98.81 346 VAL A C 1
ATOM 2742 O O . VAL A 1 346 ? 2.477 4.238 -18.236 1.00 98.81 346 VAL A O 1
ATOM 2745 N N . CYS A 1 347 ? 3.986 4.830 -19.795 1.00 98.56 347 CYS A N 1
ATOM 2746 C CA . CYS A 1 347 ? 5.111 4.892 -18.852 1.00 98.56 347 CYS A CA 1
ATOM 2747 C C . CYS A 1 347 ? 4.932 6.004 -17.812 1.00 98.56 347 CYS A C 1
ATOM 2749 O O . CYS A 1 347 ? 5.193 5.787 -16.638 1.00 98.56 347 CYS A O 1
ATOM 2751 N N . ASP A 1 348 ? 4.471 7.181 -18.234 1.00 98.25 348 ASP A N 1
ATOM 2752 C CA . ASP A 1 348 ? 4.150 8.315 -17.367 1.00 98.25 348 ASP A CA 1
ATOM 2753 C C . ASP A 1 348 ? 3.017 9.111 -18.018 1.00 98.25 348 ASP A C 1
ATOM 2755 O O . ASP A 1 348 ? 3.239 9.814 -19.004 1.00 98.25 348 ASP A O 1
ATOM 2759 N N . TYR A 1 349 ? 1.794 8.954 -17.513 1.00 98.25 349 TYR A N 1
ATOM 2760 C CA . TYR A 1 349 ? 0.640 9.664 -18.045 1.00 98.25 349 TYR A CA 1
ATOM 2761 C C . TYR A 1 349 ? 0.718 11.150 -17.674 1.00 98.25 349 TYR A C 1
ATOM 2763 O O . TYR A 1 349 ? 0.823 11.522 -16.500 1.00 98.25 349 TYR A O 1
ATOM 2771 N N . LYS A 1 350 ? 0.677 12.009 -18.693 1.00 96.12 350 LYS A N 1
ATOM 2772 C CA . LYS A 1 350 ? 0.658 13.467 -18.557 1.00 96.12 350 LYS A CA 1
ATOM 2773 C C . LYS A 1 350 ? -0.785 13.974 -18.512 1.00 96.12 350 LYS A C 1
ATOM 2775 O O . LYS A 1 350 ? -1.457 13.823 -17.498 1.00 96.12 350 LYS A O 1
ATOM 2780 N N . GLU A 1 351 ? -1.263 14.558 -19.604 1.00 95.06 351 GLU A N 1
ATOM 2781 C CA . GLU A 1 351 ? -2.659 14.983 -19.775 1.00 95.06 351 GLU A CA 1
ATOM 2782 C C . GLU A 1 351 ? -3.450 13.976 -20.619 1.00 95.06 351 GLU A C 1
ATOM 2784 O O . GLU A 1 351 ? -4.616 13.703 -20.340 1.00 95.06 351 GLU A O 1
ATOM 2789 N N . SER A 1 352 ? -2.786 13.394 -21.620 1.00 97.12 352 SER A N 1
ATOM 2790 C CA . SER A 1 352 ? -3.314 12.357 -22.503 1.00 97.12 352 SER A CA 1
ATOM 2791 C C . SER A 1 352 ? -2.187 11.443 -22.990 1.00 97.12 352 SER A C 1
ATOM 2793 O O . SER A 1 352 ? -1.004 11.791 -22.937 1.00 97.12 352 SER A O 1
ATOM 2795 N N . MET A 1 353 ? -2.526 10.296 -23.563 1.00 98.00 353 MET A N 1
ATOM 2796 C CA . MET A 1 353 ? -1.609 9.414 -24.283 1.00 98.00 353 MET A CA 1
ATOM 2797 C C . MET A 1 353 ? -1.046 10.050 -25.563 1.00 98.00 353 MET A C 1
ATOM 2799 O O . MET A 1 353 ? -0.114 9.509 -26.158 1.00 98.00 353 MET A O 1
ATOM 2803 N N . ALA A 1 354 ? -1.589 11.184 -26.027 1.00 96.81 354 ALA A N 1
ATOM 2804 C CA . ALA A 1 354 ? -0.987 11.960 -27.114 1.00 96.81 354 ALA A CA 1
ATOM 2805 C C . ALA A 1 354 ? 0.271 12.714 -26.660 1.00 96.81 354 ALA A C 1
ATOM 2807 O O . ALA A 1 354 ? 1.179 12.905 -27.466 1.00 96.81 354 ALA A O 1
ATOM 2808 N N . THR A 1 355 ? 0.344 13.081 -25.378 1.00 96.25 355 THR A N 1
ATOM 2809 C CA . THR A 1 355 ? 1.498 13.742 -24.747 1.00 96.25 355 THR A CA 1
ATOM 2810 C C . THR A 1 355 ? 2.298 12.807 -23.833 1.00 96.25 355 THR A C 1
ATOM 2812 O O . THR A 1 355 ? 3.180 13.252 -23.106 1.00 96.25 355 THR A O 1
ATOM 2815 N N . SER A 1 356 ? 2.018 11.501 -23.883 1.00 98.00 356 SER A N 1
ATOM 2816 C CA . SER A 1 356 ? 2.668 10.474 -23.060 1.00 98.00 356 SER A CA 1
ATOM 2817 C C . SER A 1 356 ? 3.277 9.368 -23.926 1.00 98.00 356 SER A C 1
ATOM 2819 O O . SER A 1 356 ? 2.863 9.147 -25.065 1.00 98.00 356 SER A O 1
ATOM 2821 N N . VAL A 1 357 ? 4.231 8.613 -23.376 1.00 98.50 357 VAL A N 1
ATOM 2822 C CA . VAL A 1 357 ? 4.810 7.443 -24.055 1.00 98.50 357 VAL A CA 1
ATOM 2823 C C . VAL A 1 357 ? 3.997 6.197 -23.719 1.00 98.50 357 VAL A C 1
ATOM 2825 O O . VAL A 1 357 ? 3.939 5.783 -22.562 1.00 98.50 357 VAL A O 1
ATOM 2828 N N . THR A 1 358 ? 3.377 5.602 -24.740 1.00 98.81 358 THR A N 1
ATOM 2829 C CA . THR A 1 358 ? 2.563 4.383 -24.619 1.00 98.81 358 THR A CA 1
ATOM 2830 C C . THR A 1 358 ? 3.123 3.284 -25.510 1.00 98.81 358 THR A C 1
ATOM 2832 O O . THR A 1 358 ? 3.267 3.482 -26.717 1.00 98.81 358 THR A O 1
ATOM 2835 N N . ILE A 1 359 ? 3.391 2.117 -24.930 1.00 98.81 359 ILE A N 1
ATOM 2836 C CA . ILE A 1 359 ? 3.839 0.915 -25.640 1.00 98.81 359 ILE A CA 1
ATOM 2837 C C . ILE A 1 359 ? 2.801 -0.200 -25.496 1.00 98.81 359 ILE A C 1
ATOM 2839 O O . ILE A 1 359 ? 2.177 -0.355 -24.444 1.00 98.81 359 ILE A O 1
ATOM 2843 N N . TYR A 1 360 ? 2.622 -0.984 -26.558 1.00 98.81 360 TYR A N 1
ATOM 2844 C CA . TYR A 1 360 ? 1.746 -2.152 -26.558 1.00 98.81 360 TYR A CA 1
ATOM 2845 C C . TYR A 1 360 ? 2.564 -3.436 -26.571 1.00 98.81 360 TYR A C 1
ATOM 2847 O O . TYR A 1 360 ? 3.602 -3.523 -27.231 1.00 98.81 360 TYR A O 1
ATOM 2855 N N . ASN A 1 361 ? 2.065 -4.450 -25.871 1.00 98.50 361 ASN A N 1
ATOM 2856 C CA . ASN A 1 361 ? 2.729 -5.735 -25.765 1.00 98.50 361 ASN A CA 1
ATOM 2857 C C . ASN A 1 361 ? 2.816 -6.415 -27.142 1.00 98.50 361 ASN A C 1
ATOM 2859 O O . ASN A 1 361 ? 1.837 -6.479 -27.888 1.00 98.50 361 ASN A O 1
ATOM 2863 N N . ARG A 1 362 ? 3.983 -6.970 -27.475 1.00 96.69 362 ARG A N 1
ATOM 2864 C CA . ARG A 1 362 ? 4.168 -7.793 -28.681 1.00 96.69 362 ARG A CA 1
ATOM 2865 C C . ARG A 1 362 ? 3.443 -9.134 -28.574 1.00 96.69 362 ARG A C 1
ATOM 2867 O O . ARG A 1 362 ? 3.087 -9.725 -29.589 1.00 96.69 362 ARG A O 1
ATOM 2874 N N . ARG A 1 363 ? 3.235 -9.625 -27.348 1.00 97.69 363 ARG A N 1
ATOM 2875 C CA . ARG A 1 363 ? 2.430 -10.814 -27.054 1.00 97.69 363 ARG A CA 1
ATOM 2876 C C . ARG A 1 363 ? 0.975 -10.405 -26.943 1.00 97.69 363 ARG A C 1
ATOM 2878 O O . ARG A 1 363 ? 0.619 -9.542 -26.143 1.00 97.69 363 ARG A O 1
ATOM 2885 N N . HIS A 1 364 ? 0.122 -11.056 -27.714 1.00 96.19 364 HIS A N 1
ATOM 2886 C CA . HIS A 1 364 ? -1.301 -10.760 -27.751 1.00 96.19 364 HIS A CA 1
ATOM 2887 C C . HIS A 1 364 ? -2.091 -11.571 -26.724 1.00 96.19 364 HIS A C 1
ATOM 2889 O O . HIS A 1 364 ? -3.191 -11.178 -26.333 1.00 96.19 364 HIS A O 1
ATOM 2895 N N . ARG A 1 365 ? -1.563 -12.732 -26.323 1.00 96.94 365 ARG A N 1
ATOM 2896 C CA . ARG A 1 365 ? -2.198 -13.660 -25.385 1.00 96.94 365 ARG A CA 1
ATOM 2897 C C . ARG A 1 365 ? -1.169 -14.303 -24.451 1.00 96.94 365 ARG A C 1
ATOM 2899 O O . ARG A 1 365 ? -0.026 -14.510 -24.859 1.00 96.94 365 ARG A O 1
ATOM 2906 N N . PRO A 1 366 ? -1.591 -14.782 -23.265 1.00 96.88 366 PRO A N 1
ATOM 2907 C CA . PRO A 1 366 ? -0.719 -15.533 -22.358 1.00 96.88 366 PRO A CA 1
ATOM 2908 C C . PRO A 1 366 ? -0.103 -16.800 -22.965 1.00 96.88 366 PRO A C 1
ATOM 2910 O O . PRO A 1 366 ? 0.928 -17.270 -22.492 1.00 96.88 366 PRO A O 1
ATOM 2913 N N . SER A 1 367 ? -0.754 -17.383 -23.976 1.00 96.31 367 SER A N 1
ATOM 2914 C CA . SER A 1 367 ? -0.303 -18.590 -24.678 1.00 96.31 367 SER A CA 1
ATOM 2915 C C . SER A 1 367 ? 0.756 -18.331 -25.749 1.00 96.31 367 SER A C 1
ATOM 2917 O O . SER A 1 367 ? 1.326 -19.291 -26.264 1.00 96.31 367 SER A O 1
ATOM 2919 N N . ASP A 1 368 ? 0.987 -17.073 -26.126 1.00 97.12 368 ASP A N 1
ATOM 2920 C CA . ASP A 1 368 ? 1.957 -16.743 -27.168 1.00 97.12 368 ASP A CA 1
ATOM 2921 C C . ASP A 1 368 ? 3.383 -17.041 -26.677 1.00 97.12 368 ASP A C 1
ATOM 2923 O O . ASP A 1 368 ? 3.632 -16.974 -25.468 1.00 97.12 368 ASP A O 1
ATOM 2927 N N . PRO A 1 369 ? 4.343 -17.351 -27.566 1.00 95.31 369 PRO A N 1
ATOM 2928 C CA . PRO A 1 369 ? 5.715 -17.649 -27.161 1.00 95.31 369 PRO A CA 1
ATOM 2929 C C . PRO A 1 369 ? 6.313 -16.559 -26.256 1.00 95.31 369 PRO A C 1
ATOM 2931 O O . PRO A 1 369 ? 6.249 -15.378 -26.582 1.00 95.31 369 PRO A O 1
ATOM 2934 N N . SER A 1 370 ? 6.909 -16.959 -25.130 1.00 93.38 370 SER A N 1
ATOM 2935 C CA . SER A 1 370 ? 7.506 -16.062 -24.122 1.00 93.38 370 SER A CA 1
ATOM 2936 C C . SER A 1 370 ? 9.037 -15.996 -24.175 1.00 93.38 370 SER A C 1
ATOM 2938 O O . SER A 1 370 ? 9.665 -15.304 -23.378 1.00 93.38 370 SER A O 1
ATOM 2940 N N . ILE A 1 371 ? 9.664 -16.706 -25.122 1.00 91.50 371 ILE A N 1
ATOM 2941 C CA . ILE A 1 371 ? 11.128 -16.871 -25.208 1.00 91.50 371 ILE A CA 1
ATOM 2942 C C . ILE A 1 371 ? 11.890 -15.538 -25.314 1.00 91.50 371 ILE A C 1
ATOM 2944 O O . ILE A 1 371 ? 13.026 -15.444 -24.858 1.00 91.50 371 ILE A O 1
ATOM 2948 N N . PHE A 1 372 ? 11.265 -14.505 -25.888 1.00 94.31 372 PHE A N 1
ATOM 2949 C CA . PHE A 1 372 ? 11.880 -13.194 -26.102 1.00 94.31 372 PHE A CA 1
ATOM 2950 C C . PHE A 1 372 ? 11.647 -12.203 -24.954 1.00 94.31 372 PHE A C 1
ATOM 2952 O O . PHE A 1 372 ? 12.273 -11.148 -24.952 1.00 94.31 372 PHE A O 1
ATOM 2959 N N . GLU A 1 373 ? 10.804 -12.523 -23.962 1.00 97.50 373 GLU A N 1
ATOM 2960 C CA . GLU A 1 373 ? 10.464 -11.592 -22.872 1.00 97.50 373 GLU A CA 1
ATOM 2961 C C . GLU A 1 373 ? 11.695 -11.143 -22.078 1.00 97.50 373 GLU A C 1
ATOM 2963 O O . GLU A 1 373 ? 11.756 -10.005 -21.620 1.00 97.50 373 GLU A O 1
ATOM 2968 N N . LYS A 1 374 ? 12.705 -12.015 -21.952 1.00 96.62 374 LYS A N 1
ATOM 2969 C CA . LYS A 1 374 ? 13.957 -11.688 -21.257 1.00 96.62 374 LYS A CA 1
ATOM 2970 C C . LYS A 1 374 ? 14.697 -10.525 -21.921 1.00 96.62 374 LYS A C 1
ATOM 2972 O O . LYS A 1 374 ? 15.307 -9.724 -21.216 1.00 96.62 374 LYS A O 1
ATOM 2977 N N . THR A 1 375 ? 14.637 -10.448 -23.248 1.00 96.75 375 THR A N 1
ATOM 2978 C CA . THR A 1 375 ? 15.361 -9.478 -24.083 1.00 96.75 375 THR A CA 1
ATOM 2979 C C . THR A 1 375 ? 14.462 -8.379 -24.646 1.00 96.75 375 THR A C 1
ATOM 2981 O O . THR A 1 375 ? 14.928 -7.559 -25.431 1.00 96.75 375 THR A O 1
ATOM 2984 N N . ASP A 1 376 ? 13.176 -8.354 -24.286 1.00 98.12 376 ASP A N 1
ATOM 2985 C CA . ASP A 1 376 ? 12.240 -7.302 -24.694 1.00 98.12 376 ASP A CA 1
ATOM 2986 C C . ASP A 1 376 ? 12.390 -6.077 -23.784 1.00 98.12 376 ASP A C 1
ATOM 2988 O O . ASP A 1 376 ? 11.532 -5.763 -22.960 1.00 98.12 376 ASP A O 1
ATOM 2992 N N . TRP A 1 377 ? 13.554 -5.434 -23.869 1.00 98.38 377 TRP A N 1
ATOM 2993 C CA . TRP A 1 377 ? 13.958 -4.344 -22.983 1.00 98.38 377 TRP A CA 1
ATOM 2994 C C . TRP A 1 377 ? 13.005 -3.141 -22.980 1.00 98.38 377 TRP A C 1
ATOM 2996 O O . TRP A 1 377 ? 12.700 -2.683 -21.877 1.00 98.38 377 TRP A O 1
ATOM 3006 N N . PRO A 1 378 ? 12.447 -2.682 -24.121 1.00 98.69 378 PRO A N 1
ATOM 3007 C CA . PRO A 1 378 ? 11.433 -1.625 -24.119 1.00 98.69 378 PRO A CA 1
ATOM 3008 C C . PRO A 1 378 ? 10.212 -1.992 -23.266 1.00 98.69 378 PRO A C 1
ATOM 3010 O O . PRO A 1 378 ? 9.739 -1.206 -22.445 1.00 98.69 378 PRO A O 1
ATOM 3013 N N . TRP A 1 379 ? 9.722 -3.226 -23.407 1.00 98.75 379 TRP A N 1
ATOM 3014 C CA . TRP A 1 379 ? 8.568 -3.703 -22.652 1.00 98.75 379 TRP A CA 1
ATOM 3015 C C . TRP A 1 379 ? 8.889 -3.955 -21.174 1.00 98.75 379 TRP A C 1
ATOM 3017 O O . TRP A 1 379 ? 8.086 -3.641 -20.294 1.00 98.75 379 TRP A O 1
ATOM 3027 N N . ARG A 1 380 ? 10.083 -4.478 -20.866 1.00 98.69 380 ARG A N 1
ATOM 3028 C CA . ARG A 1 380 ? 10.562 -4.626 -19.482 1.00 98.69 380 ARG A CA 1
ATOM 3029 C C . ARG A 1 380 ? 10.692 -3.276 -18.782 1.00 98.69 380 ARG A C 1
ATOM 3031 O O . ARG A 1 380 ? 10.269 -3.172 -17.636 1.00 98.69 380 ARG A O 1
ATOM 3038 N N . TYR A 1 381 ? 11.205 -2.259 -19.469 1.00 98.75 381 TYR A N 1
ATOM 3039 C CA . TYR A 1 381 ? 11.293 -0.906 -18.932 1.00 98.75 381 TYR A CA 1
ATOM 3040 C C . TYR A 1 381 ? 9.906 -0.325 -18.638 1.00 98.75 381 TYR A C 1
ATOM 3042 O O . TYR A 1 381 ? 9.674 0.198 -17.552 1.00 98.75 381 TYR A O 1
ATOM 3050 N N . ALA A 1 382 ? 8.947 -0.482 -19.557 1.00 98.88 382 ALA A N 1
ATOM 3051 C CA . ALA A 1 382 ? 7.579 -0.025 -19.325 1.00 98.88 382 ALA A CA 1
ATOM 3052 C C . ALA A 1 382 ? 6.933 -0.718 -18.110 1.00 98.88 382 ALA A C 1
ATOM 3054 O O . ALA A 1 382 ? 6.331 -0.051 -17.267 1.00 98.88 382 ALA A O 1
ATOM 3055 N N . LYS A 1 383 ? 7.130 -2.037 -17.949 1.00 98.88 383 LYS A N 1
ATOM 3056 C CA . LYS A 1 383 ? 6.726 -2.758 -16.727 1.00 98.88 383 LYS A CA 1
ATOM 3057 C C . LYS A 1 383 ? 7.399 -2.192 -15.479 1.00 98.88 383 LYS A C 1
ATOM 3059 O O . LYS A 1 383 ? 6.745 -2.067 -14.452 1.00 98.88 383 LYS A O 1
ATOM 3064 N N . THR A 1 384 ? 8.666 -1.797 -15.557 1.00 98.75 384 THR A N 1
ATOM 3065 C CA . THR A 1 384 ? 9.356 -1.132 -14.447 1.00 98.75 384 THR A CA 1
ATOM 3066 C C . THR A 1 384 ? 8.738 0.220 -14.096 1.00 98.75 384 THR A C 1
ATOM 3068 O O . THR A 1 384 ? 8.528 0.463 -12.913 1.00 98.75 384 THR A O 1
ATOM 3071 N N . CYS A 1 385 ? 8.351 1.057 -15.066 1.00 98.75 385 CYS A N 1
ATOM 3072 C CA . CYS A 1 385 ? 7.578 2.272 -14.774 1.00 98.75 385 CYS A CA 1
ATOM 3073 C C . CYS A 1 385 ? 6.278 1.940 -14.025 1.00 98.75 385 CYS A C 1
ATOM 3075 O O . CYS A 1 385 ? 5.994 2.522 -12.981 1.00 98.75 385 CYS A O 1
ATOM 3077 N N . ALA A 1 386 ? 5.528 0.939 -14.496 1.00 98.81 386 ALA A N 1
ATOM 3078 C CA . ALA A 1 386 ? 4.321 0.485 -13.808 1.00 98.81 386 ALA A CA 1
ATOM 3079 C C . ALA A 1 386 ? 4.597 0.021 -12.367 1.00 98.81 386 ALA A C 1
ATOM 3081 O O . ALA A 1 386 ? 3.849 0.376 -11.459 1.00 98.81 386 ALA A O 1
ATOM 3082 N N . GLN A 1 387 ? 5.696 -0.702 -12.137 1.00 98.75 387 GLN A N 1
ATOM 3083 C CA . GLN A 1 387 ? 6.099 -1.147 -10.802 1.00 98.75 387 GLN A CA 1
ATOM 3084 C C . GLN A 1 387 ? 6.539 0.007 -9.887 1.00 98.75 387 GLN A C 1
ATOM 3086 O O . GLN A 1 387 ? 6.275 -0.070 -8.692 1.00 98.75 387 GLN A O 1
ATOM 3091 N N . VAL A 1 388 ? 7.151 1.073 -10.420 1.00 98.50 388 VAL A N 1
ATOM 3092 C CA . VAL A 1 388 ? 7.480 2.297 -9.658 1.00 98.50 388 VAL A CA 1
ATOM 3093 C C . VAL A 1 388 ? 6.209 2.998 -9.190 1.00 98.50 388 VAL A C 1
ATOM 3095 O O . VAL A 1 388 ? 6.078 3.330 -8.011 1.00 98.50 388 VAL A O 1
ATOM 3098 N N . SER A 1 389 ? 5.239 3.185 -10.090 1.00 98.50 389 SER A N 1
ATOM 3099 C CA . SER A 1 389 ? 3.945 3.756 -9.713 1.00 98.50 389 SER A CA 1
ATOM 3100 C C . SER A 1 389 ? 3.207 2.873 -8.709 1.00 98.50 389 SER A C 1
ATOM 3102 O O . SER A 1 389 ? 2.638 3.388 -7.749 1.00 98.50 389 SER A O 1
ATOM 3104 N N . ASP A 1 390 ? 3.226 1.551 -8.905 1.00 98.62 390 ASP A N 1
ATOM 3105 C CA . ASP A 1 390 ? 2.572 0.617 -7.992 1.00 98.62 390 ASP A CA 1
ATOM 3106 C C . ASP A 1 390 ? 3.264 0.552 -6.630 1.00 98.62 390 ASP A C 1
ATOM 3108 O O . ASP A 1 390 ? 2.569 0.472 -5.628 1.00 98.62 390 ASP A O 1
ATOM 3112 N N . TRP A 1 391 ? 4.596 0.644 -6.555 1.00 98.12 391 TRP A N 1
ATOM 3113 C CA . TRP A 1 391 ? 5.311 0.743 -5.279 1.00 98.12 391 TRP A CA 1
ATOM 3114 C C . TRP A 1 391 ? 4.841 1.965 -4.488 1.00 98.12 391 TRP A C 1
ATOM 3116 O O . TRP A 1 391 ? 4.453 1.833 -3.331 1.00 98.12 391 TRP A O 1
ATOM 3126 N N . PHE A 1 392 ? 4.784 3.139 -5.124 1.00 97.62 392 PHE A N 1
ATOM 3127 C CA . PHE A 1 392 ? 4.356 4.362 -4.442 1.00 97.62 392 PHE A CA 1
ATOM 3128 C C . PHE A 1 392 ? 2.875 4.315 -4.044 1.00 97.62 392 PHE A C 1
ATOM 3130 O O . PHE A 1 392 ? 2.518 4.661 -2.915 1.00 97.62 392 PHE A O 1
ATOM 3137 N N . ARG A 1 393 ? 2.007 3.824 -4.940 1.00 98.38 393 ARG A N 1
ATOM 3138 C CA . ARG A 1 393 ? 0.584 3.622 -4.639 1.00 98.38 393 ARG A CA 1
ATOM 3139 C C . ARG A 1 393 ? 0.391 2.646 -3.490 1.00 98.38 393 ARG A C 1
ATOM 3141 O O . ARG A 1 393 ? -0.427 2.908 -2.614 1.00 98.38 393 ARG A O 1
ATOM 3148 N N . HIS A 1 394 ? 1.126 1.540 -3.505 1.00 98.44 394 HIS A N 1
ATOM 3149 C CA . HIS A 1 394 ? 1.083 0.496 -2.494 1.00 98.44 394 HIS A CA 1
ATOM 3150 C C . HIS A 1 394 ? 1.542 1.024 -1.138 1.00 98.44 394 HIS A C 1
ATOM 3152 O O . HIS A 1 394 ? 0.744 1.013 -0.211 1.00 98.44 394 HIS A O 1
ATOM 3158 N N . GLU A 1 395 ? 2.777 1.505 -1.026 1.00 97.69 395 GLU A N 1
ATOM 3159 C CA . GLU A 1 395 ? 3.371 1.874 0.262 1.00 97.69 395 GLU A CA 1
ATOM 3160 C C . GLU A 1 395 ? 2.707 3.116 0.861 1.00 97.69 395 GLU A C 1
ATOM 3162 O O . GLU A 1 395 ? 2.296 3.116 2.020 1.00 97.69 395 GLU A O 1
ATOM 3167 N N . VAL A 1 396 ? 2.535 4.177 0.067 1.00 96.94 396 VAL A N 1
ATOM 3168 C CA . VAL A 1 396 ? 2.054 5.467 0.584 1.00 96.94 396 VAL A CA 1
ATOM 3169 C C . VAL A 1 396 ? 0.530 5.550 0.556 1.00 96.94 396 VAL A C 1
ATOM 3171 O O . VAL A 1 396 ? -0.088 5.998 1.524 1.00 96.94 396 VAL A O 1
ATOM 3174 N N . GLY A 1 397 ? -0.098 5.114 -0.535 1.00 97.50 397 GLY A N 1
ATOM 3175 C CA . GLY A 1 397 ? -1.553 5.172 -0.677 1.00 97.50 397 GLY A CA 1
ATOM 3176 C C . GLY A 1 397 ? -2.252 4.056 0.090 1.00 97.50 397 GLY A C 1
ATOM 3177 O O . GLY A 1 397 ? -3.022 4.310 1.009 1.00 97.50 397 GLY A O 1
ATOM 3178 N N . VAL A 1 398 ? -1.992 2.803 -0.267 1.00 98.31 398 VAL A N 1
ATOM 3179 C CA . VAL A 1 398 ? -2.762 1.657 0.229 1.00 98.31 398 VAL A CA 1
ATOM 3180 C C . VAL A 1 398 ? -2.343 1.250 1.642 1.00 98.31 398 VAL A C 1
ATOM 3182 O O . VAL A 1 398 ? -3.195 1.126 2.517 1.00 98.31 398 VAL A O 1
ATOM 3185 N N . HIS A 1 399 ? -1.053 1.049 1.889 1.00 98.19 399 HIS A N 1
ATOM 3186 C CA . HIS A 1 399 ? -0.553 0.570 3.173 1.00 98.19 399 HIS A CA 1
ATOM 3187 C C . HIS A 1 399 ? -0.573 1.686 4.216 1.00 98.19 399 HIS A C 1
ATOM 3189 O O . HIS A 1 399 ? -1.366 1.626 5.154 1.00 98.19 399 HIS A O 1
ATOM 3195 N N . LEU A 1 400 ? 0.223 2.741 4.038 1.00 96.88 400 LEU A N 1
ATOM 3196 C CA . LEU A 1 400 ? 0.319 3.810 5.030 1.00 96.88 400 LEU A CA 1
ATOM 3197 C C . LEU A 1 400 ? -1.006 4.567 5.201 1.00 96.88 400 LEU A C 1
ATOM 3199 O O . LEU A 1 400 ? -1.497 4.715 6.318 1.00 96.88 400 LEU A O 1
ATOM 3203 N N . THR A 1 401 ? -1.623 5.030 4.111 1.00 97.50 401 THR A N 1
ATOM 3204 C CA . THR A 1 401 ? -2.815 5.881 4.243 1.00 97.50 401 THR A CA 1
ATOM 3205 C C . THR A 1 401 ? -4.075 5.069 4.550 1.00 97.50 401 THR A C 1
ATOM 3207 O O . THR A 1 401 ? -4.727 5.325 5.563 1.00 97.50 401 THR A O 1
ATOM 3210 N N . ARG A 1 402 ? -4.425 4.070 3.726 1.00 97.62 402 ARG A N 1
ATOM 3211 C CA . ARG A 1 402 ? -5.695 3.332 3.896 1.00 97.62 402 ARG A CA 1
ATOM 3212 C C . ARG A 1 402 ? -5.675 2.312 5.035 1.00 97.62 402 ARG A C 1
ATOM 3214 O O . ARG A 1 402 ? -6.741 2.044 5.579 1.00 97.62 402 ARG A O 1
ATOM 3221 N N . ALA A 1 403 ? -4.516 1.751 5.403 1.00 97.31 403 ALA A N 1
ATOM 3222 C CA . ALA A 1 403 ? -4.434 0.839 6.547 1.00 97.31 403 ALA A CA 1
ATOM 3223 C C . ALA A 1 403 ? -4.148 1.581 7.858 1.00 97.31 403 ALA A C 1
ATOM 3225 O O . ALA A 1 403 ? -4.898 1.424 8.814 1.00 97.31 403 ALA A O 1
ATOM 3226 N N . HIS A 1 404 ? -3.097 2.406 7.915 1.00 98.19 404 HIS A N 1
ATOM 3227 C CA . HIS A 1 404 ? -2.682 3.021 9.180 1.00 98.19 404 HIS A CA 1
ATOM 3228 C C . HIS A 1 404 ? -3.437 4.312 9.510 1.00 98.19 404 HIS A C 1
ATOM 3230 O O . HIS A 1 404 ? -3.962 4.428 10.616 1.00 98.19 404 HIS A O 1
ATOM 3236 N N . PHE A 1 405 ? -3.509 5.286 8.596 1.00 98.12 405 PHE A N 1
ATOM 3237 C CA . PHE A 1 405 ? -4.091 6.597 8.926 1.00 98.12 405 PHE A CA 1
ATOM 3238 C C . PHE A 1 405 ? -5.613 6.564 9.065 1.00 98.12 405 PHE A C 1
ATOM 3240 O O . PHE A 1 405 ? -6.142 7.163 10.000 1.00 98.12 405 PHE A O 1
ATOM 3247 N N . ILE A 1 406 ? -6.318 5.850 8.182 1.00 98.56 406 ILE A N 1
ATOM 3248 C CA . ILE A 1 406 ? -7.772 5.672 8.320 1.00 98.56 406 ILE A CA 1
ATOM 3249 C C . ILE A 1 406 ? -8.103 4.973 9.640 1.00 98.56 406 ILE A C 1
ATOM 3251 O O . ILE A 1 406 ? -8.959 5.451 10.383 1.00 98.56 406 ILE A O 1
ATOM 3255 N N . GLU A 1 407 ? -7.405 3.882 9.964 1.00 98.44 407 GLU A N 1
ATOM 3256 C CA . GLU A 1 407 ? -7.669 3.150 11.203 1.00 98.44 407 GLU A CA 1
ATOM 3257 C C . GLU A 1 407 ? -7.317 3.982 12.438 1.00 98.44 407 GLU A C 1
ATOM 3259 O O . GLU A 1 407 ? -8.075 3.989 13.400 1.00 98.44 407 GLU A O 1
ATOM 3264 N N . GLU A 1 408 ? -6.234 4.762 12.414 1.00 98.56 408 GLU A N 1
ATOM 3265 C CA . GLU A 1 408 ? -5.895 5.665 13.517 1.00 98.56 408 GLU A CA 1
ATOM 3266 C C . GLU A 1 408 ? -6.975 6.716 13.773 1.00 98.56 408 GLU A C 1
ATOM 3268 O O . GLU A 1 408 ? -7.320 6.957 14.931 1.00 98.56 408 GLU A O 1
ATOM 3273 N N . ALA A 1 409 ? -7.567 7.299 12.731 1.00 98.44 409 ALA A N 1
ATOM 3274 C CA . ALA A 1 409 ? -8.704 8.195 12.909 1.00 98.44 409 ALA A CA 1
ATOM 3275 C C . ALA A 1 409 ? -9.922 7.477 13.513 1.00 98.44 409 ALA A C 1
ATOM 3277 O O . ALA A 1 409 ? -10.574 8.032 14.400 1.00 98.44 409 ALA A O 1
ATOM 3278 N N . VAL A 1 410 ? -10.201 6.227 13.121 1.00 98.56 410 VAL A N 1
ATOM 3279 C CA . VAL A 1 410 ? -11.255 5.411 13.754 1.00 98.56 410 VAL A CA 1
ATOM 3280 C C . VAL A 1 410 ? -10.927 5.122 15.223 1.00 98.56 410 VAL A C 1
ATOM 3282 O O . VAL A 1 410 ? -11.809 5.247 16.080 1.00 98.56 410 VAL A O 1
ATOM 3285 N N . ILE A 1 411 ? -9.673 4.799 15.550 1.00 98.56 411 ILE A N 1
ATOM 3286 C CA . ILE A 1 411 ? -9.208 4.566 16.924 1.00 98.56 411 ILE A CA 1
ATOM 3287 C C . ILE A 1 411 ? -9.419 5.832 17.761 1.00 98.56 411 ILE A C 1
ATOM 3289 O O . ILE A 1 411 ? -10.073 5.785 18.804 1.00 98.56 411 ILE A O 1
ATOM 3293 N N . VAL A 1 412 ? -8.932 6.986 17.297 1.00 98.50 412 VAL A N 1
ATOM 3294 C CA . VAL A 1 412 ? -9.065 8.262 18.015 1.00 98.50 412 VAL A CA 1
ATOM 3295 C C . VAL A 1 412 ? -10.540 8.636 18.190 1.00 98.50 412 VAL A C 1
ATOM 3297 O O . VAL A 1 412 ? -10.944 8.969 19.308 1.00 98.50 412 VAL A O 1
ATOM 3300 N N . ALA A 1 413 ? -11.371 8.505 17.149 1.00 98.62 413 ALA A N 1
ATOM 3301 C CA . ALA A 1 413 ? -12.814 8.728 17.246 1.00 98.62 413 ALA A CA 1
ATOM 3302 C C . ALA A 1 413 ? -13.450 7.829 18.313 1.00 98.62 413 ALA A C 1
ATOM 3304 O O . ALA A 1 413 ? -14.178 8.315 19.183 1.00 98.62 413 ALA A O 1
ATOM 3305 N N . THR A 1 414 ? -13.129 6.534 18.301 1.00 98.56 414 THR A N 1
ATOM 3306 C CA . THR A 1 414 ? -13.667 5.556 19.256 1.00 98.56 414 THR A CA 1
ATOM 3307 C C . THR A 1 414 ? -13.244 5.887 20.678 1.00 98.56 414 THR A C 1
ATOM 3309 O O . THR A 1 414 ? -14.072 5.892 21.588 1.00 98.56 414 THR A O 1
ATOM 3312 N N . HIS A 1 415 ? -11.971 6.219 20.900 1.00 97.75 415 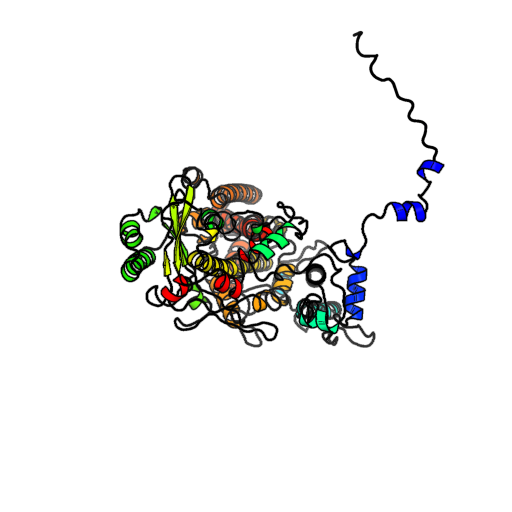HIS A N 1
ATOM 3313 C CA . HIS A 1 415 ? -11.491 6.552 22.234 1.00 97.75 415 HIS A CA 1
ATOM 3314 C C . HIS A 1 415 ? -12.139 7.820 22.803 1.00 97.75 415 HIS A C 1
ATOM 3316 O O . HIS A 1 415 ? -12.346 7.897 24.013 1.00 97.75 415 HIS A O 1
ATOM 3322 N N . ARG A 1 416 ? -12.511 8.779 21.951 1.00 98.00 416 ARG A N 1
ATOM 3323 C CA . ARG A 1 416 ? -13.136 10.049 22.352 1.00 98.00 416 ARG A CA 1
ATOM 3324 C C . ARG A 1 416 ? -14.645 9.963 22.589 1.00 98.00 416 ARG A C 1
ATOM 3326 O O . ARG A 1 416 ? -15.198 10.832 23.269 1.00 98.00 416 ARG A O 1
ATOM 3333 N N . THR A 1 417 ? -15.313 8.947 22.049 1.00 98.56 417 THR A N 1
ATOM 3334 C CA . THR A 1 417 ? -16.786 8.873 22.027 1.00 98.56 417 THR A CA 1
ATOM 3335 C C . THR A 1 417 ? -17.353 7.637 22.710 1.00 98.56 417 THR A C 1
ATOM 3337 O O . THR A 1 417 ? -18.376 7.749 23.377 1.00 98.56 417 THR A O 1
ATOM 3340 N N . ILE A 1 418 ? -16.676 6.489 22.634 1.00 98.50 418 ILE A N 1
ATOM 3341 C CA . ILE A 1 418 ? -17.175 5.220 23.163 1.00 98.50 418 ILE A CA 1
ATOM 3342 C C . ILE A 1 418 ? -16.501 4.889 24.518 1.00 98.50 418 ILE A C 1
ATOM 3344 O O . ILE A 1 418 ? -15.264 4.789 24.591 1.00 98.50 418 ILE A O 1
ATOM 3348 N N . PRO A 1 419 ? -17.275 4.689 25.609 1.00 97.69 419 PRO A N 1
ATOM 3349 C CA . PRO A 1 419 ? -16.733 4.289 26.909 1.00 97.69 419 PRO A CA 1
ATOM 3350 C C . PRO A 1 419 ? -16.226 2.839 26.890 1.00 97.69 419 PRO A C 1
ATOM 3352 O O . PRO A 1 419 ? -16.669 2.020 26.083 1.00 97.69 419 PRO A O 1
ATOM 3355 N N . MET A 1 420 ? -15.294 2.501 27.789 1.00 96.06 420 MET A N 1
ATOM 3356 C CA . MET A 1 420 ? -14.604 1.200 27.770 1.00 96.06 420 MET A CA 1
ATOM 3357 C C . MET A 1 420 ? -15.537 0.001 28.007 1.00 96.06 420 MET A C 1
ATOM 3359 O O . MET A 1 420 ? -15.243 -1.127 27.612 1.00 96.06 420 MET A O 1
ATOM 3363 N N . GLU A 1 421 ? -16.668 0.225 28.666 1.00 96.06 421 GLU A N 1
ATOM 3364 C CA . GLU A 1 421 ? -17.661 -0.798 28.966 1.00 96.06 421 GLU A CA 1
ATOM 3365 C C . GLU A 1 421 ? -18.556 -1.136 27.777 1.00 96.06 421 GLU A C 1
ATOM 3367 O O . GLU A 1 421 ? -19.145 -2.224 27.763 1.00 96.06 421 GLU A O 1
ATOM 3372 N N . HIS A 1 422 ? -18.647 -0.230 26.802 1.00 98.00 422 HIS A N 1
ATOM 3373 C CA . HIS A 1 422 ? -19.489 -0.380 25.626 1.00 98.00 422 HIS A CA 1
ATOM 3374 C C . HIS A 1 422 ? -19.045 -1.579 24.781 1.00 98.00 422 HIS A C 1
ATOM 3376 O O . HIS A 1 422 ? -17.848 -1.822 24.600 1.00 98.00 422 HIS A O 1
ATOM 3382 N N . ILE A 1 423 ? -20.004 -2.321 24.219 1.00 97.88 423 ILE A N 1
ATOM 3383 C CA . ILE A 1 423 ? -19.713 -3.546 23.461 1.00 97.88 423 ILE A CA 1
ATOM 3384 C C . ILE A 1 423 ? -18.820 -3.281 22.240 1.00 97.88 423 ILE A C 1
ATOM 3386 O O . ILE A 1 423 ? -17.887 -4.038 21.996 1.00 97.88 423 ILE A O 1
ATOM 3390 N N . VAL A 1 424 ? -19.038 -2.167 21.533 1.00 98.50 424 VAL A N 1
ATOM 3391 C CA . VAL A 1 424 ? -18.213 -1.765 20.377 1.00 98.50 424 VAL A CA 1
ATOM 3392 C C . VAL A 1 424 ? -16.757 -1.518 20.774 1.00 98.50 424 VAL A C 1
ATOM 3394 O O . VAL A 1 424 ? -15.860 -1.999 20.091 1.00 98.50 424 VAL A O 1
ATOM 3397 N N . TYR A 1 425 ? -16.501 -0.854 21.908 1.00 98.12 425 TYR A N 1
ATOM 3398 C CA . TYR A 1 425 ? -15.129 -0.640 22.376 1.00 98.12 425 TYR A CA 1
ATOM 3399 C C . TYR A 1 425 ? -14.444 -1.965 22.706 1.00 98.12 425 TYR A C 1
ATOM 3401 O O . TYR A 1 425 ? -13.341 -2.221 22.236 1.00 98.12 425 TYR A O 1
ATOM 3409 N N . LYS A 1 426 ? -15.113 -2.836 23.470 1.00 97.06 426 LYS A N 1
ATOM 3410 C CA . LYS A 1 426 ? -14.575 -4.157 23.837 1.00 97.06 426 LYS A CA 1
ATOM 3411 C C . LYS A 1 426 ? -14.277 -5.029 22.622 1.00 97.06 426 LYS A C 1
ATOM 3413 O O . LYS A 1 426 ? -13.330 -5.808 22.657 1.00 97.06 426 LYS A O 1
ATOM 3418 N N . LEU A 1 427 ? -15.104 -4.916 21.586 1.00 97.62 427 LEU A N 1
ATOM 3419 C CA . LEU A 1 427 ? -14.952 -5.667 20.350 1.00 97.62 427 LEU A CA 1
ATOM 3420 C C . LEU A 1 427 ? -13.778 -5.150 19.512 1.00 97.62 427 LEU A C 1
ATOM 3422 O O . LEU A 1 427 ? -13.050 -5.960 18.956 1.00 97.62 427 LEU A O 1
ATOM 3426 N N . LEU A 1 428 ? -13.574 -3.833 19.451 1.00 98.38 428 LEU A N 1
ATOM 3427 C CA . LEU A 1 428 ? -12.551 -3.218 18.605 1.00 98.38 428 LEU A CA 1
ATOM 3428 C C . LEU A 1 428 ? -11.166 -3.115 19.261 1.00 98.38 428 LEU A C 1
ATOM 3430 O O . LEU A 1 428 ? -10.163 -3.395 18.611 1.00 98.38 428 LEU A O 1
ATOM 3434 N N . GLN A 1 429 ? -11.094 -2.782 20.554 1.00 95.62 429 GLN A N 1
ATOM 3435 C CA . GLN A 1 429 ? -9.839 -2.522 21.274 1.00 95.62 429 GLN A CA 1
ATOM 3436 C C . GLN A 1 429 ? -8.748 -3.602 21.076 1.00 95.62 429 GLN A C 1
ATOM 3438 O O . GLN A 1 429 ? -7.586 -3.227 20.904 1.00 95.62 429 GLN A O 1
ATOM 3443 N N . PRO A 1 430 ? -9.044 -4.920 21.072 1.00 95.94 430 PRO A N 1
ATOM 3444 C CA . PRO A 1 430 ? -8.010 -5.941 20.883 1.00 95.94 430 PRO A CA 1
ATOM 3445 C C . PRO A 1 430 ? -7.295 -5.873 19.526 1.00 95.94 430 PRO A C 1
ATOM 3447 O O . PRO A 1 430 ? -6.175 -6.366 19.410 1.00 95.94 430 PRO A O 1
ATOM 3450 N N . HIS A 1 431 ? -7.925 -5.279 18.510 1.00 97.50 431 HIS A N 1
ATOM 3451 C CA . HIS A 1 431 ? -7.390 -5.177 17.151 1.00 97.50 431 HIS A CA 1
ATOM 3452 C C . HIS A 1 431 ? -6.436 -3.991 16.961 1.00 97.50 431 HIS A C 1
ATOM 3454 O O . HIS A 1 431 ? -5.736 -3.933 15.957 1.00 97.50 431 HIS A O 1
ATOM 3460 N N . TRP A 1 432 ? -6.376 -3.078 17.932 1.00 95.19 432 TRP A N 1
ATOM 3461 C CA . TRP A 1 432 ? -5.614 -1.824 17.860 1.00 95.19 432 TRP A CA 1
ATOM 3462 C C . TRP A 1 432 ? -4.367 -1.818 18.737 1.00 95.19 432 TRP A C 1
ATOM 3464 O O . TRP A 1 432 ? -3.776 -0.770 18.990 1.00 95.19 432 TRP A O 1
ATOM 3474 N N . TYR A 1 433 ? -3.996 -2.982 19.270 1.00 90.44 433 TYR A N 1
ATOM 3475 C CA . TYR A 1 433 ? -2.888 -3.100 20.204 1.00 90.44 433 TYR A CA 1
ATOM 3476 C C . TYR A 1 433 ? -1.592 -2.552 19.589 1.00 90.44 433 TYR A C 1
ATOM 3478 O O . TYR A 1 433 ? -1.064 -3.130 18.639 1.00 90.44 433 TYR A O 1
ATOM 3486 N N . LYS A 1 434 ? -1.078 -1.464 20.181 1.00 87.31 434 LYS A N 1
ATOM 3487 C CA . LYS A 1 434 ? 0.159 -0.758 19.801 1.00 87.31 434 LYS A CA 1
ATOM 3488 C C . LYS A 1 434 ? 0.133 -0.075 18.431 1.00 87.31 434 LYS A C 1
ATOM 3490 O O . LYS A 1 434 ? 1.180 0.321 17.919 1.00 87.31 434 LYS A O 1
ATOM 3495 N N . THR A 1 435 ? -1.038 0.090 17.820 1.00 95.50 435 THR A N 1
ATOM 3496 C CA . THR A 1 435 ? -1.147 0.764 16.521 1.00 95.50 435 THR A CA 1
ATOM 3497 C C . THR A 1 435 ? -0.773 2.244 16.624 1.00 95.50 435 THR A C 1
ATOM 3499 O O . THR A 1 435 ? -0.112 2.767 15.729 1.00 95.50 435 THR A O 1
ATOM 3502 N N . LEU A 1 436 ? -1.144 2.935 17.709 1.00 96.06 436 LEU A N 1
ATOM 3503 C CA . LEU A 1 436 ? -0.953 4.387 17.803 1.00 96.06 436 LEU A CA 1
ATOM 3504 C C . LEU A 1 436 ? 0.522 4.762 18.008 1.00 96.06 436 LEU A C 1
ATOM 3506 O O . LEU A 1 436 ? 1.027 5.667 17.339 1.00 96.06 436 LEU A O 1
ATOM 3510 N N . SER A 1 437 ? 1.223 4.053 18.896 1.00 93.44 437 SER A N 1
ATOM 3511 C CA . SER A 1 437 ? 2.663 4.242 19.114 1.00 93.44 437 SER A CA 1
ATOM 3512 C C . SER A 1 437 ? 3.486 3.901 17.869 1.00 93.44 437 SER A C 1
ATOM 3514 O O . SER A 1 437 ? 4.383 4.667 17.507 1.00 93.44 437 SER A O 1
ATOM 3516 N N . LEU A 1 438 ? 3.144 2.817 17.164 1.00 93.44 438 LEU A N 1
ATOM 3517 C CA . LEU A 1 438 ? 3.781 2.455 15.896 1.00 93.44 438 LEU A CA 1
ATOM 3518 C C . LEU A 1 438 ? 3.598 3.552 14.836 1.00 93.44 438 LEU A C 1
ATOM 3520 O O . LEU A 1 438 ? 4.569 3.975 14.208 1.00 93.44 438 LEU A O 1
ATOM 3524 N N . ASN A 1 439 ? 2.372 4.052 14.662 1.00 96.06 439 ASN A N 1
ATOM 3525 C CA . ASN A 1 439 ? 2.082 5.099 13.684 1.00 96.06 439 ASN A CA 1
ATOM 3526 C C . ASN A 1 439 ? 2.812 6.413 14.002 1.00 96.06 439 ASN A C 1
ATOM 3528 O O . ASN A 1 439 ? 3.294 7.087 13.087 1.00 96.06 439 ASN A O 1
ATOM 3532 N N . ALA A 1 440 ? 2.922 6.777 15.284 1.00 92.31 440 ALA A N 1
ATOM 3533 C CA . ALA A 1 440 ? 3.701 7.937 15.711 1.00 92.31 440 ALA A CA 1
ATOM 3534 C C . ALA A 1 440 ? 5.191 7.774 15.360 1.00 92.31 440 ALA A C 1
ATOM 3536 O O . ALA A 1 440 ? 5.764 8.656 14.720 1.00 92.31 440 ALA A O 1
ATOM 3537 N N . GLY A 1 441 ? 5.783 6.612 15.663 1.00 89.88 441 GLY A N 1
ATOM 3538 C CA . GLY A 1 441 ? 7.159 6.297 15.275 1.00 89.88 441 GLY A CA 1
ATOM 3539 C C . GLY A 1 441 ? 7.379 6.350 13.760 1.00 89.88 441 GLY A C 1
ATOM 3540 O O . GLY A 1 441 ? 8.359 6.937 13.297 1.00 89.88 441 GLY A O 1
ATOM 3541 N N . ALA A 1 442 ? 6.447 5.815 12.967 1.00 90.69 442 ALA A N 1
ATOM 3542 C CA . ALA A 1 442 ? 6.522 5.835 11.506 1.00 90.69 442 ALA A CA 1
ATOM 3543 C C . ALA A 1 442 ? 6.472 7.261 10.917 1.00 90.69 442 ALA A C 1
ATOM 3545 O O . ALA A 1 442 ? 7.239 7.575 10.001 1.00 90.69 442 ALA A O 1
ATOM 3546 N N . ARG A 1 443 ? 5.616 8.147 11.452 1.00 92.38 443 ARG A N 1
ATOM 3547 C CA . ARG A 1 443 ? 5.517 9.556 11.015 1.00 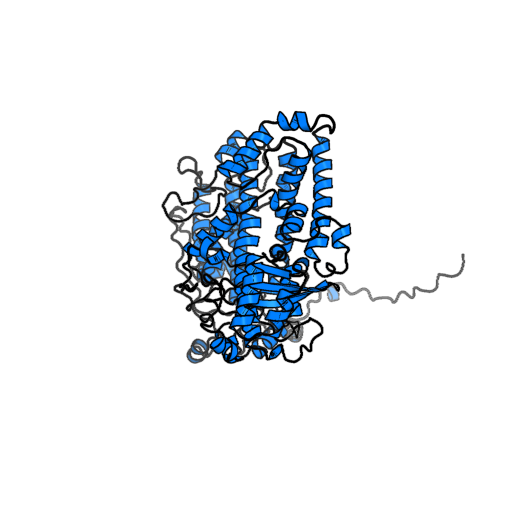92.38 443 ARG A CA 1
ATOM 3548 C C . ARG A 1 443 ? 6.791 10.356 11.269 1.00 92.38 443 ARG A C 1
ATOM 3550 O O . ARG A 1 443 ? 7.134 11.210 10.446 1.00 92.38 443 ARG A O 1
ATOM 3557 N N . ASP A 1 444 ? 7.470 10.072 12.375 1.00 87.19 444 ASP A N 1
ATOM 3558 C CA . ASP A 1 444 ? 8.674 10.789 12.801 1.00 87.19 444 ASP A CA 1
ATOM 3559 C C . ASP A 1 444 ? 9.965 10.179 12.232 1.00 87.19 444 ASP A C 1
ATOM 3561 O O . ASP A 1 444 ? 11.019 10.824 12.237 1.00 87.19 444 ASP A O 1
ATOM 3565 N N . THR A 1 445 ? 9.901 8.946 11.712 1.00 87.00 445 THR A N 1
ATOM 3566 C CA . THR A 1 445 ? 11.087 8.222 11.233 1.00 87.00 445 THR A CA 1
ATOM 3567 C C . THR A 1 445 ? 10.944 7.660 9.820 1.00 87.00 445 THR A C 1
ATOM 3569 O O . THR A 1 445 ? 11.599 8.183 8.922 1.00 87.00 445 THR A O 1
ATOM 3572 N N . LEU A 1 446 ? 10.088 6.664 9.568 1.00 87.00 446 LEU A N 1
ATOM 3573 C CA . LEU A 1 446 ? 9.983 6.007 8.255 1.00 87.00 446 LEU A CA 1
ATOM 3574 C C . LEU A 1 446 ? 9.701 6.981 7.110 1.00 87.00 446 LEU A C 1
ATOM 3576 O O . LEU A 1 446 ? 10.412 6.979 6.107 1.00 87.00 446 LEU A O 1
ATOM 3580 N N . VAL A 1 447 ? 8.692 7.840 7.245 1.00 86.25 447 VAL A N 1
ATOM 3581 C CA . VAL A 1 447 ? 8.355 8.787 6.174 1.00 86.25 447 VAL A CA 1
ATOM 3582 C C . VAL A 1 447 ? 9.504 9.788 5.920 1.00 86.25 447 VAL A C 1
ATOM 3584 O O . VAL A 1 447 ? 9.964 9.879 4.778 1.00 86.25 447 VAL A O 1
ATOM 3587 N N . PRO A 1 448 ? 10.020 10.517 6.937 1.00 85.88 448 PRO A N 1
ATOM 3588 C CA . PRO A 1 448 ? 11.041 11.549 6.734 1.00 85.88 448 PRO A CA 1
ATOM 3589 C C . PRO A 1 448 ? 12.495 11.055 6.647 1.00 85.88 448 PRO A C 1
ATOM 3591 O O . PRO A 1 448 ? 13.367 11.884 6.381 1.00 85.88 448 PRO A O 1
ATOM 3594 N N . GLN A 1 449 ? 12.796 9.782 6.917 1.00 86.00 449 GLN A N 1
ATOM 3595 C CA . GLN A 1 449 ? 14.166 9.231 6.870 1.00 86.00 449 GLN A CA 1
ATOM 3596 C C . GLN A 1 449 ? 14.317 8.031 5.922 1.00 86.00 449 GLN A C 1
ATOM 3598 O O . GLN A 1 449 ? 15.426 7.537 5.753 1.00 86.00 449 GLN A O 1
ATOM 3603 N N . VAL A 1 450 ? 13.223 7.514 5.350 1.00 86.56 450 VAL A N 1
ATOM 3604 C CA . VAL A 1 450 ? 13.269 6.382 4.411 1.00 86.56 450 VAL A CA 1
ATOM 3605 C C . VAL A 1 450 ? 12.456 6.695 3.163 1.00 86.56 450 VAL A C 1
ATOM 3607 O O . VAL A 1 450 ? 13.023 6.816 2.083 1.00 86.56 450 VAL A O 1
ATOM 3610 N N . ILE A 1 451 ? 11.137 6.878 3.289 1.00 86.12 451 ILE A N 1
ATOM 3611 C CA . ILE A 1 451 ? 10.249 7.019 2.123 1.00 86.12 451 ILE A CA 1
ATOM 3612 C C . ILE A 1 451 ? 10.653 8.220 1.274 1.00 86.12 451 ILE A C 1
ATOM 3614 O O . ILE A 1 451 ? 10.798 8.069 0.065 1.00 86.12 451 ILE A O 1
ATOM 3618 N N . LYS A 1 452 ? 10.887 9.391 1.884 1.00 84.62 452 LYS A N 1
ATOM 3619 C CA . LYS A 1 452 ? 11.274 10.594 1.128 1.00 84.62 452 LYS A CA 1
ATOM 3620 C C . LYS A 1 452 ? 12.555 10.397 0.298 1.00 84.62 452 LYS A C 1
ATOM 3622 O O . LYS A 1 452 ? 12.677 10.984 -0.768 1.00 84.62 452 LYS A O 1
ATOM 3627 N N . ASP A 1 453 ? 13.489 9.578 0.791 1.00 83.19 453 ASP A N 1
ATOM 3628 C CA . ASP A 1 453 ? 14.817 9.395 0.198 1.00 83.19 453 ASP A CA 1
ATOM 3629 C C . ASP A 1 453 ? 14.798 8.336 -0.919 1.00 83.19 453 ASP A C 1
ATOM 3631 O O . ASP A 1 453 ? 15.714 8.279 -1.740 1.00 83.19 453 ASP A O 1
ATOM 3635 N N . LEU A 1 454 ? 13.738 7.520 -0.977 1.00 85.94 454 LEU A N 1
ATOM 3636 C CA . LEU A 1 454 ? 13.556 6.434 -1.943 1.00 85.94 454 LEU A CA 1
ATOM 3637 C C . LEU A 1 454 ? 12.622 6.781 -3.107 1.00 85.94 454 LEU A C 1
ATOM 3639 O O . LEU A 1 454 ? 12.471 5.964 -4.014 1.00 85.94 454 LEU A O 1
ATOM 3643 N N . VAL A 1 455 ? 11.975 7.949 -3.093 1.00 89.75 455 VAL A N 1
ATOM 3644 C CA . VAL A 1 455 ? 10.977 8.325 -4.104 1.00 89.75 455 VAL A CA 1
ATOM 3645 C C . VAL A 1 455 ? 11.432 9.502 -4.953 1.00 89.75 455 VAL A C 1
ATOM 3647 O O . VAL A 1 455 ? 12.052 10.450 -4.481 1.00 89.75 455 VAL A O 1
ATOM 3650 N N . GLY A 1 456 ? 11.055 9.487 -6.231 1.00 90.56 456 GLY A N 1
ATOM 3651 C CA . GLY A 1 456 ? 11.256 10.614 -7.146 1.00 90.56 456 GLY A CA 1
ATOM 3652 C C . GLY A 1 456 ? 10.243 11.753 -6.975 1.00 90.56 456 GLY A C 1
ATOM 3653 O O . GLY A 1 456 ? 9.826 12.330 -7.977 1.00 90.56 456 GLY A O 1
ATOM 3654 N N . MET A 1 457 ? 9.798 12.037 -5.746 1.00 92.06 457 MET A N 1
ATOM 3655 C CA . MET A 1 457 ? 8.807 13.072 -5.420 1.00 92.06 457 MET A CA 1
ATOM 3656 C C . MET A 1 457 ? 9.271 13.914 -4.231 1.00 92.06 457 MET A C 1
ATOM 3658 O O . MET A 1 457 ? 9.891 13.401 -3.304 1.00 92.06 457 MET A O 1
ATOM 3662 N N . SER A 1 458 ? 8.955 15.210 -4.246 1.00 92.50 458 SER A N 1
ATOM 3663 C CA . SER A 1 458 ? 9.303 16.096 -3.134 1.00 92.50 458 SER A CA 1
ATOM 3664 C C . SER A 1 458 ? 8.500 15.757 -1.873 1.00 92.50 458 SER A C 1
ATOM 3666 O O . SER A 1 458 ? 7.377 15.253 -1.975 1.00 92.50 458 SER A O 1
ATOM 3668 N N . PRO A 1 459 ? 8.994 16.108 -0.670 1.00 90.75 459 PRO A N 1
ATOM 3669 C CA . PRO A 1 459 ? 8.223 15.939 0.558 1.00 90.75 459 PRO A CA 1
ATOM 3670 C C . PRO A 1 459 ? 6.828 16.568 0.467 1.00 90.75 459 PRO A C 1
ATOM 3672 O O . PRO A 1 459 ? 5.844 15.951 0.861 1.00 90.75 459 PRO A O 1
ATOM 3675 N N . GLU A 1 460 ? 6.717 17.767 -0.114 1.00 92.94 460 GLU A N 1
ATOM 3676 C CA . GLU A 1 460 ? 5.430 18.444 -0.304 1.00 92.94 460 GLU A CA 1
ATOM 3677 C C . GLU A 1 460 ? 4.475 17.637 -1.198 1.00 92.94 460 GLU A C 1
ATOM 3679 O O . GLU A 1 460 ? 3.297 17.500 -0.866 1.00 92.94 460 GLU A O 1
ATOM 3684 N N . GLN A 1 461 ? 4.978 17.069 -2.300 1.00 95.19 461 GLN A N 1
ATOM 3685 C CA . GLN A 1 461 ? 4.199 16.205 -3.192 1.00 95.19 461 GLN A CA 1
ATOM 3686 C C . GLN A 1 461 ? 3.709 14.952 -2.457 1.00 95.19 461 GLN A C 1
ATOM 3688 O O . GLN A 1 461 ? 2.529 14.620 -2.557 1.00 95.19 461 GLN A O 1
ATOM 3693 N N . CYS A 1 462 ? 4.564 14.310 -1.654 1.00 94.50 462 CYS A N 1
ATOM 3694 C CA . CYS A 1 462 ? 4.186 13.156 -0.834 1.00 94.50 462 CYS A CA 1
ATOM 3695 C C . CYS A 1 462 ? 3.085 13.498 0.184 1.00 94.50 462 CYS A C 1
ATOM 3697 O O . CYS A 1 462 ? 2.125 12.742 0.326 1.00 94.50 462 CYS A O 1
ATOM 3699 N N . PHE A 1 463 ? 3.172 14.648 0.866 1.00 95.06 463 PHE A N 1
ATOM 3700 C CA . PHE A 1 463 ? 2.124 15.094 1.796 1.00 95.06 463 PHE A CA 1
ATOM 3701 C C . PHE A 1 463 ? 0.793 15.368 1.089 1.00 95.06 463 PHE A C 1
ATOM 3703 O O . PHE A 1 463 ? -0.252 14.939 1.579 1.00 95.06 463 PHE A O 1
ATOM 3710 N N . LYS A 1 464 ? 0.817 16.039 -0.070 1.00 96.94 464 LYS A N 1
ATOM 3711 C CA . LYS A 1 464 ? -0.388 16.263 -0.885 1.00 96.94 464 LYS A CA 1
ATOM 3712 C C . LYS A 1 464 ? -1.003 14.941 -1.350 1.00 96.94 464 LYS A C 1
ATOM 3714 O O . LYS A 1 464 ? -2.215 14.774 -1.256 1.00 96.94 464 LYS A O 1
ATOM 3719 N N . TYR A 1 465 ? -0.171 13.983 -1.758 1.00 97.62 465 TYR A N 1
ATOM 3720 C CA . TYR A 1 465 ? -0.619 12.653 -2.158 1.00 97.62 465 TYR A CA 1
ATOM 3721 C C . TYR A 1 465 ? -1.302 11.893 -1.014 1.00 97.62 465 TYR A C 1
ATOM 3723 O O . TYR A 1 465 ? -2.413 11.399 -1.192 1.00 97.62 465 TYR A O 1
ATOM 3731 N N . MET A 1 466 ? -0.689 11.847 0.177 1.00 97.12 466 MET A N 1
ATOM 3732 C CA . MET A 1 466 ? -1.295 11.218 1.361 1.00 97.12 466 MET A CA 1
ATOM 3733 C C . MET A 1 466 ? -2.616 11.889 1.749 1.00 97.12 466 MET A C 1
ATOM 3735 O O . MET A 1 466 ? -3.586 11.204 2.063 1.00 97.12 466 MET A O 1
ATOM 3739 N N . ALA A 1 467 ? -2.678 13.224 1.695 1.00 97.56 467 ALA A N 1
ATOM 3740 C CA . ALA A 1 467 ? -3.918 13.961 1.920 1.00 97.56 467 ALA A CA 1
ATOM 3741 C C . ALA A 1 467 ? -4.994 13.571 0.894 1.00 97.56 467 ALA A C 1
ATOM 3743 O O . ALA A 1 467 ? -6.114 13.258 1.281 1.00 97.56 467 ALA A O 1
ATOM 3744 N N . TYR A 1 468 ? -4.641 13.507 -0.393 1.00 98.31 468 TYR A N 1
ATOM 3745 C CA . TYR A 1 468 ? -5.563 13.106 -1.452 1.00 98.31 468 TYR A CA 1
ATOM 3746 C C . TYR A 1 468 ? -6.094 11.680 -1.255 1.00 98.31 468 TYR A C 1
ATOM 3748 O O . TYR A 1 468 ? -7.298 11.463 -1.371 1.00 98.31 468 TYR A O 1
ATOM 3756 N N . GLU A 1 469 ? -5.225 10.711 -0.958 1.00 98.19 469 GLU A N 1
ATOM 3757 C CA . GLU A 1 469 ? -5.624 9.320 -0.693 1.00 98.19 469 GLU A CA 1
ATOM 3758 C C . GLU A 1 469 ? -6.558 9.219 0.514 1.00 98.19 469 GLU A C 1
ATOM 3760 O O . GLU A 1 469 ? -7.568 8.522 0.448 1.00 98.19 469 GLU A O 1
ATOM 3765 N N . TYR A 1 470 ? -6.265 9.956 1.586 1.00 98.62 470 TYR A N 1
ATOM 3766 C CA . TYR A 1 470 ? -7.081 9.968 2.795 1.00 98.62 470 TYR A CA 1
ATOM 3767 C C . TYR A 1 470 ? -8.461 10.587 2.551 1.00 98.62 470 TYR A C 1
ATOM 3769 O O . TYR A 1 470 ? -9.485 9.980 2.851 1.00 98.62 470 TYR A O 1
ATOM 3777 N N . GLU A 1 471 ? -8.506 11.781 1.956 1.00 97.75 471 GLU A N 1
ATOM 3778 C CA . GLU A 1 471 ? -9.749 12.522 1.708 1.00 97.75 471 GLU A CA 1
ATOM 3779 C C . GLU A 1 471 ? -10.652 11.839 0.669 1.00 97.75 471 GLU A C 1
ATOM 3781 O O . GLU A 1 471 ? -11.864 12.070 0.644 1.00 97.75 471 GLU A O 1
ATOM 3786 N N . ASN A 1 472 ? -10.085 10.989 -0.194 1.00 97.56 472 ASN A N 1
ATOM 3787 C CA . ASN A 1 472 ? -10.842 10.212 -1.174 1.00 97.56 472 ASN A CA 1
ATOM 3788 C C . ASN A 1 472 ? -11.138 8.774 -0.731 1.00 97.56 472 ASN A C 1
ATOM 3790 O O . ASN A 1 472 ? -11.849 8.075 -1.456 1.00 97.56 472 ASN A O 1
ATOM 3794 N N . PHE A 1 473 ? -10.671 8.343 0.444 1.00 98.50 473 PHE A N 1
ATOM 3795 C CA . PHE A 1 473 ? -11.046 7.04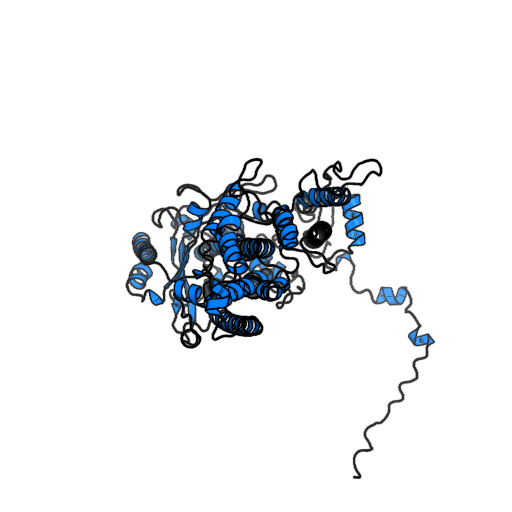9 0.998 1.00 98.50 473 PHE A CA 1
ATOM 3796 C C . PHE A 1 473 ? -12.499 7.073 1.481 1.00 98.50 473 PHE A C 1
ATOM 3798 O O . PHE A 1 473 ? -12.826 7.642 2.519 1.00 98.50 473 PHE A O 1
ATOM 3805 N N . ASP A 1 474 ? -13.378 6.447 0.707 1.00 98.56 474 ASP A N 1
ATOM 3806 C CA . ASP A 1 474 ? -14.785 6.267 1.050 1.00 98.56 474 ASP A CA 1
ATOM 3807 C C . ASP A 1 474 ? -14.963 5.017 1.924 1.00 98.56 474 ASP A C 1
ATOM 3809 O O . ASP A 1 474 ? -14.768 3.892 1.454 1.00 98.56 474 ASP A O 1
ATOM 3813 N N . TYR A 1 475 ? -15.321 5.210 3.196 1.00 98.69 475 TYR A N 1
ATOM 3814 C CA . TYR A 1 475 ? -15.355 4.125 4.180 1.00 98.69 475 TYR A CA 1
ATOM 3815 C C . TYR A 1 475 ? -16.330 3.001 3.799 1.00 98.69 475 TYR A C 1
ATOM 3817 O O . TYR A 1 475 ? -15.984 1.827 3.923 1.00 98.69 475 TYR A O 1
ATOM 3825 N N . GLN A 1 476 ? -17.524 3.343 3.301 1.00 98.69 476 GLN A N 1
ATOM 3826 C CA . GLN A 1 476 ? -18.552 2.367 2.925 1.00 98.69 476 GLN A CA 1
ATOM 3827 C C . GLN A 1 476 ? -18.277 1.720 1.566 1.00 98.69 476 GLN A C 1
ATOM 3829 O O . GLN A 1 476 ? -18.511 0.521 1.398 1.00 98.69 476 GLN A O 1
ATOM 3834 N N . GLN A 1 477 ? -17.762 2.474 0.591 1.00 98.50 477 GLN A N 1
ATOM 3835 C CA . GLN A 1 477 ? -17.414 1.920 -0.721 1.00 98.50 477 GLN A CA 1
ATOM 3836 C C . GLN A 1 477 ? -16.266 0.904 -0.630 1.00 98.50 477 GLN A C 1
ATOM 3838 O O . GLN A 1 477 ? -16.200 -0.000 -1.458 1.00 98.50 477 GLN A O 1
ATOM 3843 N N . ASN A 1 478 ? -15.398 1.025 0.383 1.00 98.50 478 ASN A N 1
ATOM 3844 C CA . ASN A 1 478 ? -14.286 0.103 0.631 1.00 98.50 478 ASN A CA 1
ATOM 3845 C C . ASN A 1 478 ? -14.668 -1.127 1.478 1.00 98.50 478 ASN A C 1
ATOM 3847 O O . ASN A 1 478 ? -13.804 -1.957 1.760 1.00 98.50 478 ASN A O 1
ATOM 3851 N N . TYR A 1 479 ? -15.940 -1.305 1.862 1.00 98.88 479 TYR A N 1
ATOM 3852 C CA . TYR A 1 479 ? -16.389 -2.603 2.379 1.00 98.88 479 TYR A CA 1
ATOM 3853 C C . TYR A 1 479 ? -16.129 -3.666 1.316 1.00 98.88 479 TYR A C 1
ATOM 3855 O O . TYR A 1 479 ? -16.452 -3.452 0.153 1.00 98.88 479 TYR A O 1
ATOM 3863 N N . VAL A 1 480 ? -15.576 -4.821 1.692 1.00 98.81 480 VAL A N 1
ATOM 3864 C CA . VAL A 1 480 ? -15.058 -5.802 0.718 1.00 98.81 480 VAL A CA 1
ATOM 3865 C C . VAL A 1 480 ? -16.041 -6.149 -0.418 1.00 98.81 480 VAL A C 1
ATOM 3867 O O . VAL A 1 480 ? -15.617 -6.141 -1.574 1.00 98.81 480 VAL A O 1
ATOM 3870 N N . PRO A 1 481 ? -17.338 -6.428 -0.165 1.00 98.75 481 PRO A N 1
ATOM 3871 C CA . PRO A 1 481 ? -18.288 -6.675 -1.250 1.00 98.75 481 PRO A CA 1
ATOM 3872 C C . PRO A 1 481 ? -18.504 -5.448 -2.151 1.00 98.75 481 PRO A C 1
ATOM 3874 O O . PRO A 1 481 ? -18.576 -5.589 -3.371 1.00 98.75 481 PRO A O 1
ATOM 3877 N N . ASN A 1 482 ? -18.568 -4.252 -1.563 1.00 98.81 482 ASN A N 1
ATOM 3878 C CA . ASN A 1 482 ? -18.783 -2.994 -2.280 1.00 98.81 482 ASN A CA 1
ATOM 3879 C C . ASN A 1 482 ? -17.560 -2.625 -3.132 1.00 98.81 482 ASN A C 1
ATOM 3881 O O . ASN A 1 482 ? -17.719 -2.188 -4.269 1.00 98.81 482 ASN A O 1
ATOM 3885 N N . ASP A 1 483 ? -16.350 -2.836 -2.609 1.00 98.81 483 ASP A N 1
ATOM 3886 C CA . ASP A 1 483 ? -15.088 -2.609 -3.317 1.00 98.81 483 ASP A CA 1
ATOM 3887 C C . ASP A 1 483 ? -14.971 -3.525 -4.541 1.00 98.81 483 ASP A C 1
ATOM 3889 O O . ASP A 1 483 ? -14.694 -3.062 -5.648 1.00 98.81 483 ASP A O 1
ATOM 3893 N N . LEU A 1 484 ? -15.243 -4.823 -4.365 1.00 98.81 484 LEU A N 1
ATOM 3894 C CA . LEU A 1 484 ? -15.202 -5.788 -5.464 1.00 98.81 484 LEU A CA 1
ATOM 3895 C C . LEU A 1 484 ? -16.167 -5.400 -6.584 1.00 98.81 484 LEU A C 1
ATOM 3897 O O . LEU A 1 484 ? -15.759 -5.357 -7.746 1.00 98.81 484 LEU A O 1
ATOM 3901 N N . GLU A 1 485 ? -17.415 -5.080 -6.239 1.00 98.62 485 GLU A N 1
ATOM 3902 C CA . GLU A 1 485 ? -18.422 -4.655 -7.212 1.00 98.62 485 GLU A CA 1
ATOM 3903 C C . GLU A 1 485 ? -18.012 -3.364 -7.928 1.00 98.62 485 GLU A C 1
ATOM 3905 O O . GLU A 1 485 ? -18.057 -3.301 -9.158 1.00 98.62 485 GLU A O 1
ATOM 3910 N N . HIS A 1 486 ? -17.546 -2.365 -7.176 1.00 98.38 486 HIS A N 1
ATOM 3911 C CA . HIS A 1 486 ? -17.110 -1.079 -7.714 1.00 98.38 486 HIS A CA 1
ATOM 3912 C C . HIS A 1 486 ? -15.966 -1.220 -8.714 1.00 98.38 486 HIS A C 1
ATOM 3914 O O . HIS A 1 486 ? -16.012 -0.642 -9.798 1.00 98.38 486 HIS A O 1
ATOM 3920 N N . ARG A 1 487 ? -14.980 -2.063 -8.395 1.00 98.44 487 ARG A N 1
ATOM 3921 C CA . ARG A 1 487 ? -13.850 -2.357 -9.283 1.00 98.44 487 ARG A CA 1
ATOM 3922 C C . ARG A 1 487 ? -14.228 -3.273 -10.453 1.00 98.44 487 ARG A C 1
ATOM 3924 O O . ARG A 1 487 ? -13.393 -3.533 -11.318 1.00 98.44 487 ARG A O 1
ATOM 3931 N N . GLY A 1 488 ? -15.474 -3.743 -10.532 1.00 98.19 488 GLY A N 1
ATOM 3932 C CA . GLY A 1 488 ? -15.997 -4.540 -11.644 1.00 98.19 488 GLY A CA 1
ATOM 3933 C C . GLY A 1 488 ? -15.767 -6.048 -11.516 1.00 98.19 488 GLY A C 1
ATOM 3934 O O . GLY A 1 488 ? -15.737 -6.757 -12.528 1.00 98.19 488 GLY A O 1
ATOM 3935 N N . PHE A 1 489 ? -15.608 -6.547 -10.291 1.00 98.50 489 PHE A N 1
ATOM 3936 C CA . PHE A 1 489 ? -15.534 -7.968 -9.961 1.00 98.50 489 PHE A CA 1
ATOM 3937 C C . PHE A 1 489 ? -16.834 -8.448 -9.297 1.00 98.50 489 PHE A C 1
ATOM 3939 O O . PHE A 1 489 ? -17.562 -7.655 -8.704 1.00 98.50 489 PHE A O 1
ATOM 3946 N N . PRO A 1 490 ? -17.152 -9.752 -9.360 1.00 98.12 490 PRO A N 1
ATOM 3947 C CA . PRO A 1 490 ? -18.260 -10.292 -8.587 1.00 98.12 490 PRO A CA 1
ATOM 3948 C C . PRO A 1 490 ? -18.023 -10.119 -7.083 1.00 98.12 490 PRO A C 1
ATOM 3950 O O . PRO A 1 490 ? -16.934 -10.391 -6.580 1.00 98.12 490 PRO A O 1
ATOM 3953 N N . ASN A 1 491 ? -19.071 -9.727 -6.364 1.00 97.50 491 ASN A N 1
ATOM 3954 C CA . ASN A 1 491 ? -19.072 -9.538 -4.912 1.00 97.50 491 ASN A CA 1
ATOM 3955 C C . ASN A 1 491 ? -19.745 -10.696 -4.150 1.00 97.50 491 ASN A C 1
ATOM 3957 O O . ASN A 1 491 ? -19.992 -10.599 -2.949 1.00 97.50 491 ASN A O 1
ATOM 3961 N N . THR A 1 492 ? -20.029 -11.804 -4.838 1.00 97.94 492 THR A N 1
ATOM 3962 C CA . THR A 1 492 ? -20.585 -13.034 -4.263 1.00 97.94 492 THR A CA 1
ATOM 3963 C C . THR A 1 492 ? -19.622 -14.199 -4.439 1.00 97.94 492 THR A C 1
ATOM 3965 O O . THR A 1 492 ? -18.789 -14.221 -5.351 1.00 97.94 492 THR A O 1
ATOM 3968 N N . LYS A 1 493 ? -19.753 -15.206 -3.572 1.00 95.69 493 LYS A N 1
ATOM 3969 C CA . LYS A 1 493 ? -18.952 -16.429 -3.666 1.00 95.69 493 LYS A CA 1
ATOM 3970 C C . LYS A 1 493 ? -19.217 -17.154 -4.986 1.00 95.69 493 LYS A C 1
ATOM 3972 O O . LYS A 1 493 ? -18.275 -17.541 -5.665 1.00 95.69 493 LYS A O 1
ATOM 3977 N N . GLU A 1 494 ? -20.486 -17.265 -5.368 1.00 96.69 494 GLU A N 1
ATOM 3978 C CA . GLU A 1 494 ? -20.930 -17.933 -6.591 1.00 96.69 494 GLU A CA 1
ATOM 3979 C C . GLU A 1 494 ? -20.377 -17.238 -7.840 1.00 96.69 494 GLU A C 1
ATOM 3981 O O . GLU A 1 494 ? -19.970 -17.903 -8.789 1.00 96.69 494 GLU A O 1
ATOM 3986 N N . GLY A 1 495 ? -20.314 -15.902 -7.834 1.00 96.94 495 GLY A N 1
ATOM 3987 C CA . GLY A 1 495 ? -19.732 -15.139 -8.935 1.00 96.94 495 GLY A CA 1
ATOM 3988 C C . GLY A 1 495 ? -18.214 -15.315 -9.046 1.00 96.94 495 GLY A C 1
ATOM 3989 O O . GLY A 1 495 ? -17.685 -15.459 -10.147 1.00 96.94 495 GLY A O 1
ATOM 3990 N N . LEU A 1 496 ? -17.506 -15.357 -7.914 1.00 97.44 496 LEU A N 1
ATOM 3991 C CA . LEU A 1 496 ? -16.056 -15.586 -7.871 1.00 97.44 496 LEU A CA 1
ATOM 3992 C C . LEU A 1 496 ? -15.646 -17.055 -8.106 1.00 97.44 496 LEU A C 1
ATOM 3994 O O . LEU A 1 496 ? -14.453 -17.349 -8.250 1.00 97.44 496 LEU A O 1
ATOM 3998 N N . ASP A 1 497 ? -16.602 -17.985 -8.157 1.00 96.50 497 ASP A N 1
ATOM 3999 C CA . ASP A 1 497 ? -16.372 -19.389 -8.514 1.00 96.50 497 ASP A CA 1
ATOM 4000 C C . ASP A 1 497 ? -16.265 -19.627 -10.032 1.00 96.50 497 ASP A C 1
ATOM 4002 O O . ASP A 1 497 ? -15.848 -20.709 -10.455 1.00 96.50 497 ASP A O 1
ATOM 4006 N N . ASP A 1 498 ? -16.543 -18.615 -10.862 1.00 96.94 498 ASP A N 1
ATOM 4007 C CA . ASP A 1 498 ? -16.233 -18.659 -12.293 1.00 96.94 498 ASP A CA 1
ATOM 4008 C C . ASP A 1 498 ? -14.719 -18.850 -12.527 1.00 96.94 498 ASP A C 1
ATOM 4010 O O . ASP A 1 498 ? -13.869 -18.225 -11.881 1.00 96.94 498 ASP A O 1
ATOM 4014 N N . LYS A 1 499 ? -14.368 -19.691 -13.510 1.00 96.62 499 LYS A N 1
ATOM 4015 C CA . LYS A 1 499 ? -12.976 -19.985 -13.888 1.00 96.62 499 LYS A CA 1
ATOM 4016 C C . LYS A 1 499 ? -12.172 -18.733 -14.245 1.00 96.62 499 LYS A C 1
ATOM 4018 O O . LYS A 1 499 ? -10.962 -18.716 -14.019 1.00 96.62 499 LYS A O 1
ATOM 4023 N N . LYS A 1 500 ? -12.831 -17.688 -14.750 1.00 96.75 500 LYS A N 1
ATOM 4024 C CA . LYS A 1 500 ? -12.238 -16.384 -15.067 1.00 96.75 500 LYS A CA 1
ATOM 4025 C C . LYS A 1 500 ? -11.582 -15.712 -13.853 1.00 96.75 500 LYS A C 1
ATOM 4027 O O . LYS A 1 500 ? -10.663 -14.923 -14.035 1.00 96.75 500 LYS A O 1
ATOM 4032 N N . TYR A 1 501 ? -11.998 -16.029 -12.626 1.00 97.56 501 TYR A N 1
ATOM 4033 C CA . TYR A 1 501 ? -11.455 -15.423 -11.402 1.00 97.56 501 TYR A CA 1
ATOM 4034 C C . TYR A 1 501 ? -10.571 -16.379 -10.588 1.00 97.56 501 TYR A C 1
ATOM 4036 O O . TYR A 1 501 ? -10.170 -16.045 -9.475 1.00 97.56 501 TYR A O 1
ATOM 4044 N N . ASN A 1 502 ? -10.205 -17.545 -11.138 1.00 95.38 502 ASN A N 1
ATOM 4045 C CA . ASN A 1 502 ? -9.400 -18.554 -10.434 1.00 95.38 502 ASN A CA 1
ATOM 4046 C C . ASN A 1 502 ? -8.064 -18.024 -9.900 1.00 95.38 502 ASN A C 1
ATOM 4048 O O . ASN A 1 502 ? -7.650 -18.419 -8.812 1.00 95.38 502 ASN A O 1
ATOM 4052 N N . ASN A 1 503 ? -7.406 -17.130 -10.641 1.00 97.50 503 ASN A N 1
ATOM 4053 C CA . ASN A 1 503 ? -6.120 -16.566 -10.229 1.00 97.50 503 ASN A CA 1
ATOM 4054 C C . ASN A 1 503 ? -6.268 -15.320 -9.344 1.00 97.50 503 ASN A C 1
ATOM 4056 O O . ASN A 1 503 ? -5.264 -14.830 -8.833 1.00 97.50 503 ASN A O 1
ATOM 4060 N N . TYR A 1 504 ? -7.487 -14.810 -9.118 1.00 97.81 504 TYR A N 1
ATOM 4061 C CA . TYR A 1 504 ? -7.705 -13.667 -8.231 1.00 97.81 504 TYR A CA 1
ATOM 4062 C C . TYR A 1 504 ? -7.913 -14.117 -6.779 1.00 97.81 504 TYR A C 1
ATOM 4064 O O . TYR A 1 504 ? -8.960 -13.897 -6.167 1.00 97.81 504 TYR A O 1
ATOM 4072 N N . ALA A 1 505 ? -6.899 -14.786 -6.225 1.00 96.38 505 ALA A N 1
ATOM 4073 C CA . ALA A 1 505 ? -6.986 -15.421 -4.911 1.00 96.38 505 ALA A CA 1
ATOM 4074 C C . ALA A 1 505 ? -7.318 -14.430 -3.782 1.00 96.38 505 ALA A C 1
ATOM 4076 O O . ALA A 1 505 ? -8.043 -14.800 -2.857 1.00 96.38 505 ALA A O 1
ATOM 4077 N N . TYR A 1 506 ? -6.854 -13.175 -3.875 1.00 97.88 506 TYR A N 1
ATOM 4078 C CA . TYR A 1 506 ? -7.228 -12.120 -2.931 1.00 97.88 506 TYR A CA 1
ATOM 4079 C C . TYR A 1 506 ? -8.748 -11.952 -2.847 1.00 97.88 506 TYR A C 1
ATOM 4081 O O . TYR A 1 506 ? -9.297 -12.140 -1.768 1.00 97.88 506 TYR A O 1
ATOM 4089 N N . ALA A 1 507 ? -9.433 -11.692 -3.967 1.00 98.19 507 ALA A N 1
ATOM 4090 C CA . ALA A 1 507 ? -10.879 -11.455 -3.986 1.00 98.19 507 ALA A CA 1
ATOM 4091 C C . ALA A 1 507 ? -11.667 -12.617 -3.356 1.00 98.19 507 ALA A C 1
ATOM 4093 O O . ALA A 1 507 ? -12.543 -12.402 -2.517 1.00 98.19 507 ALA A O 1
ATOM 4094 N N . LYS A 1 508 ? -11.307 -13.862 -3.701 1.00 97.69 508 LYS A N 1
ATOM 4095 C CA . LYS A 1 508 ? -11.967 -15.069 -3.169 1.00 97.69 508 LYS A CA 1
ATOM 4096 C C . LYS A 1 508 ? -11.788 -15.189 -1.654 1.00 97.69 508 LYS A C 1
ATOM 4098 O O . LYS A 1 508 ? -12.753 -15.416 -0.922 1.00 97.69 508 LYS A O 1
ATOM 4103 N N . ASN A 1 509 ? -10.553 -15.025 -1.184 1.00 97.69 509 ASN A N 1
ATOM 4104 C CA . ASN A 1 509 ? -10.213 -15.202 0.224 1.00 97.69 509 ASN A CA 1
ATOM 4105 C C . ASN A 1 509 ? -10.738 -14.051 1.082 1.00 97.69 509 ASN A C 1
ATOM 4107 O O . ASN A 1 509 ? -11.279 -14.289 2.162 1.00 97.69 509 ASN A O 1
ATOM 4111 N N . ILE A 1 510 ? -10.620 -12.814 0.601 1.00 98.25 510 ILE A N 1
ATOM 4112 C CA . ILE A 1 510 ? -10.992 -11.631 1.368 1.00 98.25 510 ILE A CA 1
ATOM 4113 C C . ILE A 1 510 ? -12.507 -11.491 1.498 1.00 98.25 510 ILE A C 1
ATOM 4115 O O . ILE A 1 510 ? -12.977 -11.150 2.580 1.00 98.25 510 ILE A O 1
ATOM 4119 N N . LEU A 1 511 ? -13.284 -11.863 0.472 1.00 98.62 511 LEU A N 1
ATOM 4120 C CA . LEU A 1 511 ? -14.745 -11.912 0.562 1.00 98.62 511 LEU A CA 1
ATOM 4121 C C . LEU A 1 511 ? -15.208 -12.976 1.566 1.00 98.62 511 LEU A C 1
ATOM 4123 O O . LEU A 1 511 ? -16.090 -12.733 2.390 1.00 98.62 511 LEU A O 1
ATOM 4127 N N . SER A 1 512 ? -14.582 -14.157 1.543 1.00 98.19 512 SER A N 1
ATOM 4128 C CA . SER A 1 512 ? -14.855 -15.203 2.535 1.00 98.19 512 SER A CA 1
ATOM 4129 C C . SER A 1 512 ? -14.501 -14.746 3.955 1.00 98.19 512 SER A C 1
ATOM 4131 O O . SER A 1 512 ? -15.249 -15.018 4.900 1.00 98.19 512 SER A O 1
ATOM 4133 N N . MET A 1 513 ? -13.373 -14.049 4.117 1.00 98.50 513 MET A N 1
ATOM 4134 C CA . MET A 1 513 ? -12.934 -13.508 5.402 1.00 98.50 513 MET A CA 1
ATOM 4135 C C . MET A 1 513 ? -13.889 -12.421 5.904 1.00 98.50 513 MET A C 1
ATOM 4137 O O . MET A 1 513 ? -14.324 -12.492 7.050 1.00 98.50 513 MET A O 1
ATOM 4141 N N . TRP A 1 514 ? -14.291 -11.483 5.041 1.00 98.75 514 TRP A N 1
ATOM 4142 C CA . TRP A 1 514 ? -15.278 -10.447 5.349 1.00 98.75 514 TRP A CA 1
ATOM 4143 C C . TRP A 1 514 ? -16.566 -11.049 5.906 1.00 98.75 514 TRP A C 1
ATOM 4145 O O . TRP A 1 514 ? -16.976 -10.714 7.012 1.00 98.75 514 TRP A O 1
ATOM 4155 N N . ASN A 1 515 ? -17.157 -12.015 5.199 1.00 98.56 515 ASN A N 1
ATOM 4156 C CA . ASN A 1 515 ? -18.391 -12.673 5.637 1.00 98.56 515 ASN A CA 1
ATOM 4157 C C . ASN A 1 515 ? -18.233 -13.389 6.988 1.00 98.56 515 ASN A C 1
ATOM 4159 O O . ASN A 1 515 ? -19.163 -13.425 7.796 1.00 98.56 515 ASN A O 1
ATOM 4163 N N . THR A 1 516 ? -17.047 -13.944 7.249 1.00 98.69 516 THR A N 1
ATOM 4164 C CA . THR A 1 516 ? -16.734 -14.609 8.519 1.00 98.69 516 THR A CA 1
ATOM 4165 C C . THR A 1 516 ? -16.636 -13.600 9.663 1.00 98.69 516 THR A C 1
ATOM 4167 O O . THR A 1 516 ? -17.270 -13.799 10.700 1.00 98.69 516 THR A O 1
ATOM 4170 N N . ILE A 1 517 ? -15.905 -12.498 9.464 1.00 98.81 517 ILE A N 1
ATOM 4171 C CA . ILE A 1 517 ? -15.778 -11.414 10.449 1.00 98.81 517 ILE A CA 1
ATOM 4172 C C . ILE A 1 517 ? -17.146 -10.782 10.701 1.00 98.81 517 ILE A C 1
ATOM 4174 O O . ILE A 1 517 ? -17.549 -10.665 11.852 1.00 98.81 517 ILE A O 1
ATOM 4178 N N . ARG A 1 518 ? -17.912 -10.480 9.649 1.00 98.75 518 ARG A N 1
ATOM 4179 C CA . ARG A 1 518 ? -19.261 -9.914 9.751 1.00 98.75 518 ARG A CA 1
ATOM 4180 C C . ARG A 1 518 ? -20.189 -10.775 10.602 1.00 98.75 518 ARG A C 1
ATOM 4182 O O . ARG A 1 518 ? -20.896 -10.270 11.472 1.00 98.75 518 ARG A O 1
ATOM 4189 N N . LYS A 1 519 ? -20.161 -12.097 10.395 1.00 98.81 519 LYS A N 1
ATOM 4190 C CA . LYS A 1 519 ? -20.928 -13.053 11.206 1.00 98.81 519 LYS A CA 1
ATOM 4191 C C . LYS A 1 519 ? -20.482 -13.046 12.670 1.00 98.81 519 LYS A C 1
ATOM 4193 O O . LYS A 1 519 ? -21.336 -13.082 13.555 1.00 98.81 519 LYS A O 1
ATOM 4198 N N . TYR A 1 520 ? -19.174 -13.004 12.922 1.00 98.75 520 TYR A N 1
ATOM 4199 C CA . TYR A 1 520 ? -18.618 -12.893 14.272 1.00 98.75 520 TYR A CA 1
ATOM 4200 C C . TYR A 1 520 ? -19.062 -11.592 14.958 1.00 98.75 520 TYR A C 1
ATOM 4202 O O . TYR A 1 520 ? -19.618 -11.647 16.053 1.00 98.75 520 TYR A O 1
ATOM 4210 N N . VAL A 1 521 ? -18.915 -10.448 14.287 1.00 98.88 521 VAL A N 1
ATOM 4211 C CA . VAL A 1 521 ? -19.325 -9.126 14.780 1.00 98.88 521 VAL A CA 1
ATOM 4212 C C . VAL A 1 521 ? -20.814 -9.104 15.109 1.00 98.88 521 VAL A C 1
ATOM 4214 O O . VAL A 1 521 ? -21.180 -8.717 16.217 1.00 98.88 521 VAL A O 1
ATOM 4217 N N . LYS A 1 522 ? -21.676 -9.590 14.204 1.00 98.81 522 LYS A N 1
ATOM 4218 C CA . LYS A 1 522 ? -23.118 -9.699 14.470 1.00 98.81 522 LYS A CA 1
ATOM 4219 C C . LYS A 1 522 ? -23.395 -10.540 15.717 1.00 98.81 522 LYS A C 1
ATOM 4221 O O . LYS A 1 522 ? -24.158 -10.110 16.576 1.00 98.81 522 LYS A O 1
ATOM 4226 N N . GLY A 1 523 ? -22.753 -11.702 15.849 1.00 98.62 523 GLY A N 1
ATOM 4227 C CA . GLY A 1 523 ? -22.898 -12.560 17.027 1.00 98.62 523 GLY A CA 1
ATOM 4228 C C . GLY A 1 523 ? -22.496 -11.867 18.334 1.00 98.62 523 GLY A C 1
ATOM 4229 O O . GLY A 1 523 ? -23.201 -12.001 19.329 1.00 98.62 523 GLY A O 1
ATOM 4230 N N . MET A 1 524 ? -21.410 -11.089 18.319 1.00 98.44 524 MET A N 1
ATOM 4231 C CA . MET A 1 524 ? -20.939 -10.330 19.483 1.00 98.44 524 MET A CA 1
ATOM 4232 C C . MET A 1 524 ? -21.863 -9.161 19.838 1.00 98.44 524 MET A C 1
ATOM 4234 O O . MET A 1 524 ? -22.157 -8.946 21.008 1.00 98.44 524 MET A O 1
ATOM 4238 N N . LEU A 1 525 ? -22.363 -8.415 18.852 1.00 98.50 525 LEU A N 1
ATOM 4239 C CA . LEU A 1 525 ? -23.301 -7.318 19.109 1.00 98.50 525 LEU A CA 1
ATOM 4240 C C . LEU A 1 525 ? -24.636 -7.832 19.668 1.00 98.50 525 LEU A C 1
ATOM 4242 O O . LEU A 1 525 ? -25.211 -7.196 20.552 1.00 98.50 525 LEU A O 1
ATOM 4246 N N . LEU A 1 526 ? -25.083 -9.015 19.236 1.00 98.19 526 LEU A N 1
ATOM 4247 C CA . LEU A 1 526 ? -26.297 -9.663 19.741 1.00 98.19 526 LEU A CA 1
ATOM 4248 C C . LEU A 1 526 ? -26.190 -10.179 21.187 1.00 98.19 526 LEU A C 1
ATOM 4250 O O . LEU A 1 526 ? -27.201 -10.552 21.773 1.00 98.19 526 LEU A O 1
ATOM 4254 N N . THR A 1 527 ? -25.004 -10.166 21.811 1.00 96.56 527 THR A N 1
ATOM 4255 C CA . THR A 1 527 ? -24.904 -10.401 23.265 1.00 96.56 527 THR A CA 1
ATOM 4256 C C . THR A 1 527 ? -25.319 -9.178 24.085 1.00 96.56 527 THR A C 1
ATOM 4258 O O . THR A 1 527 ? -25.406 -9.265 25.308 1.00 96.56 527 THR A O 1
ATOM 4261 N N . HIS A 1 528 ? -25.489 -8.022 23.437 1.00 95.38 528 HIS A N 1
ATOM 4262 C CA . HIS A 1 528 ? -25.820 -6.748 24.073 1.00 95.38 528 HIS A CA 1
ATOM 4263 C C . HIS A 1 528 ? -27.126 -6.142 23.540 1.00 95.38 528 HIS A C 1
ATOM 4265 O O . HIS A 1 528 ? -27.918 -5.607 24.316 1.00 95.38 528 HIS A O 1
ATOM 4271 N N . TYR A 1 529 ? -27.367 -6.242 22.233 1.00 95.88 529 TYR A N 1
ATOM 4272 C CA . TYR A 1 529 ? -28.591 -5.778 21.588 1.00 95.88 529 TYR A CA 1
ATOM 4273 C C . TYR A 1 529 ? -29.492 -6.968 21.238 1.00 95.88 529 TYR A C 1
ATOM 4275 O O . TYR A 1 529 ? -29.059 -7.888 20.551 1.00 95.88 529 TYR A O 1
ATOM 4283 N N . ASP A 1 530 ? -30.758 -6.939 21.658 1.00 95.94 530 ASP A N 1
ATOM 4284 C CA . ASP A 1 530 ? -31.735 -7.952 21.237 1.00 95.94 530 ASP A CA 1
ATOM 4285 C C . ASP A 1 530 ? -32.124 -7.705 19.780 1.00 95.94 530 ASP A C 1
ATOM 4287 O O . ASP A 1 530 ? -32.539 -6.594 19.460 1.00 95.94 530 ASP A O 1
ATOM 4291 N N . GLU A 1 531 ? -32.039 -8.716 18.911 1.00 95.62 531 GLU A N 1
ATOM 4292 C CA . GLU A 1 531 ? -32.193 -8.550 17.452 1.00 95.62 531 GLU A CA 1
ATOM 4293 C C . GLU A 1 531 ? -33.483 -7.811 17.054 1.00 95.62 531 GLU A C 1
ATOM 4295 O O . GLU A 1 531 ? -33.444 -6.925 16.205 1.00 95.62 531 GLU A O 1
ATOM 4300 N N . GLU A 1 532 ? -34.604 -8.098 17.722 1.00 96.69 532 GLU A N 1
ATOM 4301 C CA . GLU A 1 532 ? -35.910 -7.476 17.445 1.00 96.69 532 GLU A CA 1
ATOM 4302 C C . GLU A 1 532 ? -35.980 -5.983 17.812 1.00 96.69 532 GLU A C 1
ATOM 4304 O O . GLU A 1 532 ? -36.785 -5.246 17.247 1.00 96.69 532 GLU A O 1
ATOM 4309 N N . THR A 1 533 ? -35.149 -5.529 18.756 1.00 97.31 533 THR A N 1
ATOM 4310 C CA . THR A 1 533 ? -35.143 -4.139 19.261 1.00 97.31 533 THR A CA 1
ATOM 4311 C C . THR A 1 533 ? -33.826 -3.409 18.988 1.00 97.31 533 THR A C 1
ATOM 4313 O O . THR A 1 533 ? -33.681 -2.239 19.346 1.00 97.31 533 THR A O 1
ATOM 4316 N N . ALA A 1 534 ? -32.856 -4.077 18.355 1.00 97.88 534 ALA A N 1
ATOM 4317 C CA . ALA A 1 534 ? -31.488 -3.595 18.197 1.00 97.88 534 ALA A CA 1
ATOM 4318 C C . ALA A 1 534 ? -31.439 -2.270 17.439 1.00 97.88 534 ALA A C 1
ATOM 4320 O O . ALA A 1 534 ? -30.787 -1.333 17.886 1.00 97.88 534 ALA A O 1
ATOM 4321 N N . ASP A 1 535 ? -32.188 -2.165 16.345 1.00 98.50 535 ASP A N 1
ATOM 4322 C CA . ASP A 1 535 ? -32.259 -0.955 15.532 1.00 98.50 535 ASP A CA 1
ATOM 4323 C C . ASP A 1 535 ? -32.755 0.256 16.335 1.00 98.50 535 ASP A C 1
ATOM 4325 O O . ASP A 1 535 ? -32.196 1.345 16.232 1.00 98.50 535 ASP A O 1
ATOM 4329 N N . GLU A 1 536 ? -33.783 0.082 17.170 1.00 98.12 536 GLU A N 1
ATOM 4330 C CA . GLU A 1 536 ? -34.271 1.151 18.048 1.00 98.12 536 GLU A CA 1
ATOM 4331 C C . GLU A 1 536 ? -33.234 1.522 19.111 1.00 98.12 536 GLU A C 1
ATOM 4333 O O . GLU A 1 536 ? -32.962 2.705 19.318 1.00 98.12 536 GLU A O 1
ATOM 4338 N N . LYS A 1 537 ? -32.619 0.522 19.755 1.00 97.88 537 LYS A N 1
ATOM 4339 C CA . LYS A 1 537 ? -31.574 0.745 20.761 1.00 97.88 537 LYS A CA 1
ATOM 4340 C C . LYS A 1 537 ? -30.374 1.492 20.175 1.00 97.88 537 LYS A C 1
ATOM 4342 O O . LYS A 1 537 ? -29.898 2.420 20.810 1.00 97.88 537 LYS A O 1
ATOM 4347 N N . ILE A 1 538 ? -29.938 1.142 18.964 1.00 98.44 538 ILE A N 1
ATOM 4348 C CA . ILE A 1 538 ? -28.807 1.771 18.264 1.00 98.44 538 ILE A CA 1
ATOM 4349 C C . ILE A 1 538 ? -29.119 3.219 17.872 1.00 98.44 538 ILE A C 1
ATOM 4351 O O . ILE A 1 538 ? -28.272 4.093 18.053 1.00 98.44 538 ILE A O 1
ATOM 4355 N N . ARG A 1 539 ? -30.337 3.512 17.396 1.00 98.25 539 ARG A N 1
ATOM 4356 C CA . ARG A 1 539 ? -30.757 4.902 17.125 1.00 98.25 539 ARG A CA 1
ATOM 4357 C C . ARG A 1 539 ? -30.741 5.776 18.376 1.00 98.25 539 ARG A C 1
ATOM 4359 O O . ARG A 1 539 ? -30.421 6.956 18.296 1.00 98.25 539 ARG A O 1
ATOM 4366 N N . ASN A 1 540 ? -31.077 5.189 19.522 1.00 97.88 540 ASN A N 1
ATOM 4367 C CA . ASN A 1 540 ? -31.090 5.868 20.816 1.00 97.88 540 ASN A CA 1
ATOM 4368 C C . ASN A 1 540 ? -29.727 5.825 21.540 1.00 97.88 540 ASN A C 1
ATOM 4370 O O . ASN A 1 540 ? -29.602 6.358 22.645 1.00 97.88 540 ASN A O 1
ATOM 4374 N N . ASP A 1 541 ? -28.709 5.199 20.943 1.00 98.25 541 ASP A N 1
ATOM 4375 C CA . ASP A 1 541 ? -27.369 5.087 21.510 1.00 98.25 541 ASP A CA 1
ATOM 4376 C C . ASP A 1 541 ? -26.523 6.311 21.146 1.00 98.25 541 ASP A C 1
ATOM 4378 O O . ASP A 1 541 ? -25.871 6.370 20.100 1.00 98.25 541 ASP A O 1
ATOM 4382 N N . ASN A 1 542 ? -26.526 7.307 22.034 1.00 98.31 542 ASN A N 1
ATOM 4383 C CA . ASN A 1 542 ? -25.792 8.555 21.822 1.00 98.31 542 ASN A CA 1
ATOM 4384 C C . ASN A 1 542 ? -24.283 8.344 21.625 1.00 98.31 542 ASN A C 1
ATOM 4386 O O . ASN A 1 542 ? -23.661 9.153 20.944 1.00 98.31 542 ASN A O 1
ATOM 4390 N N . PHE A 1 543 ? -23.686 7.274 22.168 1.00 98.62 543 PHE A N 1
ATOM 4391 C CA . PHE A 1 543 ? -22.262 7.011 21.959 1.00 98.62 543 PHE A CA 1
ATOM 4392 C C . PHE A 1 543 ? -21.986 6.626 20.506 1.00 98.62 543 PHE A C 1
ATOM 4394 O O . PHE A 1 543 ? -21.022 7.113 19.920 1.00 98.62 543 PHE A O 1
ATOM 4401 N N . ILE A 1 544 ? -22.856 5.815 19.896 1.00 98.81 544 ILE A N 1
ATOM 4402 C CA . ILE A 1 544 ? -22.759 5.468 18.473 1.00 98.81 544 ILE A CA 1
ATOM 4403 C C . ILE A 1 544 ? -22.988 6.695 17.591 1.00 98.81 544 ILE A C 1
ATOM 4405 O O . ILE A 1 544 ? -22.229 6.908 16.645 1.00 98.81 544 ILE A O 1
ATOM 4409 N N . GLN A 1 545 ? -23.979 7.531 17.912 1.00 98.75 545 GLN A N 1
ATOM 4410 C CA . GLN A 1 545 ? -24.244 8.752 17.142 1.00 98.75 545 GLN A CA 1
ATOM 4411 C C . GLN A 1 545 ? -23.067 9.743 17.225 1.00 98.75 545 GLN A C 1
ATOM 4413 O O . GLN A 1 545 ? -22.625 10.279 16.204 1.00 98.75 545 GLN A O 1
ATOM 4418 N N . ASP A 1 546 ? -22.502 9.933 18.421 1.00 98.75 546 ASP A N 1
ATOM 4419 C CA . ASP A 1 546 ? -21.308 10.754 18.628 1.00 98.75 546 ASP A CA 1
ATOM 4420 C C . ASP A 1 546 ? -20.090 10.169 17.901 1.00 98.75 546 ASP A C 1
ATOM 4422 O O . ASP A 1 546 ? -19.318 10.922 17.311 1.00 98.75 546 ASP A O 1
ATOM 4426 N N . TRP A 1 547 ? -19.921 8.842 17.893 1.00 98.81 547 TRP A N 1
ATOM 4427 C CA . TRP A 1 547 ? -18.826 8.164 17.191 1.00 98.81 547 TRP A CA 1
ATOM 4428 C C . TRP A 1 547 ? -18.859 8.399 15.684 1.00 98.81 547 TRP A C 1
ATOM 4430 O O . TRP A 1 547 ? -17.835 8.773 15.111 1.00 98.81 547 TRP A O 1
ATOM 4440 N N . CYS A 1 548 ? -20.035 8.263 15.060 1.00 98.88 548 CYS A N 1
ATOM 4441 C CA . CYS A 1 548 ? -20.217 8.551 13.636 1.00 98.88 548 CYS A CA 1
ATOM 4442 C C . CYS A 1 548 ? -19.823 10.001 13.328 1.00 98.88 548 CYS A C 1
ATOM 4444 O O . CYS A 1 548 ? -18.983 10.258 12.464 1.00 98.88 548 CYS A O 1
ATOM 4446 N N . LYS A 1 549 ? -20.351 10.950 14.111 1.00 98.75 549 LYS A N 1
ATOM 4447 C CA . LYS A 1 549 ? -20.045 12.375 13.958 1.00 98.75 549 LYS A CA 1
ATOM 4448 C C . LYS A 1 549 ? -18.560 12.677 14.160 1.00 98.75 549 LYS A C 1
ATOM 4450 O O . LYS A 1 549 ? -17.987 13.464 13.406 1.00 98.75 549 LYS A O 1
ATOM 4455 N N . GLU A 1 550 ? -17.920 12.085 15.163 1.00 98.69 550 GLU A N 1
ATOM 4456 C CA . GLU A 1 550 ? -16.501 12.300 15.456 1.00 98.69 550 GLU A CA 1
ATOM 4457 C C . GLU A 1 550 ? -15.610 11.754 14.333 1.00 98.69 550 GLU A C 1
ATOM 4459 O O . GLU A 1 550 ? -14.669 12.436 13.927 1.00 98.69 550 GLU A O 1
ATOM 4464 N N . ALA A 1 551 ? -15.929 10.577 13.784 1.00 98.69 551 ALA A N 1
ATOM 4465 C CA . ALA A 1 551 ? -15.218 9.993 12.647 1.00 98.69 551 ALA A CA 1
ATOM 4466 C C . ALA A 1 551 ? -15.368 10.846 11.373 1.00 98.69 551 ALA A C 1
ATOM 4468 O O . ALA A 1 551 ? -14.384 11.093 10.675 1.00 98.69 551 ALA A O 1
ATOM 4469 N N . GLN A 1 552 ? -16.568 11.370 11.104 1.00 98.56 552 GLN A N 1
ATOM 4470 C CA . GLN A 1 552 ? -16.846 12.242 9.954 1.00 98.56 552 GLN A CA 1
ATOM 4471 C C . GLN A 1 552 ? -16.208 13.635 10.083 1.00 98.56 552 GLN A C 1
ATOM 4473 O O . GLN A 1 552 ? -15.807 14.225 9.082 1.00 98.56 552 GLN A O 1
ATOM 4478 N N . THR A 1 553 ? -16.129 14.196 11.296 1.00 97.62 553 THR A N 1
ATOM 4479 C CA . THR A 1 553 ? -15.700 15.592 11.512 1.00 97.62 553 THR A CA 1
ATOM 4480 C C . THR A 1 553 ? -14.260 15.709 11.999 1.00 97.62 553 THR A C 1
ATOM 4482 O O . THR A 1 553 ? -13.423 16.259 11.286 1.00 97.62 553 THR A O 1
ATOM 4485 N N . GLY A 1 554 ? -13.951 15.195 13.192 1.00 96.44 554 GLY A N 1
ATOM 4486 C CA . GLY A 1 554 ? -12.597 15.186 13.747 1.00 96.44 554 GLY A CA 1
ATOM 4487 C C . GLY A 1 554 ? -11.673 14.268 12.952 1.00 96.44 554 GLY A C 1
ATOM 4488 O O . GLY A 1 554 ? -10.589 14.683 12.550 1.00 96.44 554 GLY A O 1
ATOM 4489 N N . GLY A 1 555 ? -12.154 13.059 12.648 1.00 97.50 555 GLY A N 1
ATOM 4490 C CA . GLY A 1 555 ? -11.455 12.093 11.804 1.00 97.50 555 GLY A CA 1
ATOM 4491 C C . GLY A 1 555 ? -11.484 12.442 10.315 1.00 97.50 555 GLY A C 1
ATOM 4492 O O . GLY A 1 555 ? -10.616 11.996 9.578 1.00 97.50 555 GLY A O 1
ATOM 4493 N N . ARG A 1 556 ? -12.436 13.262 9.846 1.00 97.94 556 ARG A N 1
ATOM 4494 C CA . ARG A 1 556 ? -12.620 13.603 8.418 1.00 97.94 556 ARG A CA 1
ATOM 4495 C C . ARG A 1 556 ? -12.695 12.390 7.482 1.00 97.94 556 ARG A C 1
ATOM 4497 O O . ARG A 1 556 ? -12.285 12.475 6.327 1.00 97.94 556 ARG A O 1
ATOM 4504 N N . ILE A 1 557 ? -13.205 11.262 7.968 1.00 98.44 557 ILE A N 1
ATOM 4505 C CA . ILE A 1 557 ? -13.353 10.058 7.152 1.00 98.44 557 ILE A CA 1
ATOM 4506 C C . ILE A 1 557 ? -14.560 10.248 6.234 1.00 98.44 557 ILE A C 1
ATOM 4508 O O . ILE A 1 557 ? -15.697 10.402 6.693 1.00 98.44 557 ILE A O 1
ATOM 4512 N N . LYS A 1 558 ? -14.316 10.241 4.922 1.00 98.25 558 LYS A N 1
ATOM 4513 C CA . LYS A 1 558 ? -15.364 10.412 3.918 1.00 98.25 558 LYS A CA 1
ATOM 4514 C C . LYS A 1 558 ? -16.335 9.232 3.962 1.00 98.25 558 LYS A C 1
ATOM 4516 O O . LYS A 1 558 ? -15.926 8.072 3.939 1.00 98.25 558 LYS A O 1
ATOM 4521 N N . ASN A 1 559 ? -17.630 9.551 3.988 1.00 98.12 559 ASN A N 1
ATOM 4522 C CA . ASN A 1 559 ? -18.725 8.579 3.998 1.00 98.12 559 ASN A CA 1
ATOM 4523 C C . ASN A 1 559 ? -18.590 7.521 5.109 1.00 98.12 559 ASN A C 1
ATOM 4525 O O . ASN A 1 559 ? -18.944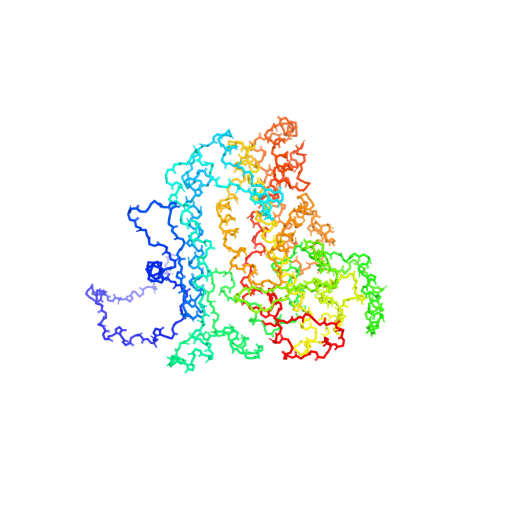 6.361 4.921 1.00 98.12 559 ASN A O 1
ATOM 4529 N N . PHE A 1 560 ? -18.083 7.911 6.284 1.00 98.69 560 PHE A N 1
ATOM 4530 C CA . PHE A 1 560 ? -18.286 7.112 7.492 1.00 98.69 560 PHE A CA 1
ATOM 4531 C C . PHE A 1 560 ? -19.794 7.080 7.817 1.00 98.69 560 PHE A C 1
ATOM 4533 O O . PHE A 1 560 ? -20.426 8.140 7.778 1.00 98.69 560 PHE A O 1
ATOM 4540 N N . PRO A 1 561 ? -20.396 5.909 8.093 1.00 98.25 561 PRO A N 1
ATOM 4541 C CA . PRO A 1 561 ? -21.850 5.754 8.081 1.00 98.25 561 PRO A CA 1
ATOM 4542 C C . PRO A 1 561 ? -22.556 6.521 9.204 1.00 98.25 561 PRO A C 1
ATOM 4544 O O . PRO A 1 561 ? -22.077 6.553 10.333 1.00 98.25 561 PRO A O 1
ATOM 4547 N N . ASP A 1 562 ? -23.757 7.030 8.919 1.00 98.19 562 ASP A N 1
ATOM 4548 C CA . ASP A 1 562 ? -24.734 7.412 9.943 1.00 98.19 562 ASP A CA 1
ATOM 4549 C C . ASP A 1 562 ? -25.468 6.146 10.415 1.00 98.19 562 ASP A C 1
ATOM 4551 O O . ASP A 1 562 ? -26.412 5.670 9.778 1.00 98.19 562 ASP A O 1
ATOM 4555 N N . ILE A 1 563 ? -24.999 5.544 11.507 1.00 98.69 563 ILE A N 1
ATOM 4556 C CA . ILE A 1 563 ? -25.453 4.221 11.951 1.00 98.69 563 ILE A CA 1
ATOM 4557 C C . ILE A 1 563 ? -26.824 4.315 12.642 1.00 98.69 563 ILE A C 1
ATOM 4559 O O . ILE A 1 563 ? -26.947 4.845 13.745 1.00 98.69 563 ILE A O 1
ATOM 4563 N N . GLN A 1 564 ? -27.856 3.756 12.001 1.00 98.19 564 GLN A N 1
ATOM 4564 C CA . GLN A 1 564 ? -29.257 3.763 12.457 1.00 98.19 564 GLN A CA 1
ATOM 4565 C C . GLN A 1 564 ? -29.867 2.353 12.599 1.00 98.19 564 GLN A C 1
ATOM 4567 O O . GLN A 1 564 ? -31.061 2.216 12.886 1.00 98.19 564 GLN A O 1
ATOM 4572 N N . SER A 1 565 ? -29.071 1.307 12.361 1.00 98.69 565 SER A N 1
ATOM 4573 C CA . SER A 1 565 ? -29.489 -0.099 12.394 1.00 98.69 565 SER A CA 1
ATOM 4574 C C . SER A 1 565 ? -28.352 -1.020 12.836 1.00 98.69 565 SER A C 1
ATOM 4576 O O . SER A 1 565 ? -27.172 -0.665 12.743 1.00 98.69 565 SER A O 1
ATOM 4578 N N . LEU A 1 566 ? -28.705 -2.229 13.277 1.00 98.69 566 LEU A N 1
ATOM 4579 C CA . LEU A 1 566 ? -27.754 -3.282 13.628 1.00 98.69 566 LEU A CA 1
ATOM 4580 C C . LEU A 1 566 ? -26.867 -3.655 12.443 1.00 98.69 566 LEU A C 1
ATOM 4582 O O . LEU A 1 566 ? -25.673 -3.861 12.626 1.00 98.69 566 LEU A O 1
ATOM 4586 N N . ASP A 1 567 ? -27.428 -3.719 11.239 1.00 98.50 567 ASP A N 1
ATOM 4587 C CA . ASP A 1 567 ? -26.689 -4.129 10.046 1.00 98.50 567 ASP A CA 1
ATOM 4588 C C . ASP A 1 567 ? -25.591 -3.111 9.681 1.00 98.50 567 ASP A C 1
ATOM 4590 O O . ASP A 1 567 ? -24.441 -3.491 9.466 1.00 98.50 567 ASP A O 1
ATOM 4594 N N . GLN A 1 568 ? -25.897 -1.810 9.763 1.00 98.81 568 GLN A N 1
ATOM 4595 C CA . GLN A 1 568 ? -24.906 -0.743 9.575 1.00 98.81 568 GLN A CA 1
ATOM 4596 C C . GLN A 1 568 ? -23.819 -0.755 10.657 1.00 98.81 568 GLN A C 1
ATOM 4598 O O . GLN A 1 568 ? -22.646 -0.543 10.347 1.00 98.81 568 GLN A O 1
ATOM 4603 N N . LEU A 1 569 ? -24.185 -1.018 11.919 1.00 98.88 569 LEU A N 1
ATOM 4604 C CA . LEU A 1 569 ? -23.204 -1.133 13.001 1.00 98.88 569 LEU A CA 1
ATOM 4605 C C . LEU A 1 569 ? -22.284 -2.341 12.785 1.00 98.88 569 LEU A C 1
ATOM 4607 O O . LEU A 1 569 ? -21.071 -2.242 12.976 1.00 98.88 569 LEU A O 1
ATOM 4611 N N . VAL A 1 570 ? -22.858 -3.469 12.359 1.00 98.94 570 VAL A N 1
ATOM 4612 C CA . VAL A 1 570 ? -22.115 -4.680 12.006 1.00 98.94 570 VAL A CA 1
ATOM 4613 C C . VAL A 1 570 ? -21.108 -4.382 10.901 1.00 98.94 570 VAL A C 1
ATOM 4615 O O . VAL A 1 570 ? -19.943 -4.744 11.053 1.00 98.94 570 VAL A O 1
ATOM 4618 N N . ASP A 1 571 ? -21.510 -3.712 9.823 1.00 98.88 571 ASP A N 1
ATOM 4619 C CA . ASP A 1 571 ? -20.611 -3.419 8.705 1.00 98.88 571 ASP A CA 1
ATOM 4620 C C . ASP A 1 571 ? -19.504 -2.425 9.076 1.00 98.88 571 ASP A C 1
ATOM 4622 O O . ASP A 1 571 ? -18.340 -2.668 8.753 1.00 98.88 571 ASP A O 1
ATOM 4626 N N . ALA A 1 572 ? -19.818 -1.366 9.828 1.00 98.88 572 ALA A N 1
ATOM 4627 C CA . ALA A 1 572 ? -18.820 -0.396 10.281 1.00 98.88 572 ALA A CA 1
ATOM 4628 C C . ALA A 1 572 ? -17.741 -1.044 11.167 1.00 98.88 572 ALA A C 1
ATOM 4630 O O . ALA A 1 572 ? -16.545 -0.849 10.952 1.00 98.88 572 ALA A O 1
ATOM 4631 N N . VAL A 1 573 ? -18.153 -1.872 12.131 1.00 98.88 573 VAL A N 1
ATOM 4632 C CA . VAL A 1 573 ? -17.225 -2.605 13.006 1.00 98.88 573 VAL A CA 1
ATOM 4633 C C . VAL A 1 573 ? -16.454 -3.674 12.224 1.00 98.88 573 VAL A C 1
ATOM 4635 O O . VAL A 1 573 ? -15.255 -3.850 12.439 1.00 98.88 573 VAL A O 1
ATOM 4638 N N . THR A 1 574 ? -17.107 -4.362 11.283 1.00 98.94 574 THR A N 1
ATOM 4639 C CA . THR A 1 574 ? -16.450 -5.335 10.394 1.00 98.94 574 THR A CA 1
ATOM 4640 C C . THR A 1 574 ? -15.353 -4.671 9.573 1.00 98.94 574 THR A C 1
ATOM 4642 O O . THR A 1 574 ? -14.279 -5.253 9.440 1.00 98.94 574 THR A O 1
ATOM 4645 N N . MET A 1 575 ? -15.589 -3.455 9.070 1.00 98.88 575 MET A N 1
ATOM 4646 C CA . MET A 1 575 ? -14.604 -2.706 8.295 1.00 98.88 575 MET A CA 1
ATOM 4647 C C . MET A 1 575 ? -13.363 -2.351 9.113 1.00 98.88 575 MET A C 1
ATOM 4649 O O . MET A 1 575 ? -12.257 -2.615 8.655 1.00 98.88 575 MET A O 1
ATOM 4653 N N . SER A 1 576 ? -13.521 -1.839 10.334 1.00 98.75 576 SER A N 1
ATOM 4654 C CA . SER A 1 576 ? -12.379 -1.546 11.217 1.00 98.75 576 SER A CA 1
ATOM 4655 C C . SER A 1 576 ? -11.557 -2.809 11.524 1.00 98.75 576 SER A C 1
ATOM 4657 O O . SER A 1 576 ? -10.345 -2.833 11.315 1.00 98.75 576 SER A O 1
ATOM 4659 N N . ILE A 1 577 ? -12.206 -3.929 11.877 1.00 98.81 577 ILE A N 1
ATOM 4660 C CA . ILE A 1 577 ? -11.500 -5.210 12.084 1.00 98.81 577 ILE A CA 1
ATOM 4661 C C . ILE A 1 577 ? -10.822 -5.689 10.790 1.00 98.81 577 ILE A C 1
ATOM 4663 O O . ILE A 1 577 ? -9.710 -6.223 10.828 1.00 98.81 577 ILE A O 1
ATOM 4667 N N . HIS A 1 578 ? -11.478 -5.515 9.640 1.00 98.75 578 HIS A N 1
ATOM 4668 C CA . HIS A 1 578 ? -10.929 -5.860 8.334 1.00 98.75 578 HIS A CA 1
ATOM 4669 C C . HIS A 1 578 ? -9.659 -5.058 8.021 1.00 98.75 578 HIS A C 1
ATOM 4671 O O . HIS A 1 578 ? -8.662 -5.667 7.627 1.00 98.75 578 HIS A O 1
ATOM 4677 N N . ILE A 1 579 ? -9.675 -3.737 8.231 1.00 98.62 579 ILE A N 1
ATOM 4678 C CA . ILE A 1 579 ? -8.515 -2.860 8.037 1.00 98.62 579 ILE A CA 1
ATOM 4679 C C . ILE A 1 579 ? -7.363 -3.315 8.941 1.00 98.62 579 ILE A C 1
ATOM 4681 O O . ILE A 1 579 ? -6.273 -3.614 8.446 1.00 98.62 579 ILE A O 1
ATOM 4685 N N . ALA A 1 580 ? -7.633 -3.443 10.244 1.00 97.94 580 ALA A N 1
ATOM 4686 C CA . ALA A 1 580 ? -6.629 -3.726 11.266 1.00 97.94 580 ALA A CA 1
ATOM 4687 C C . ALA A 1 580 ? -5.942 -5.097 11.111 1.00 97.94 580 ALA A C 1
ATOM 4689 O O . ALA A 1 580 ? -4.784 -5.254 11.496 1.00 97.94 580 ALA A O 1
ATOM 4690 N N . ALA A 1 581 ? -6.632 -6.100 10.552 1.00 95.94 581 ALA A N 1
ATOM 4691 C CA . ALA A 1 581 ? -6.104 -7.461 10.447 1.00 95.94 581 ALA A CA 1
ATOM 4692 C C . ALA A 1 581 ? -5.932 -7.960 8.996 1.00 95.94 581 ALA A C 1
ATOM 4694 O O . ALA A 1 581 ? -4.805 -7.920 8.488 1.00 95.94 581 ALA A O 1
ATOM 4695 N N . PRO A 1 582 ? -6.961 -8.486 8.300 1.00 97.56 582 PRO A N 1
ATOM 4696 C CA . PRO A 1 582 ? -6.756 -9.147 7.011 1.00 97.56 582 PRO A CA 1
ATOM 4697 C C . PRO A 1 582 ? -6.330 -8.197 5.883 1.00 97.56 582 PRO A C 1
ATOM 4699 O O . PRO A 1 582 ? -5.549 -8.616 5.026 1.00 97.56 582 PRO A O 1
ATOM 4702 N N . PHE A 1 583 ? -6.788 -6.941 5.867 1.00 98.19 583 PHE A N 1
ATOM 4703 C CA . PHE A 1 583 ? -6.354 -5.951 4.878 1.00 98.19 583 PHE A CA 1
ATOM 4704 C C . PHE A 1 583 ? -4.881 -5.594 5.070 1.00 98.19 583 PHE A C 1
ATOM 4706 O O . PHE A 1 583 ? -4.091 -5.822 4.156 1.00 98.19 583 PHE A O 1
ATOM 4713 N N . HIS A 1 584 ? -4.491 -5.144 6.271 1.00 97.88 584 HIS A N 1
ATOM 4714 C CA . HIS A 1 584 ? -3.092 -4.846 6.585 1.00 97.88 584 HIS A CA 1
ATOM 4715 C C . HIS A 1 584 ? -2.177 -6.051 6.301 1.00 97.88 584 HIS A C 1
ATOM 4717 O O . HIS A 1 584 ? -1.155 -5.915 5.634 1.00 97.88 584 HIS A O 1
ATOM 4723 N N . THR A 1 585 ? -2.585 -7.264 6.694 1.00 96.19 585 THR A N 1
ATOM 4724 C CA . THR A 1 585 ? -1.824 -8.492 6.398 1.00 96.19 585 THR A CA 1
ATOM 4725 C C . THR A 1 585 ? -1.656 -8.704 4.893 1.00 96.19 585 THR A C 1
ATOM 4727 O O . THR A 1 585 ? -0.556 -9.009 4.441 1.00 96.19 585 THR A O 1
ATOM 4730 N N . THR A 1 586 ? -2.715 -8.511 4.101 1.00 95.38 586 THR A N 1
ATOM 4731 C CA . THR A 1 586 ? -2.659 -8.657 2.637 1.00 95.38 586 THR A CA 1
ATOM 4732 C C . THR A 1 586 ? -1.596 -7.748 2.026 1.00 95.38 586 THR A C 1
ATOM 4734 O O . THR A 1 586 ? -0.827 -8.192 1.174 1.00 95.38 586 THR A O 1
ATOM 4737 N N . VAL A 1 587 ? -1.546 -6.487 2.458 1.00 96.81 587 VAL A N 1
ATOM 4738 C CA . VAL A 1 587 ? -0.695 -5.471 1.825 1.00 96.81 587 VAL A CA 1
ATOM 4739 C C . VAL A 1 587 ? 0.709 -5.385 2.431 1.00 96.81 587 VAL A C 1
ATOM 4741 O O . VAL A 1 587 ? 1.589 -4.796 1.818 1.00 96.81 587 VAL A O 1
ATOM 4744 N N . ASN A 1 588 ? 0.955 -6.016 3.582 1.00 95.00 588 ASN A N 1
ATOM 4745 C CA . ASN A 1 588 ? 2.242 -5.959 4.286 1.00 95.00 588 ASN A CA 1
ATOM 4746 C C . ASN A 1 588 ? 3.016 -7.293 4.246 1.00 95.00 588 ASN A C 1
ATOM 4748 O O . ASN A 1 588 ? 4.236 -7.320 4.115 1.00 95.00 588 ASN A O 1
ATOM 4752 N N . TYR A 1 589 ? 2.339 -8.442 4.345 1.00 92.94 589 TYR A N 1
ATOM 4753 C CA . TYR A 1 589 ? 3.001 -9.704 4.711 1.00 92.94 589 TYR A CA 1
ATOM 4754 C C . TYR A 1 589 ? 4.055 -10.205 3.710 1.00 92.94 589 TYR A C 1
ATOM 4756 O O . TYR A 1 589 ? 5.081 -10.748 4.112 1.00 92.94 589 TYR A O 1
ATOM 4764 N N . LEU A 1 590 ? 3.823 -10.005 2.408 1.00 93.50 590 LEU A N 1
ATOM 4765 C CA . LEU A 1 590 ? 4.746 -10.403 1.337 1.00 93.50 590 LEU A CA 1
ATOM 4766 C C . LEU A 1 590 ? 5.579 -9.233 0.785 1.00 93.50 590 LEU A C 1
ATOM 4768 O O . LEU A 1 590 ? 6.164 -9.367 -0.290 1.00 93.50 590 LEU A O 1
ATOM 4772 N N . GLN A 1 591 ? 5.681 -8.104 1.501 1.00 92.56 591 GLN A N 1
ATOM 4773 C CA . GLN A 1 591 ? 6.539 -6.976 1.101 1.00 92.56 591 GLN A CA 1
ATOM 4774 C C . GLN A 1 591 ? 7.967 -7.427 0.795 1.00 92.56 591 GLN A C 1
ATOM 4776 O O . GLN A 1 591 ? 8.483 -7.143 -0.285 1.00 92.56 591 GLN A O 1
ATOM 4781 N N . ASN A 1 592 ? 8.566 -8.226 1.684 1.00 91.25 592 ASN A N 1
ATOM 4782 C CA . ASN A 1 592 ? 9.907 -8.774 1.479 1.00 91.25 592 ASN A CA 1
ATOM 4783 C C . ASN A 1 592 ? 9.996 -9.594 0.178 1.00 91.25 592 ASN A C 1
ATOM 4785 O O . ASN A 1 592 ? 10.917 -9.410 -0.617 1.00 91.25 592 ASN A O 1
ATOM 4789 N N . PHE A 1 593 ? 9.001 -10.445 -0.095 1.00 94.06 593 PHE A N 1
ATOM 4790 C CA . PHE A 1 593 ? 9.002 -11.284 -1.291 1.00 94.06 593 PHE A CA 1
ATOM 4791 C C . PHE A 1 593 ? 8.972 -10.457 -2.585 1.00 94.06 593 PHE A C 1
ATOM 4793 O O . PHE A 1 593 ? 9.689 -10.779 -3.533 1.00 94.06 593 PHE A O 1
ATOM 4800 N N . TYR A 1 594 ? 8.165 -9.396 -2.640 1.00 95.62 594 TYR A N 1
ATOM 4801 C CA . TYR A 1 594 ? 7.989 -8.607 -3.862 1.00 95.62 594 TYR A CA 1
ATOM 4802 C C . TYR A 1 594 ? 8.993 -7.459 -4.024 1.00 95.62 594 TYR A C 1
ATOM 4804 O O . TYR A 1 594 ? 9.275 -7.085 -5.160 1.00 95.62 594 TYR A O 1
ATOM 4812 N N . GLN A 1 595 ? 9.537 -6.910 -2.934 1.00 94.12 595 GLN A N 1
ATOM 4813 C CA . GLN A 1 595 ? 10.318 -5.665 -2.973 1.00 94.12 595 GLN A CA 1
ATOM 4814 C C . GLN A 1 595 ? 11.798 -5.823 -2.616 1.00 94.12 595 GLN A C 1
ATOM 4816 O O . GLN A 1 595 ? 12.604 -4.991 -3.028 1.00 94.12 595 GLN A O 1
ATOM 4821 N N . ALA A 1 596 ? 12.204 -6.882 -1.901 1.00 91.38 596 ALA A N 1
ATOM 4822 C CA . ALA A 1 596 ? 13.612 -7.037 -1.514 1.00 91.38 596 ALA A CA 1
ATOM 4823 C C . ALA A 1 596 ? 14.542 -7.244 -2.718 1.00 91.38 596 ALA A C 1
ATOM 4825 O O . ALA A 1 596 ? 15.703 -6.836 -2.689 1.00 91.38 596 ALA A O 1
ATOM 4826 N N . PHE A 1 597 ? 14.030 -7.842 -3.799 1.00 93.56 597 PHE A N 1
ATOM 4827 C CA . PHE A 1 597 ? 14.705 -7.840 -5.092 1.00 93.56 597 PHE A CA 1
ATOM 4828 C C . PHE A 1 597 ? 14.262 -6.616 -5.902 1.00 93.56 597 PHE A C 1
ATOM 4830 O O . PHE A 1 597 ? 13.354 -6.697 -6.729 1.00 93.56 597 PHE A O 1
ATOM 4837 N N . VAL A 1 598 ? 14.920 -5.482 -5.641 1.00 94.38 598 VAL A N 1
ATOM 4838 C CA . VAL A 1 598 ? 14.546 -4.137 -6.125 1.00 94.38 598 VAL A CA 1
ATOM 4839 C C . VAL A 1 598 ? 14.290 -4.085 -7.635 1.00 94.38 598 VAL A C 1
ATOM 4841 O O . VAL A 1 598 ? 13.358 -3.420 -8.068 1.00 94.38 598 VAL A O 1
ATOM 4844 N N . LEU A 1 599 ? 15.035 -4.848 -8.443 1.00 94.56 599 LEU A N 1
ATOM 4845 C CA . LEU A 1 599 ? 14.861 -4.900 -9.903 1.00 94.56 599 LEU A CA 1
ATOM 4846 C C . LEU A 1 599 ? 13.439 -5.323 -10.334 1.00 94.56 599 LEU A C 1
ATOM 4848 O O . LEU A 1 599 ? 13.012 -4.978 -11.436 1.00 94.56 599 LEU A O 1
ATOM 4852 N N . ALA A 1 600 ? 12.711 -6.078 -9.502 1.00 96.44 600 ALA A N 1
ATOM 4853 C CA . ALA A 1 600 ? 11.347 -6.522 -9.792 1.00 96.44 600 ALA A CA 1
ATOM 4854 C C . ALA A 1 600 ? 10.266 -5.507 -9.389 1.00 96.44 600 ALA A C 1
ATOM 4856 O O . ALA A 1 600 ? 9.199 -5.484 -10.007 1.00 96.44 600 ALA A O 1
ATOM 4857 N N . LYS A 1 601 ? 10.512 -4.681 -8.367 1.00 97.50 601 LYS A N 1
ATOM 4858 C CA . LYS A 1 601 ? 9.578 -3.643 -7.910 1.00 97.50 601 LYS A CA 1
ATOM 4859 C C . LYS A 1 601 ? 10.332 -2.453 -7.300 1.00 97.50 601 LYS A C 1
ATOM 4861 O O . LYS A 1 601 ? 10.372 -2.326 -6.076 1.00 97.50 601 LYS A O 1
ATOM 4866 N N . PRO A 1 602 ? 10.977 -1.620 -8.132 1.00 96.44 602 PRO A N 1
ATOM 4867 C CA . PRO A 1 602 ? 11.788 -0.518 -7.634 1.00 96.44 602 PRO A CA 1
ATOM 4868 C C . PRO A 1 602 ? 10.904 0.640 -7.140 1.00 96.44 602 PRO A C 1
ATOM 4870 O O . PRO A 1 602 ? 9.836 0.864 -7.708 1.00 96.44 602 PRO A O 1
ATOM 4873 N N . PRO A 1 603 ? 11.341 1.404 -6.122 1.00 95.69 603 PRO A N 1
ATOM 4874 C CA . PRO A 1 603 ? 10.581 2.540 -5.588 1.00 95.69 603 PRO A CA 1
ATOM 4875 C C . PRO A 1 603 ? 10.665 3.803 -6.463 1.00 95.69 603 PRO A C 1
ATOM 4877 O O . PRO A 1 603 ? 9.850 4.718 -6.340 1.00 95.69 603 PRO A O 1
ATOM 4880 N N . MET A 1 604 ? 11.654 3.858 -7.358 1.00 95.19 604 MET A N 1
ATOM 4881 C CA . MET A 1 604 ? 11.964 5.000 -8.214 1.00 95.19 604 MET A CA 1
ATOM 4882 C C . MET A 1 604 ? 12.721 4.561 -9.469 1.00 95.19 604 MET A C 1
ATOM 4884 O O . MET A 1 604 ? 13.159 3.417 -9.578 1.00 95.19 604 MET A O 1
ATOM 4888 N N . LEU A 1 605 ? 12.911 5.506 -10.387 1.00 96.44 605 LEU A N 1
ATOM 4889 C CA . LEU A 1 605 ? 13.856 5.409 -11.492 1.00 96.44 605 LEU A CA 1
ATOM 4890 C C . LEU A 1 605 ? 15.095 6.266 -11.198 1.00 96.44 605 LEU A C 1
ATOM 4892 O O . LEU A 1 605 ? 14.975 7.401 -10.736 1.00 96.44 605 LEU A O 1
ATOM 4896 N N . CYS A 1 606 ? 16.271 5.766 -11.565 1.00 94.38 606 CYS A N 1
ATOM 4897 C CA . CYS A 1 606 ? 17.566 6.456 -11.481 1.00 94.38 606 CYS A CA 1
ATOM 4898 C C . CYS A 1 606 ? 17.899 7.262 -12.757 1.00 94.38 606 CYS A C 1
ATOM 4900 O O . CYS A 1 606 ? 18.976 7.852 -12.895 1.00 94.38 606 CYS A O 1
ATOM 4902 N N . ARG A 1 607 ? 16.969 7.294 -13.723 1.00 94.38 607 ARG A N 1
ATOM 4903 C CA . ARG A 1 607 ? 17.009 8.095 -14.958 1.00 94.38 607 ARG A CA 1
ATOM 4904 C C . ARG A 1 607 ? 15.616 8.628 -15.295 1.00 94.38 607 ARG A C 1
ATOM 4906 O O . ARG A 1 607 ? 14.629 8.009 -14.899 1.00 94.38 607 ARG A O 1
ATOM 4913 N N . PRO A 1 608 ? 15.518 9.745 -16.041 1.00 94.94 608 PRO A N 1
ATOM 4914 C CA . PRO A 1 608 ? 14.223 10.243 -16.485 1.00 94.94 608 PRO A CA 1
ATOM 4915 C C . PRO A 1 608 ? 13.507 9.204 -17.368 1.00 94.94 608 PRO A C 1
ATOM 4917 O O . PRO A 1 608 ? 14.184 8.501 -18.125 1.00 94.94 608 PRO A O 1
ATOM 4920 N N . PRO A 1 609 ? 12.162 9.135 -17.315 1.00 94.94 609 PRO A N 1
ATOM 4921 C CA . PRO A 1 609 ? 11.365 8.364 -18.265 1.00 94.94 609 PRO A CA 1
ATOM 4922 C C . PRO A 1 609 ? 11.646 8.755 -19.730 1.00 94.94 609 PRO A C 1
ATOM 4924 O O . PRO A 1 609 ? 12.049 9.897 -19.988 1.00 94.94 609 PRO A O 1
ATOM 4927 N N . PRO A 1 610 ? 11.404 7.852 -20.702 1.00 96.25 610 PRO A N 1
ATOM 4928 C CA . PRO A 1 610 ? 11.560 8.142 -22.124 1.00 96.25 610 PRO A CA 1
ATOM 4929 C C . PRO A 1 610 ? 10.629 9.279 -22.553 1.00 96.25 610 PRO A C 1
ATOM 4931 O O . PRO A 1 610 ? 9.501 9.398 -22.070 1.00 96.25 610 PRO A O 1
ATOM 4934 N N . ARG A 1 611 ? 11.092 10.103 -23.495 1.00 95.12 611 ARG A N 1
ATOM 4935 C CA . ARG A 1 611 ? 10.344 11.253 -24.027 1.00 95.12 611 ARG A CA 1
ATOM 4936 C C . ARG A 1 611 ? 9.494 10.894 -25.234 1.00 95.12 611 ARG A C 1
ATOM 4938 O O . ARG A 1 611 ? 8.481 11.542 -25.480 1.00 95.12 611 ARG A O 1
ATOM 4945 N N . THR A 1 612 ? 9.905 9.887 -25.999 1.00 97.62 612 THR A N 1
ATOM 4946 C CA . THR A 1 612 ? 9.183 9.420 -27.185 1.00 97.62 612 THR A CA 1
ATOM 4947 C C . THR A 1 612 ? 9.082 7.900 -27.198 1.00 97.62 612 THR A C 1
ATOM 4949 O O . THR A 1 612 ? 9.830 7.199 -26.515 1.00 97.62 612 THR A O 1
ATOM 4952 N N . LEU A 1 613 ? 8.144 7.380 -27.994 1.00 98.31 613 LEU A N 1
ATOM 4953 C CA . LEU A 1 613 ? 8.046 5.942 -28.230 1.00 98.31 613 LEU A CA 1
ATOM 4954 C C . LEU A 1 613 ? 9.298 5.404 -28.937 1.00 98.31 613 LEU A C 1
ATOM 4956 O O . LEU A 1 613 ? 9.777 4.346 -28.551 1.00 98.31 613 LEU A O 1
ATOM 4960 N N . ASP A 1 614 ? 9.855 6.138 -29.904 1.00 97.94 614 ASP A N 1
ATOM 4961 C CA . ASP A 1 614 ? 11.078 5.729 -30.610 1.00 97.94 614 ASP A CA 1
ATOM 4962 C C . ASP A 1 614 ? 12.267 5.595 -29.646 1.00 97.94 614 ASP A C 1
ATOM 4964 O O . ASP A 1 614 ? 12.965 4.587 -29.679 1.00 97.94 614 ASP A O 1
ATOM 4968 N N . GLU A 1 615 ? 12.434 6.547 -28.716 1.00 98.06 615 GLU A N 1
ATOM 4969 C CA . GLU A 1 615 ? 13.463 6.464 -27.670 1.00 98.06 615 GLU A CA 1
ATOM 4970 C C . GLU A 1 615 ? 13.294 5.196 -26.825 1.00 98.06 615 GLU A C 1
ATOM 4972 O O . GLU A 1 615 ? 14.269 4.492 -26.585 1.00 98.06 615 GLU A O 1
ATOM 4977 N N . LEU A 1 616 ? 12.065 4.880 -26.401 1.00 98.38 616 LEU A N 1
ATOM 4978 C CA . LEU A 1 616 ? 11.788 3.670 -25.626 1.00 98.38 616 LEU A CA 1
ATOM 4979 C C . LEU A 1 616 ? 12.058 2.390 -26.431 1.00 98.38 616 LEU A C 1
ATOM 4981 O O . LEU A 1 616 ? 12.582 1.425 -25.881 1.00 98.38 616 LEU A O 1
ATOM 4985 N N . LEU A 1 617 ? 11.692 2.356 -27.715 1.00 98.25 617 LEU A N 1
ATOM 4986 C CA . LEU A 1 617 ? 11.873 1.181 -28.573 1.00 98.25 617 LEU A CA 1
ATOM 4987 C C . LEU A 1 617 ? 13.352 0.846 -28.825 1.00 98.25 617 LEU A C 1
ATOM 4989 O O . LEU A 1 617 ? 13.657 -0.323 -29.070 1.00 98.25 617 LEU A O 1
ATOM 4993 N N . ASP A 1 618 ? 14.244 1.829 -28.694 1.00 97.88 618 ASP A N 1
ATOM 4994 C CA . ASP A 1 618 ? 15.697 1.666 -28.803 1.00 97.88 618 ASP A CA 1
ATOM 4995 C C . ASP A 1 618 ? 16.370 1.185 -27.501 1.00 97.88 618 ASP A C 1
ATOM 4997 O O . ASP A 1 618 ? 17.578 0.927 -27.489 1.00 97.88 618 ASP A O 1
ATOM 5001 N N . TYR A 1 619 ? 15.630 1.043 -26.392 1.00 98.19 619 TYR A N 1
ATOM 5002 C CA . TYR A 1 619 ? 16.217 0.638 -25.111 1.00 98.19 619 TYR A CA 1
ATOM 5003 C C . TYR A 1 619 ? 16.804 -0.772 -25.162 1.00 98.19 619 TYR A C 1
ATOM 5005 O O . TYR A 1 619 ? 16.207 -1.715 -25.686 1.00 98.19 619 TYR A O 1
ATOM 5013 N N . SER A 1 620 ? 17.967 -0.924 -24.530 1.00 97.25 620 SER A N 1
ATOM 5014 C CA . SER A 1 620 ? 18.643 -2.200 -24.311 1.00 97.25 620 SER A CA 1
ATOM 5015 C C . SER A 1 620 ? 18.768 -2.521 -22.815 1.00 97.25 620 SER A C 1
ATOM 5017 O O . SER A 1 620 ? 18.279 -1.788 -21.951 1.00 97.25 620 SER A O 1
ATOM 5019 N N . GLU A 1 621 ? 19.464 -3.612 -22.482 1.00 95.62 621 GLU A N 1
ATOM 5020 C CA . GLU A 1 621 ? 19.819 -3.932 -21.092 1.00 95.62 621 GLU A CA 1
ATOM 5021 C C . GLU A 1 621 ? 20.580 -2.784 -20.411 1.00 95.62 621 GLU A C 1
ATOM 5023 O O . GLU A 1 621 ? 20.436 -2.571 -19.207 1.00 95.62 621 GLU A O 1
ATOM 5028 N N . VAL A 1 622 ? 21.365 -2.018 -21.176 1.00 94.31 622 VAL A N 1
ATOM 5029 C CA . VAL A 1 622 ? 22.172 -0.908 -20.658 1.00 94.31 622 VAL A CA 1
ATOM 5030 C C . VAL A 1 622 ? 21.281 0.228 -20.158 1.00 94.31 622 VAL A C 1
ATOM 5032 O O . VAL A 1 622 ? 21.508 0.747 -19.067 1.00 94.31 622 VAL A O 1
ATOM 5035 N N . GLU A 1 623 ? 20.267 0.616 -20.931 1.00 95.31 623 GLU A N 1
ATOM 5036 C CA . GLU A 1 623 ? 19.319 1.671 -20.557 1.00 95.31 623 GLU A CA 1
ATOM 5037 C C . GLU A 1 623 ? 18.473 1.235 -19.362 1.00 95.31 623 GLU A C 1
ATOM 5039 O O . GLU A 1 623 ? 18.318 2.004 -18.415 1.00 95.31 623 GLU A O 1
ATOM 5044 N N . MET A 1 624 ? 18.023 -0.025 -19.358 1.00 93.56 624 MET A N 1
ATOM 5045 C CA . MET A 1 624 ? 17.316 -0.624 -18.226 1.00 93.56 624 MET A CA 1
ATOM 5046 C C . MET A 1 624 ? 18.157 -0.576 -16.944 1.00 93.56 624 MET A C 1
ATOM 5048 O O . MET A 1 624 ? 17.689 -0.100 -15.916 1.00 93.56 624 MET A O 1
ATOM 5052 N N . THR A 1 625 ? 19.412 -1.025 -17.008 1.00 92.25 625 THR A N 1
ATOM 5053 C CA . THR A 1 625 ? 20.301 -1.090 -15.837 1.00 92.25 625 THR A CA 1
ATOM 5054 C C . THR A 1 625 ? 20.678 0.295 -15.321 1.00 92.25 625 THR A C 1
ATOM 5056 O O . THR A 1 625 ? 20.871 0.455 -14.130 1.00 92.25 625 THR A O 1
ATOM 5059 N N . LYS A 1 626 ? 20.763 1.316 -16.186 1.00 91.88 626 LYS A N 1
ATOM 5060 C CA . LYS A 1 626 ? 21.003 2.703 -15.747 1.00 91.88 626 LYS A CA 1
ATOM 5061 C C . LYS A 1 626 ? 19.800 3.321 -15.034 1.00 91.88 626 LYS A C 1
ATOM 5063 O O . LYS A 1 626 ? 19.983 4.314 -14.336 1.00 91.88 626 LYS A O 1
ATOM 5068 N N . ALA A 1 627 ? 18.591 2.840 -15.319 1.00 92.94 627 ALA A N 1
ATOM 5069 C CA . ALA A 1 627 ? 17.352 3.376 -14.768 1.00 92.94 627 ALA A CA 1
ATOM 5070 C C . ALA A 1 627 ? 16.938 2.727 -13.442 1.00 92.94 627 ALA A C 1
ATOM 5072 O O . ALA A 1 627 ? 16.040 3.252 -12.788 1.00 92.94 627 ALA A O 1
ATOM 5073 N N . LEU A 1 628 ? 17.577 1.620 -13.071 1.00 89.69 628 LEU A N 1
ATOM 5074 C CA . LEU A 1 628 ? 17.505 0.968 -11.763 1.00 89.69 628 LEU A CA 1
ATOM 5075 C C . LEU A 1 628 ? 18.706 1.413 -10.925 1.00 89.69 628 LEU A C 1
ATOM 5077 O O . LEU A 1 628 ? 18.551 1.477 -9.689 1.00 89.69 628 LEU A O 1
#

Secondary structure (DSSP, 8-state):
--S--------------HHHHH-PPPHHHHHHT--S-GGGS------HHHHHHHHHHTT-SPPPPTTS-GGGPPPP----SEE-HHHHHHHHHHHHHHHHHHHHHHHHHTTSS-SS-----HHHHHHH--BPP-SB-TTSSB-PSS-B--SPPGGG--HHHHHHHHHHHHHHHHHHHHS-SEETT-HHHHHHH---S--TT--TT-SSSHHHHHHHHHHS----SSTTTT--GGGSTTTTSHHHHHHHHHHSS-TT--EEPPHHHHHHHHHHHHHTT-HHHHHHHTTS-GGGEEEEE-TTHHHHHT--TT---EE--TTS--EE----EEEEEE-TTS-EEEEEEESS--SSTTSS-EEE-S--STTS--TTGGG-HHHHHHHHHHHHHHHHIIIIIIIIIIIIIHHHHHHHHHHHHS-TTSHHHHHHGGGGTTHHHHHHHHHHTHIIIIIHHHSSS-HHHHHHHHHHHHHH-BTTTTSHHHHHHHTTS--SHHHHTSGGGTT-HHHHHHHHHHHHHHHHHHHHHTTTS-TTTHHHHHHT-HHHHHHHHHHHHTS--BT-----SHHHHHHHHHHHHHIIIIIHHHHHTTHHHHHSSGGGS-SSBSSPPPSSHHHHHT--HHHHHHH-

Sequence (628 aa):
MAGLLDLVRTKHVPFMNLEDVLRQPSLEERRKKLHARIEELALTDFDPGVFDVELLSQQIVARVDQDTPANRLAIAKGNIIIGTYDGTQAALTQAYKMIEKTYESVFDVLQIEPTIPRFIDLEFKRQIYRYSSYPYKTEGGLAYPPHLDHIPLTDKTPNIAIFNAAGVAQTAVMLNQIIPDKFANDPAVKFVSGVASSLVGGMPQAGPTIADCERYNLFFRKTGTDVERGANIGLLPDWYSDRRFAEQSFTGTNPTTIEKVPEDLLQEFIETAKRTGYDYWAKTLATLNPANLFVQDCRYFRKACGVNAEENFTWKEPKSDNNWSCAAVTLFQLFGDGKLHPVAIVCDYKESMATSVTIYNRRHRPSDPSIFEKTDWPWRYAKTCAQVSDWFRHEVGVHLTRAHFIEEAVIVATHRTIPMEHIVYKLLQPHWYKTLSLNAGARDTLVPQVIKDLVGMSPEQCFKYMAYEYENFDYQQNYVPNDLEHRGFPNTKEGLDDKKYNNYAYAKNILSMWNTIRKYVKGMLLTHYDEETADEKIRNDNFIQDWCKEAQTGGRIKNFPDIQSLDQLVDAVTMSIHIAAPFHTTVNYLQNFYQAFVLAKPPMLCRPPPRTLDELLDYSEVEMTKAL

Radius of gyration: 28.26 Å; chains: 1; bounding box: 80×92×71 Å

Organism: NCBI:txid2664923

pLDDT: mean 88.89, std 14.16, range [37.0, 98.94]

InterPro domains:
  IPR000907 Lipoxygenase [PTHR11771] (237-612)
  IPR013819 Lipoxygenase, C-terminal [PF00305] (322-612)
  IPR013819 Lipoxygenase, C-terminal [PS51393] (102-628)
  IPR036226 Lipoxigenase, C-terminal domain superfamily [SSF48484] (83-624)